Protein AF-A0A832G0X6-F1 (afdb_monomer)

Secondary structure (DSSP, 8-state):
--S-EEEE--GGGGGS--SS--SS-THHHHHHHHHHHTTBTTB-TTTEEEEPPPP--GGGGGGTS-HHHHHHHHHHHHTT--EESSSS-EE-TTHHHHHHHHHHHHHHHHHHHTTT-EEEE--SS--TT-BTTBS-TT-SS-TT-SS-HHHHHHHHHTTTS-EEEEE-SSS--HHHHHHTTT-TTEEEEEEEE-TTTSTT----TT----GGGTT-EEEEEE-TT--HHHHHHHHHHHHHHHHHH--SEEEEEE--TTBTTSSSSS---B-HHHHHHHHHHHH-STT-EEEEEE----SHIIIIIHHHHHHHHTT-SS--PPPPP---HHHHHHHHHHHHHHHHHHHHH-SPPPPHHHHHHHHHHHHHHHHHHHHHHHHHHTT--

pLDDT: mean 92.63, std 12.62, range [35.56, 98.88]

Nearest PDB structures (foldseek):
  4qa3-assembly3_B  TM=8.219E-01  e=1.308E-20  Homo sapiens
  4qa3-assembly3_A  TM=8.240E-01  e=2.243E-19  Homo sapiens
  5fcw-assembly2_B  TM=7.926E-01  e=5.576E-20  Homo sapiens
  4qa0-assembly1_B  TM=8.173E-01  e=5.353E-19  Homo sapiens
  1vkg-assembly1_B  TM=8.013E-01  e=3.628E-18  Homo sapiens

Radius of gyration: 21.09 Å; Cα contacts (8 Å, |Δi|>4): 886; chains: 1; bounding box: 60×63×53 Å

Solvent-accessible surface area (backbone atoms only — not comparable to full-atom val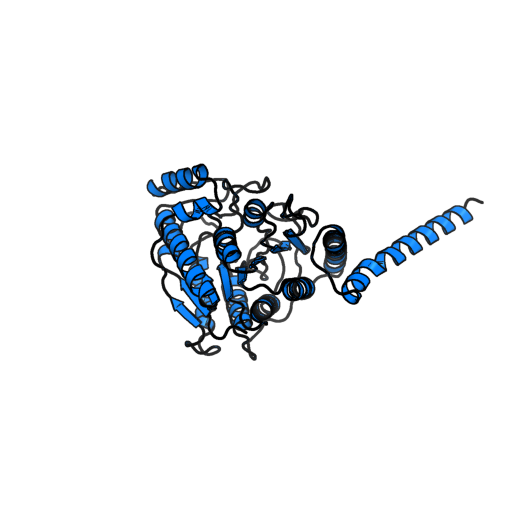ues): 18958 Å² total; per-residue (Å²): 73,41,79,42,38,36,40,33,40,62,76,47,34,46,38,41,44,70,95,63,94,54,83,87,40,38,66,42,57,53,36,37,52,48,13,54,56,64,38,58,91,79,45,62,68,87,32,52,38,80,44,72,51,53,77,28,62,64,72,66,51,44,79,53,28,39,61,66,44,51,52,50,52,52,53,53,35,71,67,38,49,71,47,66,82,46,93,67,19,69,45,13,54,29,29,47,55,8,47,18,34,45,37,14,34,52,54,49,44,49,59,36,34,80,71,56,36,26,28,34,35,65,52,35,72,28,16,42,30,10,14,38,69,32,56,19,89,84,25,95,39,20,79,46,16,72,55,37,55,63,47,44,50,46,64,55,47,38,79,78,35,47,25,33,37,41,34,50,20,37,44,38,47,42,3,37,47,53,57,40,24,54,36,57,65,42,37,39,39,35,41,15,42,35,34,93,78,42,70,55,57,44,58,53,52,82,64,19,42,40,83,65,3,39,41,27,33,42,35,48,48,35,41,65,46,32,7,22,55,56,53,50,58,50,46,55,55,52,50,50,52,48,67,63,68,58,50,44,32,37,36,31,42,42,21,24,37,26,21,50,77,14,53,95,64,89,42,31,34,23,33,26,50,40,34,20,49,53,21,29,58,76,16,57,58,82,81,45,12,39,41,33,37,39,42,55,36,60,41,53,7,23,47,45,23,48,35,28,19,52,36,13,25,51,57,54,87,86,67,96,62,52,76,78,30,71,47,53,76,66,40,54,54,52,28,52,54,46,49,35,53,29,51,52,45,36,67,76,50,23,92,62,78,75,57,67,72,63,51,45,72,56,52,56,58,58,58,52,56,48,50,51,50,51,53,51,52,55,56,53,58,67,74,74,111

Structure (mmCIF, N/CA/C/O backbone):
data_AF-A0A832G0X6-F1
#
_entry.id   AF-A0A832G0X6-F1
#
loop_
_atom_site.group_PDB
_atom_site.id
_atom_site.type_symbol
_atom_site.label_atom_id
_atom_site.label_alt_id
_atom_site.label_comp_id
_atom_site.label_asym_id
_atom_site.label_entity_id
_atom_site.label_seq_id
_atom_site.pdbx_PDB_ins_code
_atom_site.Cartn_x
_atom_site.Cartn_y
_atom_site.Cartn_z
_atom_site.occupancy
_atom_site.B_iso_or_equiv
_atom_site.auth_seq_id
_atom_site.auth_comp_id
_atom_site.auth_asym_id
_atom_site.auth_atom_id
_atom_site.pdbx_PDB_model_num
ATOM 1 N N . MET A 1 1 ? -13.549 1.970 -16.018 1.00 75.19 1 MET A N 1
ATOM 2 C CA . MET A 1 1 ? -12.786 3.130 -15.491 1.00 75.19 1 MET A CA 1
ATOM 3 C C . MET A 1 1 ? -13.598 3.871 -14.457 1.00 75.19 1 MET A C 1
ATOM 5 O O . MET A 1 1 ? -14.812 4.009 -14.618 1.00 75.19 1 MET A O 1
ATOM 9 N N . VAL A 1 2 ? -12.924 4.355 -13.416 1.00 80.75 2 VAL A N 1
ATOM 10 C CA . VAL A 1 2 ? -13.547 5.086 -12.313 1.00 80.75 2 VAL A CA 1
ATOM 11 C C . VAL A 1 2 ? -14.066 6.430 -12.832 1.00 80.75 2 VAL A C 1
ATOM 13 O O . VAL A 1 2 ? -13.348 7.219 -13.456 1.00 80.75 2 VAL A O 1
ATOM 16 N N . ARG A 1 3 ? -15.356 6.702 -12.613 1.00 86.12 3 ARG A N 1
ATOM 17 C CA . ARG A 1 3 ? -15.978 7.961 -13.060 1.00 86.12 3 ARG A CA 1
ATOM 18 C C . ARG A 1 3 ? -15.547 9.133 -12.182 1.00 86.12 3 ARG A C 1
ATOM 20 O O . ARG A 1 3 ? -15.257 10.213 -12.706 1.00 86.12 3 ARG A O 1
ATOM 27 N N . ARG A 1 4 ? -15.486 8.888 -10.875 1.00 92.44 4 ARG A N 1
ATOM 28 C CA . ARG A 1 4 ? -15.140 9.833 -9.818 1.00 92.44 4 ARG A CA 1
ATOM 29 C C . ARG A 1 4 ? -14.363 9.110 -8.723 1.00 92.44 4 ARG A C 1
ATOM 31 O O . ARG A 1 4 ? -14.689 7.974 -8.408 1.00 92.44 4 ARG A O 1
ATOM 38 N N . ILE A 1 5 ? -13.395 9.796 -8.131 1.00 95.69 5 ILE A N 1
ATOM 39 C CA . ILE A 1 5 ? -12.694 9.364 -6.927 1.00 95.69 5 ILE A CA 1
ATOM 40 C C . ILE A 1 5 ? -12.935 10.359 -5.788 1.00 95.69 5 ILE A C 1
ATOM 42 O O . ILE A 1 5 ? -12.971 11.577 -6.004 1.00 95.69 5 ILE A O 1
ATOM 46 N N . TYR A 1 6 ? -13.116 9.832 -4.581 1.00 97.69 6 TYR A N 1
ATOM 47 C CA . TYR A 1 6 ? -13.170 10.608 -3.347 1.00 97.69 6 TYR A CA 1
ATOM 48 C C . TYR A 1 6 ? -11.796 10.621 -2.679 1.00 97.69 6 TYR A C 1
ATOM 50 O O . TYR A 1 6 ? -11.259 9.564 -2.369 1.00 97.69 6 TYR A O 1
ATOM 58 N N . ILE A 1 7 ? -11.237 11.800 -2.439 1.00 98.31 7 ILE A N 1
ATOM 59 C CA . ILE A 1 7 ? -10.005 11.971 -1.669 1.00 98.31 7 ILE A CA 1
ATOM 60 C C . ILE A 1 7 ? -10.408 12.231 -0.221 1.00 98.31 7 ILE A C 1
ATOM 62 O O . ILE A 1 7 ? -10.999 13.267 0.081 1.00 98.31 7 ILE A O 1
ATOM 66 N N . ILE A 1 8 ? -10.131 11.269 0.652 1.00 98.62 8 ILE A N 1
ATOM 67 C CA . ILE A 1 8 ? -10.391 11.353 2.085 1.00 98.62 8 ILE A CA 1
ATOM 68 C C . ILE A 1 8 ? -9.140 11.932 2.738 1.00 98.62 8 ILE A C 1
ATOM 70 O O . ILE A 1 8 ? -8.094 11.286 2.733 1.00 98.62 8 ILE A O 1
ATOM 74 N N . TYR A 1 9 ? -9.246 13.145 3.268 1.00 97.88 9 TYR A N 1
ATOM 75 C CA . TYR A 1 9 ? -8.131 13.880 3.866 1.00 97.88 9 TYR A CA 1
ATOM 76 C C . TYR A 1 9 ? -8.617 14.646 5.102 1.00 97.88 9 TYR A C 1
ATOM 78 O O . TYR A 1 9 ? -9.811 14.907 5.238 1.00 97.88 9 TYR A O 1
ATOM 86 N N . HIS A 1 10 ? -7.708 14.977 6.014 1.00 98.44 10 HIS A N 1
ATOM 87 C CA . HIS A 1 10 ? -7.999 15.816 7.174 1.00 98.44 10 HIS A CA 1
ATOM 88 C C . HIS A 1 10 ? -6.710 16.439 7.714 1.00 98.44 10 HIS A C 1
ATOM 90 O O . HIS A 1 10 ? -5.651 15.817 7.655 1.00 98.44 10 HIS A O 1
ATOM 96 N N . GLU A 1 11 ? -6.805 17.637 8.286 1.00 98.12 11 GLU A N 1
ATOM 97 C CA . GLU A 1 11 ? -5.652 18.366 8.825 1.00 98.12 11 GLU A CA 1
ATOM 98 C C . GLU A 1 11 ? -4.955 17.620 9.979 1.00 98.12 11 GLU A C 1
ATOM 100 O O . GLU A 1 11 ? -3.728 17.631 10.051 1.00 98.12 11 GLU A O 1
ATOM 105 N N . ASP A 1 12 ? -5.707 16.891 10.816 1.00 98.44 12 ASP A N 1
ATOM 106 C CA . ASP A 1 12 ? -5.161 16.085 11.930 1.00 98.44 12 ASP A CA 1
ATOM 107 C C . ASP A 1 12 ? -4.071 15.087 11.508 1.00 98.44 12 ASP A C 1
ATOM 109 O O . ASP A 1 12 ? -3.238 14.711 12.328 1.00 98.44 12 ASP A O 1
ATOM 113 N N . PHE A 1 13 ? -4.023 14.664 10.241 1.00 98.31 13 PHE A N 1
ATOM 114 C CA . PHE A 1 13 ? -2.943 13.803 9.753 1.00 98.31 13 PHE A CA 1
ATOM 115 C C . PHE A 1 13 ? -1.558 14.468 9.855 1.00 98.31 13 PHE A C 1
ATOM 117 O O . PHE A 1 13 ? -0.546 13.770 9.953 1.00 98.31 13 PHE A O 1
ATOM 124 N N . ARG A 1 14 ? -1.482 15.805 9.910 1.00 97.75 14 ARG A N 1
ATOM 125 C CA . ARG A 1 14 ? -0.232 16.536 10.179 1.00 97.75 14 ARG A CA 1
ATOM 126 C C . ARG A 1 14 ? 0.218 16.451 11.635 1.00 97.75 14 ARG A C 1
ATOM 128 O O . ARG A 1 14 ? 1.393 16.663 11.908 1.00 97.75 14 ARG A O 1
ATOM 135 N N . LEU A 1 15 ? -0.681 16.116 12.562 1.00 97.69 15 LEU A N 1
ATOM 136 C CA . LEU A 1 15 ? -0.399 16.127 13.999 1.00 97.69 15 LEU A CA 1
ATOM 137 C C . LEU A 1 15 ? 0.456 14.933 14.457 1.00 97.69 15 LEU A C 1
ATOM 139 O O . LEU A 1 15 ? 1.058 14.982 15.529 1.00 97.69 15 LEU A O 1
ATOM 143 N N . HIS A 1 16 ? 0.564 13.867 13.655 1.00 97.81 16 HIS A N 1
ATOM 144 C CA . HIS A 1 16 ? 1.545 12.802 13.883 1.00 97.81 16 HIS A CA 1
ATOM 145 C C . HIS A 1 16 ? 2.957 13.290 13.510 1.00 97.81 16 HIS A C 1
ATOM 147 O O . HIS A 1 16 ? 3.491 12.951 12.466 1.00 97.81 16 HIS A O 1
ATOM 153 N N . SER A 1 17 ? 3.554 14.168 14.304 1.00 96.62 17 SER A N 1
ATOM 154 C CA . SER A 1 17 ? 4.858 14.766 13.992 1.00 96.62 17 SER A CA 1
ATOM 155 C C . SER A 1 17 ? 5.870 14.530 15.101 1.00 96.62 17 SER A C 1
ATOM 157 O O . SER A 1 17 ? 5.500 14.477 16.273 1.00 96.62 17 SER A O 1
ATOM 159 N N . ILE A 1 18 ? 7.145 14.459 14.739 1.00 94.81 18 ILE A N 1
ATOM 160 C CA . ILE A 1 18 ? 8.275 14.481 15.667 1.00 94.81 18 ILE A CA 1
ATOM 161 C C . ILE A 1 18 ? 9.201 15.641 15.289 1.00 94.81 18 ILE A C 1
ATOM 163 O O . ILE A 1 18 ? 9.254 16.031 14.127 1.00 94.81 18 ILE A O 1
ATOM 167 N N . GLU A 1 19 ? 9.890 16.227 16.269 1.00 89.81 19 GLU A N 1
ATOM 168 C CA . GLU A 1 19 ? 10.828 17.340 16.033 1.00 89.81 19 GLU A CA 1
ATOM 169 C C . GLU A 1 19 ? 12.103 16.892 15.304 1.00 89.81 19 GLU A C 1
ATOM 171 O O . GLU A 1 19 ? 12.765 17.687 14.641 1.00 89.81 19 GLU A O 1
ATOM 176 N N . LEU A 1 20 ? 12.450 15.610 15.425 1.00 88.62 20 LEU A N 1
ATOM 177 C CA . LEU A 1 20 ? 13.592 15.006 14.750 1.00 88.62 20 LEU A CA 1
ATOM 178 C C . LEU A 1 20 ? 13.320 14.847 13.251 1.00 88.62 20 LEU A C 1
ATOM 180 O O . LEU A 1 20 ? 12.196 14.572 12.833 1.00 88.62 20 LEU A O 1
ATOM 184 N N . ALA A 1 21 ? 14.373 14.951 12.440 1.00 90.81 21 ALA A N 1
ATOM 185 C CA . ALA A 1 21 ? 14.282 14.626 11.024 1.00 90.81 21 ALA A CA 1
ATOM 186 C C . ALA A 1 21 ? 13.912 13.144 10.859 1.00 90.81 21 ALA A C 1
ATOM 188 O O . ALA A 1 21 ? 14.633 12.259 11.319 1.00 90.81 21 ALA A O 1
ATOM 189 N N . HIS A 1 22 ? 12.782 12.887 10.206 1.00 95.19 22 HIS A N 1
ATOM 190 C CA . HIS A 1 22 ? 12.269 11.546 9.967 1.00 95.19 22 HIS A CA 1
ATOM 191 C C . HIS A 1 22 ? 11.681 11.460 8.549 1.00 95.19 22 HIS A C 1
ATOM 193 O O . HIS A 1 22 ? 10.971 12.390 8.149 1.00 95.19 22 HIS A O 1
ATOM 199 N N . PRO A 1 23 ? 11.933 10.384 7.773 1.00 94.38 23 PRO A N 1
ATOM 200 C CA . PRO A 1 23 ? 11.364 10.246 6.431 1.00 94.38 23 PRO A CA 1
ATOM 201 C C . PRO A 1 23 ? 9.836 10.326 6.452 1.00 94.38 23 PRO A C 1
ATOM 203 O O . PRO A 1 23 ? 9.239 11.101 5.712 1.00 94.38 23 PRO A O 1
ATOM 206 N N . GLU A 1 24 ? 9.195 9.604 7.372 1.00 96.06 24 GLU A N 1
ATOM 207 C CA . GLU A 1 24 ? 7.756 9.697 7.625 1.00 96.06 24 GLU A CA 1
ATOM 208 C C . GLU A 1 24 ? 7.435 10.952 8.461 1.00 96.06 24 GLU A C 1
ATOM 210 O O . GLU A 1 24 ? 7.565 10.949 9.688 1.00 96.06 24 GLU A O 1
ATOM 215 N N . ASN A 1 25 ? 7.060 12.041 7.787 1.00 95.56 25 ASN A N 1
ATOM 216 C CA . ASN A 1 25 ? 6.785 13.340 8.404 1.00 95.56 25 ASN A CA 1
ATOM 217 C C . ASN A 1 25 ? 5.573 14.058 7.760 1.00 95.56 25 ASN A C 1
ATOM 219 O O . ASN A 1 25 ? 5.135 13.681 6.667 1.00 95.56 25 ASN A O 1
ATOM 223 N N . PRO A 1 26 ? 5.031 15.117 8.398 1.00 97.00 26 PRO A N 1
ATOM 224 C CA . PRO A 1 26 ? 3.850 15.833 7.909 1.00 97.00 26 PRO A CA 1
ATOM 225 C C . PRO A 1 26 ? 3.983 16.464 6.519 1.00 97.00 26 PRO A C 1
ATOM 227 O O . PRO A 1 26 ? 2.971 16.571 5.829 1.00 97.00 26 PRO A O 1
ATOM 230 N N . VAL A 1 27 ? 5.192 16.832 6.072 1.00 96.19 27 VAL A N 1
ATOM 231 C CA . VAL A 1 27 ? 5.402 17.449 4.748 1.00 96.19 27 VAL A CA 1
ATOM 232 C C . VAL A 1 27 ? 4.920 16.514 3.642 1.00 96.19 27 VAL A C 1
ATOM 234 O O . VAL A 1 27 ? 4.355 16.977 2.658 1.00 96.19 27 VAL A O 1
ATOM 237 N N . ARG A 1 28 ? 5.024 15.191 3.826 1.00 96.88 28 ARG A N 1
ATOM 238 C CA . ARG A 1 28 ? 4.477 14.192 2.892 1.00 96.88 28 ARG A CA 1
ATOM 239 C C . ARG A 1 28 ? 2.991 14.413 2.606 1.00 96.88 28 ARG A C 1
ATOM 241 O O . ARG A 1 28 ? 2.556 14.328 1.460 1.00 96.88 28 ARG A O 1
ATOM 248 N N . PHE A 1 29 ? 2.208 14.736 3.635 1.00 96.94 29 PHE A N 1
ATOM 249 C CA . PHE A 1 29 ? 0.788 15.034 3.464 1.00 96.94 29 PHE A CA 1
ATOM 250 C C . PHE A 1 29 ? 0.587 16.267 2.572 1.00 96.94 29 PHE A C 1
ATOM 252 O O . PHE A 1 29 ? -0.252 16.247 1.669 1.00 96.94 29 PHE A O 1
ATOM 259 N N . ASP A 1 30 ? 1.395 17.311 2.777 1.00 96.81 30 ASP A N 1
ATOM 260 C CA . ASP A 1 30 ? 1.369 18.523 1.956 1.00 96.81 30 ASP A CA 1
ATOM 261 C C . ASP A 1 30 ? 1.775 18.244 0.506 1.00 96.81 30 ASP A C 1
ATOM 263 O O . ASP A 1 30 ? 1.086 18.696 -0.408 1.00 96.81 30 ASP A O 1
ATOM 267 N N . LEU A 1 31 ? 2.820 17.437 0.284 1.00 97.38 31 LEU A N 1
ATOM 268 C CA . LEU A 1 31 ? 3.256 17.016 -1.052 1.00 97.38 31 LEU A CA 1
ATOM 269 C C . LEU A 1 31 ? 2.162 16.245 -1.794 1.00 97.38 31 LEU A C 1
ATOM 271 O O . LEU A 1 31 ? 1.898 16.507 -2.969 1.00 97.38 31 LEU A O 1
ATOM 275 N N . GLY A 1 32 ? 1.501 15.310 -1.108 1.00 97.31 32 GLY A N 1
ATOM 276 C CA . GLY A 1 32 ? 0.398 14.553 -1.690 1.00 97.31 32 GLY A CA 1
ATOM 277 C C . GLY A 1 32 ? -0.791 15.452 -2.035 1.00 97.31 32 GLY A C 1
ATOM 278 O O . GLY A 1 32 ? -1.367 15.342 -3.120 1.00 97.31 32 GLY A O 1
ATOM 279 N N . LEU A 1 33 ? -1.132 16.395 -1.152 1.00 96.50 33 LEU A N 1
ATOM 280 C CA . LEU A 1 33 ? -2.202 17.359 -1.395 1.00 96.50 33 LEU A CA 1
ATOM 281 C C . LEU A 1 33 ? -1.860 18.325 -2.541 1.00 96.50 33 LEU A C 1
ATOM 283 O O . LEU A 1 33 ? -2.736 18.642 -3.348 1.00 96.50 33 LEU A O 1
ATOM 287 N N . GLU A 1 34 ? -0.603 18.762 -2.644 1.00 96.19 34 GLU A N 1
ATOM 288 C CA . GLU A 1 34 ? -0.073 19.552 -3.760 1.00 96.19 34 GLU A CA 1
ATOM 289 C C . GLU A 1 34 ? -0.210 18.787 -5.082 1.00 96.19 34 GLU A C 1
ATOM 291 O O . GLU A 1 34 ? -0.812 19.308 -6.023 1.00 96.19 34 GLU A O 1
ATOM 296 N N . GLY A 1 35 ? 0.242 17.528 -5.134 1.00 95.69 35 GLY A N 1
ATOM 297 C CA . GLY A 1 35 ? 0.108 16.668 -6.312 1.00 95.69 35 GLY A CA 1
ATOM 298 C C . GLY A 1 35 ? -1.351 16.506 -6.750 1.00 95.69 35 GLY A C 1
ATOM 299 O O . GLY A 1 35 ? -1.684 16.700 -7.920 1.00 95.69 35 GLY A O 1
ATOM 300 N N . ILE A 1 36 ? -2.259 16.243 -5.803 1.00 95.69 36 ILE A N 1
ATOM 301 C CA . ILE A 1 36 ? -3.702 16.135 -6.075 1.00 95.69 36 ILE A CA 1
ATOM 302 C C . ILE A 1 36 ? -4.275 17.457 -6.597 1.00 95.69 36 ILE A C 1
ATOM 304 O O . ILE A 1 36 ? -5.044 17.452 -7.561 1.00 95.69 36 ILE A O 1
ATOM 308 N N . ARG A 1 37 ? -3.910 18.593 -5.993 1.00 93.94 37 ARG A N 1
ATOM 309 C CA . ARG A 1 37 ? -4.335 19.924 -6.460 1.00 93.94 37 ARG A CA 1
ATOM 310 C C . ARG A 1 37 ? -3.786 20.238 -7.852 1.00 93.94 37 ARG A C 1
ATOM 312 O O . ARG A 1 37 ? -4.495 20.866 -8.632 1.00 93.94 37 ARG A O 1
ATOM 319 N N . GLY A 1 38 ? -2.605 19.728 -8.199 1.00 91.88 38 GLY A N 1
ATOM 320 C CA . GLY A 1 38 ? -2.014 19.816 -9.537 1.00 91.88 38 GLY A CA 1
ATOM 321 C C . GLY A 1 38 ? -2.838 19.145 -10.644 1.00 91.88 38 GLY A C 1
ATOM 322 O O . GLY A 1 38 ? -2.638 19.435 -11.820 1.00 91.88 38 GLY A O 1
ATOM 323 N N . LEU A 1 39 ? -3.819 18.300 -10.299 1.00 91.94 39 LEU A N 1
ATOM 324 C CA . LEU A 1 39 ? -4.785 17.765 -11.267 1.00 91.94 39 LEU A CA 1
ATOM 325 C C . LEU A 1 39 ? -5.840 18.791 -11.703 1.00 91.94 39 LEU A C 1
ATOM 327 O O . LEU A 1 39 ? -6.568 18.539 -12.673 1.00 91.94 39 LEU A O 1
ATOM 331 N N . ALA A 1 40 ? -5.951 19.928 -11.009 1.00 84.00 40 ALA A N 1
ATOM 332 C CA . ALA A 1 40 ? -6.827 21.017 -11.415 1.00 84.00 40 ALA A CA 1
ATOM 333 C C . ALA A 1 40 ? -6.464 21.490 -12.834 1.00 84.00 40 ALA A C 1
ATOM 335 O O . ALA A 1 40 ? -5.300 21.653 -13.181 1.00 84.00 40 ALA A O 1
ATOM 336 N N . GLY A 1 41 ? -7.471 21.658 -13.693 1.00 81.75 41 GLY A N 1
ATOM 337 C CA . GLY A 1 41 ? -7.280 22.011 -15.108 1.00 81.75 41 GLY A CA 1
ATOM 338 C C . GLY A 1 41 ? -7.023 20.821 -16.044 1.00 81.75 41 GLY A C 1
ATOM 339 O O . GLY A 1 41 ? -7.356 20.907 -17.222 1.00 81.75 41 GLY A O 1
ATOM 340 N N . ILE A 1 42 ? -6.540 19.682 -15.533 1.00 84.50 42 ILE A N 1
ATOM 341 C CA . ILE A 1 42 ? -6.421 18.420 -16.295 1.00 84.50 42 ILE A CA 1
ATOM 342 C C . ILE A 1 42 ? -7.687 17.574 -16.121 1.00 84.50 42 ILE A C 1
ATOM 344 O O . ILE A 1 42 ? -8.199 16.956 -17.059 1.00 84.50 42 ILE A O 1
ATOM 348 N N . VAL A 1 43 ? -8.207 17.550 -14.896 1.00 84.88 43 VAL A N 1
ATOM 349 C CA . VAL A 1 43 ? -9.381 16.779 -14.508 1.00 84.88 43 VAL A CA 1
ATOM 350 C C . VAL A 1 43 ? -10.443 17.729 -13.972 1.00 84.88 43 VAL A C 1
ATOM 352 O O . VAL A 1 43 ? -10.175 18.591 -13.141 1.00 84.88 43 VAL A O 1
ATOM 355 N N . SER A 1 44 ? -11.689 17.559 -14.421 1.00 80.81 44 SER A N 1
ATOM 356 C CA . SER A 1 44 ? -12.815 18.303 -13.849 1.00 80.81 44 SER A CA 1
ATOM 357 C C . SER A 1 44 ? -12.938 18.021 -12.349 1.00 80.81 44 SER A C 1
ATOM 359 O O . SER A 1 44 ? -13.005 16.858 -11.946 1.00 80.81 44 SER A O 1
ATOM 361 N N . GLY A 1 45 ? -13.099 19.069 -11.534 1.00 75.19 45 GLY A N 1
ATOM 362 C CA . GLY A 1 45 ? -13.315 18.951 -10.083 1.00 75.19 45 GLY A CA 1
ATOM 363 C C . GLY A 1 45 ? -14.539 18.110 -9.684 1.00 75.19 45 GLY A C 1
ATOM 364 O O . GLY A 1 45 ? -14.648 17.651 -8.556 1.00 75.19 45 GLY A O 1
ATOM 365 N N . ARG A 1 46 ? -15.456 17.802 -10.614 1.00 81.19 46 ARG A N 1
ATOM 366 C CA . ARG A 1 46 ? -16.557 16.848 -10.366 1.00 81.19 46 ARG A CA 1
ATOM 367 C C . ARG A 1 46 ? -16.097 15.384 -10.290 1.00 81.19 46 ARG A C 1
ATOM 369 O O . ARG A 1 46 ? -16.860 14.538 -9.811 1.00 81.19 46 ARG A O 1
ATOM 376 N N . ARG A 1 47 ? -14.896 15.078 -10.793 1.00 92.69 47 ARG A N 1
ATOM 377 C CA . ARG A 1 47 ? -14.305 13.731 -10.832 1.00 92.69 47 ARG A CA 1
ATOM 378 C C . ARG A 1 47 ? -13.317 13.470 -9.693 1.00 92.69 47 ARG A C 1
ATOM 380 O O . ARG A 1 47 ? -13.099 12.307 -9.388 1.00 92.69 47 ARG A O 1
ATOM 387 N N . VAL A 1 48 ? -12.774 14.506 -9.055 1.00 95.00 48 VAL A N 1
ATOM 388 C CA . VAL A 1 48 ? -11.926 14.398 -7.855 1.00 95.00 48 VAL A CA 1
ATOM 389 C C . VAL A 1 48 ? -12.599 15.192 -6.744 1.00 95.00 48 VAL A C 1
ATOM 391 O O . VAL A 1 48 ? -12.642 16.417 -6.805 1.00 95.00 48 VAL A O 1
ATOM 394 N N . ARG A 1 49 ? -13.178 14.504 -5.755 1.00 95.25 49 ARG A N 1
ATOM 395 C CA . ARG A 1 49 ? -13.906 15.151 -4.654 1.00 95.25 49 ARG A CA 1
ATOM 396 C C . ARG A 1 49 ? -13.164 14.986 -3.343 1.00 95.25 49 ARG A C 1
ATOM 398 O O . ARG A 1 49 ? -13.050 13.871 -2.852 1.00 95.25 49 ARG A O 1
ATOM 405 N N . LEU A 1 50 ? -12.731 16.095 -2.767 1.00 96.12 50 LEU A N 1
ATOM 406 C CA . LEU A 1 50 ? -12.153 16.128 -1.432 1.00 96.12 50 LEU A CA 1
ATOM 407 C C . LEU A 1 50 ? -13.275 16.008 -0.390 1.00 96.12 50 LEU A C 1
ATOM 409 O O . LEU A 1 50 ? -14.307 16.672 -0.518 1.00 96.12 50 LEU A O 1
ATOM 413 N N . ILE A 1 51 ? -13.098 15.128 0.594 1.00 97.75 51 ILE A N 1
ATOM 414 C CA . ILE A 1 51 ? -14.017 14.935 1.718 1.00 97.75 51 ILE A CA 1
ATOM 415 C C . ILE A 1 51 ? -13.241 14.708 3.014 1.00 97.75 51 ILE A C 1
ATOM 417 O O . ILE A 1 51 ? -12.177 14.091 3.009 1.00 97.75 51 ILE A O 1
ATOM 421 N N . GLU A 1 52 ? -13.827 15.140 4.123 1.00 98.25 52 GLU A N 1
ATOM 422 C CA . GLU A 1 52 ? -13.282 14.899 5.455 1.00 98.25 52 GLU A CA 1
ATOM 423 C C . GLU A 1 52 ? -13.933 13.664 6.098 1.00 98.25 52 GLU A C 1
ATOM 425 O O . GLU A 1 52 ? -15.156 13.486 6.011 1.00 98.25 52 GLU A O 1
ATOM 430 N N . PRO A 1 53 ? -13.144 12.777 6.728 1.00 97.62 53 PRO A N 1
ATOM 431 C CA . PRO A 1 53 ? -13.667 11.679 7.519 1.00 97.62 53 PRO A CA 1
ATOM 432 C C . PRO A 1 53 ? -14.064 12.147 8.929 1.00 97.62 53 PRO A C 1
ATOM 434 O O . PRO A 1 53 ? -13.449 13.071 9.470 1.00 97.62 53 PRO A O 1
ATOM 437 N N . PRO A 1 54 ? -15.033 11.481 9.584 1.00 96.56 54 PRO A N 1
ATOM 438 C CA . PRO A 1 54 ? -15.244 11.666 11.018 1.00 96.56 54 PRO A CA 1
ATOM 439 C C . PRO A 1 54 ? -14.029 11.157 11.816 1.00 96.56 54 PRO A C 1
ATOM 441 O O . PRO A 1 54 ? -13.139 10.503 11.270 1.00 96.56 54 PRO A O 1
ATOM 444 N N . THR A 1 55 ? -13.998 11.412 13.122 1.00 98.12 55 THR A N 1
ATOM 445 C CA . THR A 1 55 ? -13.143 10.633 14.027 1.00 98.12 55 THR A CA 1
ATOM 446 C C . THR A 1 55 ? -13.742 9.238 14.224 1.00 98.12 55 THR A C 1
ATOM 448 O O . THR A 1 55 ? -14.961 9.059 14.237 1.00 98.12 55 THR A O 1
ATOM 451 N N . GLY A 1 56 ? -12.884 8.228 14.345 1.00 97.88 56 GLY A N 1
ATOM 452 C CA . GLY A 1 56 ? -13.264 6.838 14.569 1.00 97.88 56 GLY A CA 1
ATOM 453 C C . GLY A 1 56 ? -12.563 6.250 15.789 1.00 97.88 56 GLY A C 1
ATOM 454 O O . GLY A 1 56 ? -11.500 6.708 16.202 1.00 97.88 56 GLY A O 1
ATOM 455 N N . SER A 1 57 ? -13.158 5.207 16.365 1.00 98.12 57 SER A N 1
ATOM 456 C CA . SER A 1 57 ? -12.537 4.465 17.464 1.00 98.12 57 SER A CA 1
ATOM 457 C C . SER A 1 57 ? -11.395 3.591 16.951 1.00 98.12 57 SER A C 1
ATOM 459 O O . SER A 1 57 ? -11.603 2.770 16.054 1.00 98.12 57 SER A O 1
ATOM 461 N N . LEU A 1 58 ? -10.226 3.685 17.593 1.00 98.50 58 LEU A N 1
ATOM 462 C CA . LEU A 1 58 ? -9.079 2.803 17.332 1.00 98.50 58 LEU A CA 1
ATOM 463 C C . LEU A 1 58 ? -9.415 1.319 17.553 1.00 98.50 58 LEU A C 1
ATOM 465 O O . LEU A 1 58 ? -8.791 0.443 16.960 1.00 98.50 58 LEU A O 1
ATOM 469 N N . GLY A 1 59 ? -10.460 1.018 18.335 1.00 98.50 59 GLY A N 1
ATOM 470 C CA . GLY A 1 59 ? -10.938 -0.347 18.551 1.00 98.50 59 GLY A CA 1
ATOM 471 C C . GLY A 1 59 ? -11.341 -1.083 17.267 1.00 98.50 59 GLY A C 1
ATOM 472 O O . GLY A 1 59 ? -11.359 -2.312 17.266 1.00 98.50 59 GLY A O 1
ATOM 473 N N . ILE A 1 60 ? -11.607 -0.377 16.157 1.00 98.56 60 ILE A N 1
ATOM 474 C CA . ILE A 1 60 ? -11.876 -1.016 14.859 1.00 98.56 60 ILE A CA 1
ATOM 475 C C . ILE A 1 60 ? -10.701 -1.882 14.377 1.00 98.56 60 ILE A C 1
ATOM 477 O O . ILE A 1 60 ? -10.925 -2.915 13.742 1.00 98.56 60 ILE A O 1
ATOM 481 N N . PHE A 1 61 ? -9.466 -1.511 14.727 1.00 98.75 61 PHE A N 1
ATOM 482 C CA . PHE A 1 61 ? -8.262 -2.228 14.315 1.00 98.75 61 PHE A CA 1
ATOM 483 C C . PHE A 1 61 ? -8.114 -3.595 14.994 1.00 98.75 61 PHE A C 1
ATOM 485 O O . PHE A 1 61 ? -7.449 -4.462 14.434 1.00 98.75 61 PHE A O 1
ATOM 492 N N . LYS A 1 62 ? -8.837 -3.871 16.094 1.00 98.75 62 LYS A N 1
ATOM 493 C CA . LYS A 1 62 ? -8.890 -5.208 16.733 1.00 98.75 62 LYS A CA 1
ATOM 494 C C . LYS A 1 62 ? -9.453 -6.309 15.826 1.00 98.75 62 LYS A C 1
ATOM 496 O O . LYS A 1 62 ? -9.423 -7.482 16.172 1.00 98.75 62 LYS A O 1
ATOM 501 N N . ARG A 1 63 ? -10.018 -5.944 14.671 1.00 98.38 63 ARG A N 1
ATOM 502 C CA . ARG A 1 63 ? -10.468 -6.904 13.653 1.00 98.38 63 ARG A CA 1
ATOM 503 C C . ARG A 1 63 ? -9.315 -7.562 12.896 1.00 98.38 63 ARG A C 1
ATOM 505 O O . ARG A 1 63 ? -9.543 -8.605 12.295 1.00 98.38 63 ARG A O 1
ATOM 512 N N . VAL A 1 64 ? -8.141 -6.933 12.881 1.00 98.56 64 VAL A N 1
ATOM 513 C CA . VAL A 1 64 ? -6.958 -7.398 12.139 1.00 98.56 64 VAL A CA 1
ATOM 514 C C . VAL A 1 64 ? -5.673 -7.380 12.966 1.00 98.56 64 VAL A C 1
ATOM 516 O O . VAL A 1 64 ? -4.698 -8.002 12.574 1.00 98.56 64 VAL A O 1
ATOM 519 N N . HIS A 1 65 ? -5.690 -6.718 14.121 1.00 98.81 65 HIS A N 1
ATOM 520 C CA . HIS A 1 65 ? -4.640 -6.732 15.136 1.00 98.81 65 HIS A CA 1
ATOM 521 C C . HIS A 1 65 ? -5.110 -7.482 16.375 1.00 98.81 65 HIS A C 1
ATOM 523 O O . HIS A 1 65 ? -6.314 -7.554 16.641 1.00 98.81 65 HIS A O 1
ATOM 529 N N . SER A 1 66 ? -4.175 -7.967 17.187 1.00 98.75 66 SER A N 1
ATOM 530 C CA . SER A 1 66 ? -4.516 -8.504 18.500 1.00 98.75 66 SER A CA 1
ATOM 531 C C . SER A 1 66 ? -5.123 -7.419 19.392 1.00 98.75 66 SER A C 1
ATOM 533 O O . SER A 1 66 ? -4.723 -6.250 19.368 1.00 98.75 66 SER A O 1
ATOM 535 N N . SER A 1 67 ? -6.087 -7.808 20.229 1.00 98.56 67 SER A N 1
ATOM 536 C CA . SER A 1 67 ? -6.686 -6.887 21.201 1.00 98.56 67 SER A CA 1
ATOM 537 C C . SER A 1 67 ? -5.631 -6.260 22.110 1.00 98.56 67 SER A C 1
ATOM 539 O O . SER A 1 67 ? -5.684 -5.057 22.347 1.00 98.56 67 SER A O 1
ATOM 541 N N . SER A 1 68 ? -4.647 -7.052 22.552 1.00 98.62 68 SER A N 1
ATOM 542 C CA . SER A 1 68 ? -3.548 -6.593 23.403 1.00 98.62 68 SER A CA 1
ATOM 543 C C . SER A 1 68 ? -2.682 -5.536 22.727 1.00 98.62 68 SER A C 1
ATOM 545 O O . SER A 1 68 ? -2.339 -4.550 23.373 1.00 98.62 68 SER A O 1
ATOM 547 N N . TYR A 1 69 ? -2.366 -5.695 21.437 1.00 98.62 69 TYR A N 1
ATOM 548 C CA . TYR A 1 69 ? -1.594 -4.701 20.693 1.00 98.62 69 TYR A CA 1
ATOM 549 C C . TYR A 1 69 ? -2.360 -3.381 20.574 1.00 98.62 69 TYR A C 1
ATOM 551 O O . TYR A 1 69 ? -1.840 -2.323 20.929 1.00 98.62 69 TYR A O 1
ATOM 559 N N . VAL A 1 70 ? -3.635 -3.437 20.170 1.00 98.81 70 VAL A N 1
ATOM 560 C CA . VAL A 1 70 ? -4.466 -2.229 20.035 1.00 98.81 70 VAL A CA 1
ATOM 561 C C . VAL A 1 70 ? -4.649 -1.523 21.377 1.00 98.81 70 VAL A C 1
ATOM 563 O O . VAL A 1 70 ? -4.589 -0.293 21.433 1.00 98.81 70 VAL A O 1
ATOM 566 N N . ASP A 1 71 ? -4.855 -2.272 22.462 1.00 98.56 71 ASP A N 1
ATOM 567 C CA . ASP A 1 71 ? -5.024 -1.702 23.802 1.00 98.56 71 ASP A CA 1
ATOM 568 C C . ASP A 1 71 ? -3.725 -1.082 24.331 1.00 98.56 71 ASP A C 1
ATOM 570 O O . ASP A 1 71 ? -3.762 0.007 24.915 1.00 98.56 71 ASP A O 1
ATOM 574 N N . TRP A 1 72 ? -2.582 -1.721 24.067 1.00 98.12 72 TRP A N 1
ATOM 575 C CA . TRP A 1 72 ? -1.255 -1.201 24.394 1.00 98.12 72 TRP A CA 1
ATOM 576 C C . TRP A 1 72 ? -0.966 0.113 23.660 1.00 98.12 72 TRP A C 1
ATOM 578 O O . TRP A 1 72 ? -0.728 1.131 24.315 1.00 98.12 72 TRP A O 1
ATOM 588 N N . ILE A 1 73 ? -1.098 0.133 22.329 1.00 98.38 73 ILE A N 1
ATOM 589 C CA . ILE A 1 73 ? -0.930 1.348 21.519 1.00 98.38 73 ILE A CA 1
ATOM 590 C C . ILE A 1 73 ? -1.899 2.441 21.974 1.00 98.38 73 ILE A C 1
ATOM 592 O O . ILE A 1 73 ? -1.491 3.578 22.202 1.00 98.38 73 ILE A O 1
ATOM 596 N N . SER A 1 74 ? -3.174 2.109 22.196 1.00 98.19 74 SER A N 1
ATOM 597 C CA . SER A 1 74 ? -4.166 3.082 22.674 1.00 98.19 74 SER A CA 1
ATOM 598 C C . SER A 1 74 ? -3.783 3.681 24.032 1.00 98.19 74 SER A C 1
ATOM 600 O O . SER A 1 74 ? -4.040 4.858 24.278 1.00 98.19 74 SER A O 1
ATOM 602 N N . SER A 1 75 ? -3.164 2.897 24.919 1.00 97.38 75 SER A N 1
ATOM 603 C CA . SER A 1 75 ? -2.656 3.378 26.208 1.00 97.38 75 SER A CA 1
ATOM 604 C C . SER A 1 75 ? -1.501 4.362 26.044 1.00 97.38 75 SER A C 1
ATOM 606 O O . SER A 1 75 ? -1.523 5.439 26.641 1.00 97.38 75 SER A O 1
ATOM 608 N N . ILE A 1 76 ? -0.544 4.035 25.173 1.00 97.00 76 ILE A N 1
ATOM 609 C CA . ILE A 1 76 ? 0.577 4.916 24.835 1.00 97.00 76 ILE A CA 1
ATOM 610 C C . ILE A 1 76 ? 0.056 6.239 24.259 1.00 97.00 76 ILE A C 1
ATOM 612 O O . ILE A 1 76 ? 0.420 7.311 24.743 1.00 97.00 76 ILE A O 1
ATOM 616 N N . LEU A 1 77 ? -0.852 6.174 23.285 1.00 97.94 77 LEU A N 1
ATOM 617 C CA . LEU A 1 77 ? -1.415 7.345 22.610 1.00 97.94 77 LEU A CA 1
ATOM 618 C C . LEU A 1 77 ? -2.172 8.281 23.566 1.00 97.94 77 LEU A C 1
ATOM 620 O O . LEU A 1 77 ? -2.078 9.501 23.434 1.00 97.94 77 LEU A O 1
ATOM 624 N N . ARG A 1 78 ? -2.871 7.735 24.573 1.00 97.19 78 ARG A N 1
ATOM 625 C CA . ARG A 1 78 ? -3.554 8.537 25.608 1.00 97.19 78 ARG A CA 1
ATOM 626 C C . ARG A 1 78 ? -2.597 9.376 26.450 1.00 97.19 78 ARG A C 1
ATOM 628 O O . ARG A 1 78 ? -3.013 10.410 26.963 1.00 97.19 78 ARG A O 1
ATOM 635 N N . SER A 1 79 ? -1.332 8.970 26.575 1.00 95.31 79 SER A N 1
ATOM 636 C CA . SER A 1 79 ? -0.331 9.765 27.294 1.00 95.31 79 SER A CA 1
ATOM 637 C C . SER A 1 79 ? 0.041 11.063 26.568 1.00 95.31 79 SER A C 1
ATOM 639 O O . SER A 1 79 ? 0.604 11.955 27.200 1.00 95.31 79 SER A O 1
ATOM 641 N N . ARG A 1 80 ? -0.249 11.164 25.256 1.00 96.56 80 ARG A N 1
ATOM 642 C CA . ARG A 1 80 ? 0.160 12.267 24.367 1.00 96.56 80 ARG A CA 1
ATOM 643 C C . ARG A 1 80 ? 1.661 12.593 24.445 1.00 96.56 80 ARG A C 1
ATOM 645 O O . ARG A 1 80 ? 2.069 13.722 24.182 1.00 96.56 80 ARG A O 1
ATOM 652 N N . LYS A 1 81 ? 2.490 11.608 24.798 1.00 95.44 81 LYS A N 1
ATOM 653 C CA . LYS A 1 81 ? 3.951 11.730 24.807 1.00 95.44 81 LYS A CA 1
ATOM 654 C C . LYS A 1 81 ? 4.535 11.276 23.478 1.00 95.44 81 LYS A C 1
ATOM 656 O O . LYS A 1 81 ? 3.984 10.398 22.817 1.00 95.44 81 LYS A O 1
ATOM 661 N N . THR A 1 82 ? 5.685 11.843 23.137 1.00 95.81 82 THR A N 1
ATOM 662 C CA . THR A 1 82 ? 6.513 11.341 22.044 1.00 95.81 82 THR A CA 1
ATOM 663 C C . THR A 1 82 ? 7.325 10.150 22.526 1.00 95.81 82 THR A C 1
ATOM 665 O O . THR A 1 82 ? 8.052 10.260 23.513 1.00 95.81 82 THR A O 1
ATOM 668 N N . LEU A 1 83 ? 7.163 9.007 21.864 1.00 96.25 83 LEU A N 1
ATOM 669 C CA . LEU A 1 83 ? 7.783 7.736 22.231 1.00 96.25 83 LEU A CA 1
ATOM 670 C C . LEU A 1 83 ? 8.130 6.948 20.970 1.00 96.25 83 LEU A C 1
ATOM 672 O O . LEU A 1 83 ? 7.436 7.043 19.963 1.00 96.25 83 LEU A O 1
ATOM 676 N N . TRP A 1 84 ? 9.174 6.137 21.053 1.00 97.12 84 TRP A N 1
ATOM 677 C CA . TRP A 1 84 ? 9.547 5.189 20.010 1.00 97.12 84 TRP A CA 1
ATOM 678 C C . TRP A 1 84 ? 8.967 3.817 20.360 1.00 97.12 84 TRP A C 1
ATOM 680 O O . TRP A 1 84 ? 9.226 3.293 21.443 1.00 97.12 84 TRP A O 1
ATOM 690 N N . LEU A 1 85 ? 8.138 3.265 19.473 1.00 97.00 85 LEU A N 1
ATOM 691 C CA . LEU A 1 85 ? 7.601 1.905 19.593 1.00 97.00 85 LEU A CA 1
ATOM 692 C C . LEU A 1 85 ? 8.672 0.866 19.237 1.00 97.00 85 LEU A C 1
ATOM 694 O O . LEU A 1 85 ? 8.694 -0.230 19.794 1.00 97.00 85 LEU A O 1
ATOM 698 N N . ASP A 1 86 ? 9.573 1.230 18.327 1.00 96.69 86 ASP A N 1
ATOM 699 C CA . ASP A 1 86 ? 10.783 0.504 17.961 1.00 96.69 86 ASP A CA 1
ATOM 700 C C . ASP A 1 86 ? 11.830 1.469 17.370 1.00 96.69 86 ASP A C 1
ATOM 702 O O . ASP A 1 86 ? 11.763 2.670 17.608 1.00 96.69 86 ASP A O 1
ATOM 706 N N . SER A 1 87 ? 12.833 0.958 16.651 1.00 95.75 87 SER A N 1
ATOM 707 C CA . SER A 1 87 ? 13.951 1.752 16.134 1.00 95.75 87 SER A CA 1
ATOM 708 C C . SER A 1 87 ? 13.571 2.792 15.080 1.00 95.75 87 SER A C 1
ATOM 710 O O . SER A 1 87 ? 14.376 3.686 14.837 1.00 95.75 87 SER A O 1
ATOM 712 N N . ASP A 1 88 ? 12.408 2.668 14.436 1.00 96.38 88 ASP A N 1
ATOM 713 C CA . ASP A 1 88 ? 11.996 3.581 13.364 1.00 96.38 88 ASP A CA 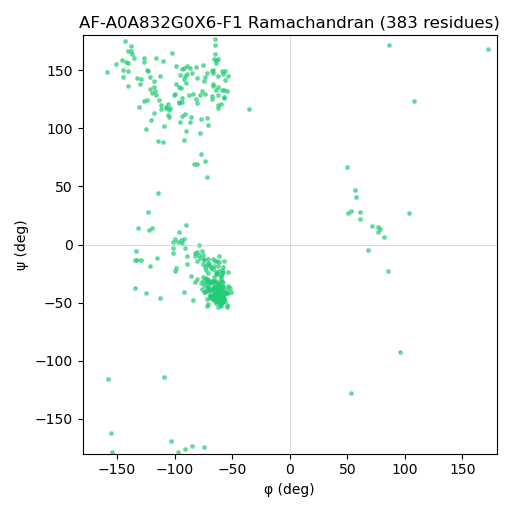1
ATOM 714 C C . ASP A 1 88 ? 10.548 4.071 13.478 1.00 96.38 88 ASP A C 1
ATOM 716 O O . ASP A 1 88 ? 10.170 5.052 12.848 1.00 96.38 88 ASP A O 1
ATOM 720 N N . THR A 1 89 ? 9.734 3.448 14.323 1.00 98.06 89 THR A N 1
ATOM 721 C CA . THR A 1 89 ? 8.317 3.772 14.423 1.00 98.06 89 THR A CA 1
ATOM 722 C C . THR A 1 89 ? 8.053 4.560 15.694 1.00 98.06 89 THR A C 1
ATOM 724 O O . THR A 1 89 ? 8.156 4.038 16.806 1.00 98.06 89 THR A O 1
ATOM 727 N N . TYR A 1 90 ? 7.703 5.834 15.537 1.00 97.81 90 TYR A N 1
ATOM 728 C CA . TYR A 1 90 ? 7.393 6.726 16.650 1.00 97.81 90 TYR A CA 1
ATOM 729 C C . TYR A 1 90 ? 5.886 6.928 16.824 1.00 97.81 90 TYR A C 1
ATOM 731 O O . TYR A 1 90 ? 5.073 6.669 15.944 1.00 97.81 90 TYR A O 1
ATOM 739 N N . VAL A 1 91 ? 5.520 7.449 17.986 1.00 97.94 91 VAL A N 1
ATOM 740 C CA . VAL A 1 91 ? 4.267 8.151 18.253 1.00 97.94 91 VAL A CA 1
ATOM 741 C C . VAL A 1 91 ? 4.601 9.501 18.866 1.00 97.94 91 VAL A C 1
ATOM 743 O O . VAL A 1 91 ? 5.687 9.713 19.396 1.00 97.94 91 VAL A O 1
ATOM 746 N N . SER A 1 92 ? 3.655 10.419 18.798 1.00 97.38 92 SER A N 1
ATOM 747 C CA . SER A 1 92 ? 3.750 11.795 19.270 1.00 97.38 92 SER A CA 1
ATOM 748 C C . SER A 1 92 ? 2.431 12.266 19.871 1.00 97.38 92 SER A C 1
ATOM 750 O O . SER A 1 92 ? 1.413 11.569 19.803 1.00 97.38 92 SER A O 1
ATOM 752 N N . SER A 1 93 ? 2.430 13.474 20.432 1.00 96.94 93 SER A N 1
ATOM 753 C CA . SER A 1 93 ? 1.267 14.067 21.099 1.00 96.94 93 SER A CA 1
ATOM 754 C C . SER A 1 93 ? -0.001 14.099 20.243 1.00 96.94 93 SER A C 1
ATOM 756 O O . SER A 1 93 ? -1.091 13.866 20.766 1.00 96.94 93 SER A O 1
ATOM 758 N N . GLY A 1 94 ? 0.137 14.323 18.935 1.00 97.56 94 GLY A N 1
ATOM 759 C CA . GLY A 1 94 ? -0.970 14.371 17.982 1.00 97.56 94 GLY A CA 1
ATOM 760 C C . GLY A 1 94 ? -1.280 13.052 17.271 1.00 97.56 94 GLY A C 1
ATOM 761 O O . GLY A 1 94 ? -2.189 12.984 16.444 1.00 97.56 94 GLY A O 1
ATOM 762 N N . SER A 1 95 ? -0.559 11.974 17.591 1.00 98.50 95 SER A N 1
ATOM 763 C CA . SER A 1 95 ? -0.748 10.677 16.924 1.00 98.50 95 SER A CA 1
ATOM 764 C C . SER A 1 95 ? -2.114 10.060 17.206 1.00 98.50 95 SER A C 1
ATOM 766 O O . SER A 1 95 ? -2.672 9.388 16.343 1.00 98.50 95 SER A O 1
ATOM 768 N N . ILE A 1 96 ? -2.685 10.311 18.391 1.00 98.50 96 ILE A N 1
ATOM 769 C CA . ILE A 1 96 ? -4.030 9.830 18.726 1.00 98.50 96 ILE A CA 1
ATOM 770 C C . ILE A 1 96 ? -5.089 10.454 17.816 1.00 98.50 96 ILE A C 1
ATOM 772 O O . ILE A 1 96 ? -6.007 9.758 17.382 1.00 98.50 96 ILE A O 1
ATOM 776 N N . ASP A 1 97 ? -4.937 11.737 17.491 1.00 98.62 97 ASP A N 1
ATOM 777 C CA . ASP A 1 97 ? -5.869 12.484 16.653 1.00 98.62 97 ASP A CA 1
ATOM 778 C C . ASP A 1 97 ? -5.745 12.015 15.190 1.00 98.62 97 ASP A C 1
ATOM 780 O O . ASP A 1 97 ? -6.744 11.633 14.573 1.00 98.62 97 ASP A O 1
ATOM 784 N N . ALA A 1 98 ? -4.511 11.891 14.679 1.00 98.62 98 ALA A N 1
ATOM 785 C CA . ALA A 1 98 ? -4.227 11.358 13.343 1.00 98.62 98 ALA A CA 1
ATOM 786 C C . ALA A 1 98 ? -4.769 9.927 13.143 1.00 98.62 98 ALA A C 1
ATOM 788 O O . ALA A 1 98 ? -5.474 9.652 12.170 1.00 98.62 98 ALA A O 1
ATOM 789 N N . LEU A 1 99 ? -4.508 9.015 14.086 1.00 98.69 99 LEU A N 1
ATOM 790 C CA . LEU A 1 99 ? -4.969 7.623 14.001 1.00 98.69 99 LEU A CA 1
ATOM 791 C C . LEU A 1 99 ? -6.485 7.494 14.199 1.00 98.69 99 LEU A C 1
ATOM 793 O O . LEU A 1 99 ? -7.118 6.641 13.573 1.00 98.69 99 LEU A O 1
ATOM 797 N N . SER A 1 100 ? -7.096 8.358 15.016 1.00 98.75 100 SER A N 1
ATOM 798 C CA . SER A 1 100 ? -8.559 8.409 15.143 1.00 98.75 100 SER A CA 1
ATOM 799 C C . SER A 1 100 ? -9.204 8.886 13.840 1.00 98.75 100 SER A C 1
ATOM 801 O O . SER A 1 100 ? -10.234 8.344 13.431 1.00 98.75 100 SER A O 1
ATOM 803 N N . ARG A 1 101 ? -8.592 9.843 13.126 1.00 98.69 101 ARG A N 1
ATOM 804 C CA . ARG A 1 101 ? -9.026 10.198 11.764 1.00 98.69 101 ARG A CA 1
ATOM 805 C C . ARG A 1 101 ? -8.795 9.079 10.768 1.00 98.69 101 ARG A C 1
ATOM 807 O O . ARG A 1 101 ? -9.677 8.846 9.947 1.00 98.69 101 ARG A O 1
ATOM 814 N N . LEU A 1 102 ? -7.683 8.349 10.857 1.00 98.75 102 LEU A N 1
ATOM 815 C CA . LEU A 1 102 ? -7.440 7.184 10.004 1.00 98.75 102 LEU A CA 1
ATOM 816 C C . LEU A 1 102 ? -8.535 6.124 10.196 1.00 98.75 102 LEU A C 1
ATOM 818 O O . LEU A 1 102 ? -9.081 5.623 9.215 1.00 98.75 102 LEU A O 1
ATOM 822 N N . ALA A 1 103 ? -8.932 5.844 11.442 1.00 98.75 103 ALA A N 1
ATOM 823 C CA . ALA A 1 103 ? -10.029 4.923 11.742 1.00 98.75 103 ALA A CA 1
ATOM 824 C C . ALA A 1 103 ? -11.356 5.364 11.093 1.00 98.75 103 ALA A C 1
ATOM 826 O O . ALA A 1 103 ? -12.050 4.552 10.474 1.00 98.75 103 ALA A O 1
ATOM 827 N N . GLY A 1 104 ? -11.700 6.653 11.177 1.00 98.81 104 GLY A N 1
ATOM 828 C CA . GLY A 1 104 ? -12.886 7.196 10.509 1.00 98.81 104 GLY A CA 1
ATOM 829 C C . GLY A 1 104 ? -12.765 7.230 8.979 1.00 98.81 104 GLY A C 1
ATOM 830 O O . GLY A 1 104 ? -13.748 6.991 8.273 1.00 98.81 104 GLY A O 1
ATOM 831 N N . ALA A 1 105 ? -11.561 7.452 8.444 1.00 98.88 105 ALA A N 1
ATOM 832 C CA . ALA A 1 105 ? -11.277 7.411 7.012 1.00 98.88 105 ALA A CA 1
ATOM 833 C C . ALA A 1 105 ? -11.465 6.007 6.437 1.00 98.88 105 ALA A C 1
ATOM 835 O O . ALA A 1 105 ? -12.125 5.858 5.409 1.00 98.88 105 ALA A O 1
ATOM 836 N N . VAL A 1 106 ? -10.979 4.980 7.141 1.00 98.75 106 VAL A N 1
ATOM 837 C CA . VAL A 1 106 ? -11.201 3.569 6.800 1.00 98.75 106 VAL A CA 1
ATOM 838 C C . VAL A 1 106 ? -12.696 3.251 6.761 1.00 98.75 106 VAL A C 1
ATOM 840 O O . VAL A 1 106 ? -13.187 2.715 5.766 1.00 98.75 106 VAL A O 1
ATOM 843 N N . GLN A 1 107 ? -13.449 3.640 7.795 1.00 98.69 107 GLN A N 1
ATOM 844 C CA . GLN A 1 107 ? -14.904 3.451 7.817 1.00 98.69 107 GLN A CA 1
ATOM 845 C C . GLN A 1 107 ? -15.584 4.142 6.629 1.00 98.69 107 GLN A C 1
ATOM 847 O O . GLN A 1 107 ? -16.441 3.554 5.964 1.00 98.69 107 GLN A O 1
ATOM 852 N N . ARG A 1 108 ? -15.186 5.383 6.327 1.00 98.69 108 ARG A N 1
ATOM 853 C CA . ARG A 1 108 ? -15.747 6.149 5.212 1.00 98.69 108 ARG A CA 1
ATOM 854 C C . ARG A 1 108 ? -15.430 5.512 3.859 1.00 98.69 108 ARG A C 1
ATOM 856 O O . ARG A 1 108 ? -16.328 5.437 3.020 1.00 98.69 108 ARG A O 1
ATOM 863 N N . ALA A 1 109 ? -14.201 5.045 3.664 1.00 98.69 109 ALA A N 1
ATOM 864 C CA . ALA A 1 109 ? -13.764 4.367 2.450 1.00 98.69 109 ALA A CA 1
ATOM 865 C C . ALA A 1 109 ? -14.547 3.069 2.209 1.00 98.69 109 ALA A C 1
ATOM 867 O O . ALA A 1 109 ? -15.044 2.852 1.108 1.00 98.69 109 ALA A O 1
ATOM 868 N N . ILE A 1 110 ? -14.757 2.260 3.254 1.00 98.62 110 ILE A N 1
ATOM 869 C CA . ILE A 1 110 ? -15.574 1.039 3.179 1.00 98.62 110 ILE A CA 1
ATOM 870 C C . ILE A 1 110 ? -17.010 1.371 2.752 1.00 98.62 110 ILE A C 1
ATOM 872 O O . ILE A 1 110 ? -17.545 0.742 1.842 1.00 98.62 110 ILE A O 1
ATOM 876 N N . VAL A 1 111 ? -17.634 2.391 3.355 1.00 98.38 111 VAL A N 1
ATOM 877 C CA . VAL A 1 111 ? -19.002 2.809 2.991 1.00 98.38 111 VAL A CA 1
ATOM 878 C C . VAL A 1 111 ? -19.094 3.263 1.532 1.00 98.38 111 VAL A C 1
ATOM 880 O O . VAL A 1 111 ? -20.098 2.992 0.872 1.00 98.38 111 VAL A O 1
ATOM 883 N N . LEU A 1 112 ? -18.079 3.963 1.021 1.00 97.88 112 LEU A N 1
ATOM 884 C CA . LEU A 1 112 ? -18.022 4.360 -0.388 1.00 97.88 112 LEU A CA 1
ATOM 885 C C . LEU A 1 112 ? -17.859 3.141 -1.302 1.00 97.88 112 LEU A C 1
ATOM 887 O O . LEU A 1 112 ? -18.620 3.001 -2.259 1.00 97.88 112 LEU A O 1
ATOM 891 N N . ALA A 1 113 ? -16.957 2.222 -0.956 1.00 97.56 113 ALA A N 1
ATOM 892 C CA . ALA A 1 113 ? -16.711 1.015 -1.734 1.00 97.56 113 ALA A CA 1
ATOM 893 C C . ALA A 1 113 ? -17.961 0.138 -1.859 1.00 97.56 113 ALA A C 1
ATOM 895 O O . ALA A 1 113 ? -18.315 -0.270 -2.961 1.00 97.56 113 ALA A O 1
ATOM 896 N N . LEU A 1 114 ? -18.701 -0.058 -0.762 1.00 96.88 114 LEU A N 1
ATOM 897 C CA . LEU A 1 114 ? -19.970 -0.800 -0.763 1.00 96.88 114 LEU A CA 1
ATOM 898 C C . LEU A 1 114 ? -21.062 -0.146 -1.629 1.00 96.88 114 LEU A C 1
ATOM 900 O O . LEU A 1 114 ? -22.027 -0.803 -2.007 1.00 96.88 114 LEU A O 1
ATOM 904 N N . ARG A 1 115 ? -20.916 1.141 -1.968 1.00 95.62 115 ARG A N 1
ATOM 905 C CA . ARG A 1 115 ? -21.787 1.868 -2.908 1.00 95.62 115 ARG A CA 1
ATOM 906 C C . ARG A 1 115 ? -21.247 1.872 -4.343 1.00 95.62 115 ARG A C 1
ATOM 908 O O . ARG A 1 115 ? -21.833 2.522 -5.204 1.00 95.62 115 ARG A O 1
ATOM 915 N N . GLY A 1 116 ? -20.143 1.173 -4.603 1.00 94.25 116 GLY A N 1
ATOM 916 C CA . GLY A 1 116 ? -19.471 1.147 -5.901 1.00 94.25 116 GLY A CA 1
ATOM 917 C C . GLY A 1 116 ? -18.636 2.398 -6.199 1.00 94.25 116 GLY A C 1
ATOM 918 O O . GLY A 1 116 ? -18.296 2.633 -7.358 1.00 94.25 116 GLY A O 1
ATOM 919 N N . GLU A 1 117 ? -18.332 3.218 -5.190 1.00 95.38 117 GLU A N 1
ATOM 920 C CA . GLU A 1 117 ? -17.537 4.441 -5.335 1.00 95.38 117 GLU A CA 1
ATOM 921 C C . GLU A 1 117 ? -16.083 4.191 -4.919 1.00 95.38 117 GLU A C 1
ATOM 923 O O . GLU A 1 117 ? -15.812 3.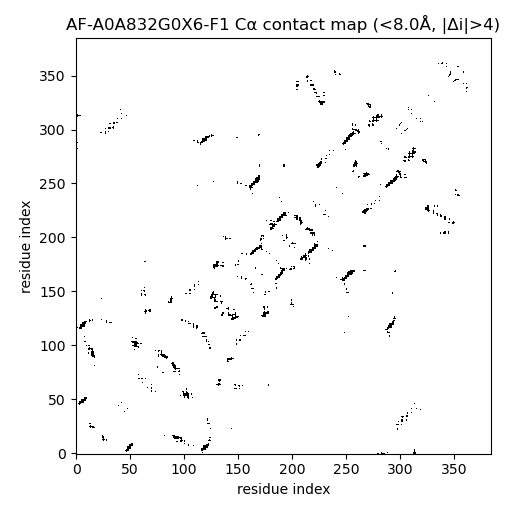556 -3.900 1.00 95.38 117 GLU A O 1
ATOM 928 N N . SER A 1 118 ? -15.139 4.730 -5.691 1.00 97.06 118 SER A N 1
ATOM 929 C CA . SER A 1 118 ? -13.709 4.614 -5.394 1.00 97.06 118 SER A CA 1
ATOM 930 C C . SER A 1 118 ? -13.224 5.760 -4.513 1.00 97.06 118 SER A C 1
ATOM 932 O O . SER A 1 118 ? -13.665 6.908 -4.650 1.00 97.06 118 SER A O 1
ATOM 934 N N . SER A 1 119 ? -12.258 5.475 -3.648 1.00 98.50 119 SER A N 1
ATOM 935 C CA . SER A 1 119 ? -11.683 6.460 -2.734 1.00 98.50 119 SER A CA 1
ATOM 936 C C . SER A 1 119 ? -10.176 6.308 -2.596 1.00 98.50 119 SER A C 1
ATOM 938 O O . SER A 1 119 ? -9.649 5.217 -2.773 1.00 98.50 119 SER A O 1
ATOM 940 N N . LEU A 1 120 ? -9.503 7.389 -2.223 1.00 98.75 120 LEU A N 1
ATOM 941 C CA . LEU A 1 120 ? -8.114 7.403 -1.785 1.00 98.75 120 LEU A CA 1
ATOM 942 C C . LEU A 1 120 ? -8.052 8.030 -0.395 1.00 98.75 120 LEU A C 1
ATOM 944 O O . LEU A 1 120 ? -8.534 9.146 -0.210 1.00 98.75 120 LEU A O 1
ATOM 948 N N . ILE A 1 121 ? -7.477 7.319 0.568 1.00 98.81 121 ILE A N 1
ATOM 949 C CA . ILE A 1 121 ? -7.166 7.846 1.894 1.00 98.81 121 ILE A CA 1
ATOM 950 C C . ILE A 1 121 ? -5.791 8.503 1.806 1.00 98.81 121 ILE A C 1
ATOM 952 O O . ILE A 1 121 ? -4.777 7.812 1.743 1.00 98.81 121 ILE A O 1
ATOM 956 N N . LEU A 1 122 ? -5.766 9.837 1.792 1.00 98.50 122 LEU A N 1
ATOM 957 C CA . LEU A 1 122 ? -4.542 10.621 1.934 1.00 98.50 122 LEU A CA 1
ATOM 958 C C . LEU A 1 122 ? -4.265 10.738 3.436 1.00 98.50 122 LEU A C 1
ATOM 960 O O . LEU A 1 122 ? -4.508 11.778 4.037 1.00 98.50 122 LEU A O 1
ATOM 964 N N . GLY A 1 123 ? -3.902 9.623 4.063 1.00 96.25 123 GLY A N 1
ATOM 965 C CA . GLY A 1 123 ? -3.730 9.512 5.509 1.00 96.25 123 GLY A CA 1
ATOM 966 C C . GLY A 1 123 ? -2.290 9.200 5.885 1.00 96.25 123 GLY A C 1
ATOM 967 O O . GLY A 1 123 ? -1.516 8.729 5.059 1.00 96.25 123 GLY A O 1
ATOM 968 N N . ARG A 1 124 ? -1.949 9.474 7.145 1.00 96.38 124 ARG A N 1
ATOM 969 C CA . ARG A 1 124 ? -0.698 9.041 7.777 1.00 96.38 124 ARG A CA 1
ATOM 970 C C . ARG A 1 124 ? -0.890 8.860 9.290 1.00 96.38 124 ARG A C 1
ATOM 972 O O . ARG A 1 124 ? -1.789 9.512 9.839 1.00 96.38 124 ARG A O 1
ATOM 979 N N . PRO A 1 125 ? -0.082 8.031 9.978 1.00 97.69 125 PRO A N 1
ATOM 980 C CA . PRO A 1 125 ? 1.050 7.222 9.473 1.00 97.69 125 PRO A CA 1
ATOM 981 C C . PRO A 1 125 ? 0.647 6.115 8.474 1.00 97.69 125 PRO A C 1
ATOM 983 O O . PRO A 1 125 ? -0.550 5.821 8.377 1.00 97.69 125 PRO A O 1
ATOM 986 N N . PRO A 1 126 ? 1.609 5.538 7.715 1.00 98.19 126 PRO A N 1
ATOM 987 C CA . PRO A 1 126 ? 1.368 4.413 6.805 1.00 98.19 126 PRO A CA 1
ATOM 988 C C . PRO A 1 126 ? 0.954 3.142 7.568 1.00 98.19 126 PRO A C 1
ATOM 990 O O . PRO A 1 126 ? 0.852 3.132 8.802 1.00 98.19 126 PRO A O 1
ATOM 993 N N . SER A 1 127 ? 0.639 2.078 6.833 1.00 97.62 127 SER A N 1
ATOM 994 C CA . SER A 1 127 ? -0.182 0.979 7.335 1.00 97.62 127 SER A CA 1
ATOM 995 C C . SER A 1 127 ? 0.342 -0.430 7.027 1.00 97.62 127 SER A C 1
ATOM 997 O O . SER A 1 127 ? 0.223 -1.311 7.886 1.00 97.62 127 SER A O 1
ATOM 999 N N . HIS A 1 128 ? 0.929 -0.668 5.851 1.00 98.69 128 HIS A N 1
ATOM 1000 C CA . HIS A 1 128 ? 1.121 -2.026 5.319 1.00 98.69 128 HIS A CA 1
ATOM 1001 C C . HIS A 1 128 ? 2.185 -2.890 6.032 1.00 98.69 128 HIS A C 1
ATOM 1003 O O . HIS A 1 128 ? 2.149 -4.118 5.908 1.00 98.69 128 HIS A O 1
ATOM 1009 N N . HIS A 1 129 ? 3.070 -2.298 6.841 1.00 98.81 129 HIS A N 1
ATOM 1010 C CA . HIS A 1 129 ? 4.077 -3.029 7.624 1.00 98.81 129 HIS A CA 1
ATOM 1011 C C . HIS A 1 129 ? 3.592 -3.465 9.015 1.00 98.81 129 HIS A C 1
ATOM 1013 O O . HIS A 1 129 ? 4.180 -4.369 9.612 1.00 98.81 129 HIS A O 1
ATOM 1019 N N . ALA A 1 130 ? 2.503 -2.880 9.530 1.00 98.75 130 ALA A N 1
ATOM 1020 C CA . ALA A 1 130 ? 1.957 -3.259 10.832 1.00 98.75 130 ALA A CA 1
ATOM 1021 C C . ALA A 1 130 ? 1.290 -4.644 10.738 1.00 98.75 130 ALA A C 1
ATOM 1023 O O . ALA A 1 130 ? 0.243 -4.803 10.104 1.00 98.75 130 ALA A O 1
ATOM 1024 N N . GLY A 1 131 ? 1.914 -5.650 11.344 1.00 98.69 131 GLY A N 1
ATOM 1025 C CA . GLY A 1 131 ? 1.412 -7.014 11.500 1.00 98.69 131 GLY A CA 1
ATOM 1026 C C . GLY A 1 131 ? 0.500 -7.179 12.708 1.00 98.69 131 GLY A C 1
ATOM 1027 O O . GLY A 1 131 ? 0.177 -6.215 13.396 1.00 98.69 131 GLY A O 1
ATOM 1028 N N . PHE A 1 132 ? 0.107 -8.418 13.005 1.00 98.56 132 PHE A N 1
ATOM 1029 C CA . PHE A 1 132 ? -0.937 -8.728 13.991 1.00 98.56 132 PHE A CA 1
ATOM 1030 C C . PHE A 1 132 ? -0.618 -8.223 15.412 1.00 98.56 132 PHE A C 1
ATOM 1032 O O . PHE A 1 132 ? -1.527 -7.900 16.179 1.00 98.56 132 PHE A O 1
ATOM 1039 N N . ASN A 1 133 ? 0.668 -8.152 15.764 1.00 98.25 133 ASN A N 1
ATOM 1040 C CA . ASN A 1 133 ? 1.170 -7.629 17.040 1.00 98.25 133 ASN A CA 1
ATOM 1041 C C . ASN A 1 133 ? 2.164 -6.469 16.844 1.00 98.25 133 ASN A C 1
ATOM 1043 O O . ASN A 1 133 ? 3.062 -6.279 17.665 1.00 98.25 133 ASN A O 1
ATOM 1047 N N . GLY A 1 134 ? 2.041 -5.719 15.748 1.00 97.44 134 GLY A N 1
ATOM 1048 C CA . GLY A 1 134 ? 2.988 -4.671 15.387 1.00 97.44 134 GLY A CA 1
ATOM 1049 C C . GLY A 1 134 ? 4.051 -5.161 14.413 1.00 97.44 134 GLY A C 1
ATOM 1050 O O . GLY A 1 134 ? 3.836 -5.097 13.209 1.00 97.44 134 GLY A O 1
ATOM 1051 N N . ARG A 1 135 ? 5.214 -5.629 14.886 1.00 97.88 135 ARG A N 1
ATOM 1052 C CA . ARG A 1 135 ? 6.262 -6.143 13.977 1.00 97.88 135 ARG A CA 1
ATOM 1053 C C . ARG A 1 135 ? 5.792 -7.424 13.294 1.00 97.88 135 ARG A C 1
ATOM 1055 O O . ARG A 1 135 ? 5.242 -8.293 13.966 1.00 97.88 135 ARG A O 1
ATOM 1062 N N . ALA A 1 136 ? 6.065 -7.550 11.997 1.00 98.19 136 ALA A N 1
ATOM 1063 C CA . ALA A 1 136 ? 5.559 -8.650 11.184 1.00 98.19 136 ALA A CA 1
ATOM 1064 C C . ALA A 1 136 ? 6.675 -9.475 10.538 1.00 98.19 136 ALA A C 1
ATOM 1066 O O . ALA A 1 136 ? 7.689 -8.929 10.098 1.00 98.19 136 ALA A O 1
ATOM 1067 N N . MET A 1 137 ? 6.463 -10.788 10.424 1.00 97.31 137 MET A N 1
ATOM 1068 C CA . MET A 1 137 ? 7.328 -11.716 9.672 1.00 97.31 137 MET A CA 1
ATOM 1069 C C . MET A 1 137 ? 8.826 -11.670 10.051 1.00 97.31 137 MET A C 1
ATOM 1071 O O . MET A 1 137 ? 9.689 -11.948 9.223 1.00 97.31 137 MET A O 1
ATOM 1075 N N . GLY A 1 138 ? 9.149 -11.318 11.300 1.00 96.38 138 GLY A N 1
ATOM 1076 C CA . GLY A 1 138 ? 10.535 -11.218 11.777 1.00 96.38 138 GLY A CA 1
ATOM 1077 C C . GLY A 1 138 ? 11.289 -9.961 11.327 1.00 96.38 138 GLY A C 1
ATOM 1078 O O . GLY A 1 138 ? 12.501 -9.888 11.526 1.00 96.38 138 GLY A O 1
ATOM 1079 N N . ALA A 1 139 ? 10.597 -8.973 10.750 1.00 97.56 139 ALA A N 1
ATOM 1080 C CA . ALA A 1 139 ? 11.185 -7.685 10.393 1.00 97.56 139 ALA A CA 1
ATOM 1081 C C . ALA A 1 139 ? 11.775 -6.963 11.628 1.00 97.56 139 ALA A C 1
ATOM 1083 O O . ALA A 1 139 ? 11.263 -7.115 12.746 1.00 97.56 139 ALA A O 1
ATOM 1084 N N . PRO A 1 140 ? 12.838 -6.151 11.452 1.00 97.00 140 PRO A N 1
ATOM 1085 C CA . PRO A 1 140 ? 13.521 -5.497 12.571 1.00 97.00 140 PRO A CA 1
ATOM 1086 C C . PRO A 1 140 ? 12.674 -4.417 13.270 1.00 97.00 140 PRO A C 1
ATOM 1088 O O . PRO A 1 140 ? 12.930 -4.096 14.432 1.00 97.00 140 PRO A O 1
ATOM 1091 N N . SER A 1 141 ? 11.654 -3.892 12.595 1.00 97.88 141 SER A N 1
ATOM 1092 C CA . SER A 1 141 ? 10.791 -2.791 13.035 1.00 97.88 141 SER A CA 1
ATOM 1093 C C . SER A 1 141 ? 9.411 -2.869 12.366 1.00 97.88 141 SER A C 1
ATOM 1095 O O . SER A 1 141 ? 9.127 -3.812 11.620 1.00 97.88 141 SER A O 1
ATOM 1097 N N . GLN A 1 142 ? 8.540 -1.902 12.665 1.00 97.06 142 GLN A N 1
ATOM 1098 C CA . GLN A 1 142 ? 7.217 -1.760 12.053 1.00 97.06 142 GLN A CA 1
ATOM 1099 C C . GLN A 1 142 ? 7.204 -0.850 10.818 1.00 97.06 142 GLN A C 1
ATOM 1101 O O . GLN A 1 142 ? 6.125 -0.596 10.289 1.00 97.06 142 GLN A O 1
ATOM 1106 N N . GLY A 1 143 ? 8.355 -0.353 10.346 1.00 97.31 143 GLY A N 1
ATOM 1107 C CA . GLY A 1 143 ? 8.436 0.428 9.107 1.00 97.31 143 GLY A CA 1
ATOM 1108 C C . GLY A 1 143 ? 7.532 1.659 9.136 1.00 97.31 143 GLY A C 1
ATOM 1109 O O . GLY A 1 143 ? 6.735 1.883 8.227 1.00 97.31 143 GLY A O 1
ATOM 1110 N N . PHE A 1 144 ? 7.578 2.411 10.235 1.00 98.06 144 PHE A N 1
ATOM 1111 C CA . PHE A 1 144 ? 6.745 3.592 10.503 1.00 98.06 144 PHE A CA 1
ATOM 1112 C C . PHE A 1 144 ? 5.243 3.312 10.714 1.00 98.06 144 PHE A C 1
ATOM 1114 O O . PHE A 1 144 ? 4.484 4.234 11.023 1.00 98.06 144 PHE A O 1
ATOM 1121 N N . CYS A 1 145 ? 4.784 2.070 10.546 1.00 98.69 145 CYS A N 1
ATOM 1122 C CA . CYS A 1 145 ? 3.366 1.727 10.553 1.00 98.69 145 CYS A CA 1
ATOM 1123 C C . CYS A 1 145 ? 2.872 1.382 11.963 1.00 98.69 145 CYS A C 1
ATOM 1125 O O . CYS A 1 145 ? 3.519 0.651 12.705 1.00 98.69 145 CYS A O 1
ATOM 1127 N N . ILE A 1 146 ? 1.674 1.854 12.321 1.00 98.75 146 ILE A N 1
ATOM 1128 C CA . ILE A 1 146 ? 1.071 1.584 13.644 1.00 98.75 146 ILE A CA 1
ATOM 1129 C C . ILE A 1 146 ? -0.165 0.695 13.523 1.00 98.75 146 ILE A C 1
ATOM 1131 O O . ILE A 1 146 ? -0.340 -0.259 14.267 1.00 98.75 146 ILE A O 1
ATOM 1135 N N . PHE A 1 147 ? -1.060 0.988 12.585 1.00 98.88 147 PHE A N 1
ATOM 1136 C CA . PHE A 1 147 ? -2.225 0.147 12.339 1.00 98.88 147 PHE A CA 1
ATOM 1137 C C . PHE A 1 147 ? -2.367 -0.115 10.851 1.00 98.88 147 PHE A C 1
ATOM 1139 O O . PHE A 1 147 ? -2.157 0.770 10.033 1.00 98.88 147 PHE A O 1
ATOM 1146 N N . ASN A 1 148 ? -2.794 -1.326 10.519 1.00 98.88 148 ASN A N 1
ATOM 1147 C CA . ASN A 1 148 ? -2.929 -1.783 9.142 1.00 98.88 148 ASN A CA 1
ATOM 1148 C C . ASN A 1 148 ? -4.330 -1.487 8.590 1.00 98.88 148 ASN A C 1
ATOM 1150 O O . ASN A 1 148 ? -5.297 -2.214 8.849 1.00 98.88 148 ASN A O 1
ATOM 1154 N N . ALA A 1 149 ? -4.445 -0.381 7.858 1.00 98.88 149 ALA A N 1
ATOM 1155 C CA . ALA A 1 149 ? -5.687 0.072 7.249 1.00 98.88 149 ALA A CA 1
ATOM 1156 C C . ALA A 1 149 ? -6.059 -0.793 6.037 1.00 98.88 149 ALA A C 1
ATOM 1158 O O . ALA A 1 149 ? -7.226 -1.171 5.902 1.00 98.88 149 ALA A O 1
ATOM 1159 N N . THR A 1 150 ? -5.082 -1.161 5.205 1.00 98.69 150 THR A N 1
ATOM 1160 C CA . THR A 1 150 ? -5.289 -1.995 4.011 1.00 98.69 150 THR A CA 1
ATOM 1161 C C . THR A 1 150 ? -5.877 -3.359 4.373 1.00 98.69 150 THR A C 1
ATOM 1163 O O . THR A 1 150 ? -6.933 -3.738 3.852 1.00 98.69 150 THR A O 1
ATOM 1166 N N . ALA A 1 151 ? -5.270 -4.072 5.327 1.00 98.81 151 ALA A N 1
ATOM 1167 C CA . ALA A 1 151 ? -5.762 -5.369 5.781 1.00 98.81 151 ALA A CA 1
ATOM 1168 C C . ALA A 1 151 ? -7.152 -5.265 6.426 1.00 98.81 151 ALA A C 1
ATOM 1170 O O . ALA A 1 151 ? -7.997 -6.142 6.215 1.00 98.81 151 ALA A O 1
ATOM 1171 N N . LEU A 1 152 ? -7.428 -4.186 7.173 1.00 98.88 152 LEU A N 1
ATOM 1172 C CA . LEU A 1 152 ? -8.744 -3.932 7.768 1.00 98.88 152 LEU A CA 1
ATOM 1173 C C . LEU A 1 152 ? -9.827 -3.738 6.699 1.00 98.88 152 LEU A C 1
ATOM 1175 O O . LEU A 1 152 ? -10.885 -4.370 6.777 1.00 98.88 152 LEU A O 1
ATOM 1179 N N . ILE A 1 153 ? -9.564 -2.898 5.696 1.00 98.88 153 ILE A N 1
ATOM 1180 C CA . ILE A 1 153 ? -10.493 -2.648 4.587 1.00 98.88 153 ILE A CA 1
ATOM 1181 C C . ILE A 1 153 ? -10.743 -3.951 3.822 1.00 98.88 153 ILE A C 1
ATOM 1183 O O . ILE A 1 153 ? -11.901 -4.333 3.642 1.00 98.88 153 ILE A O 1
ATOM 1187 N N . GLY A 1 154 ? -9.683 -4.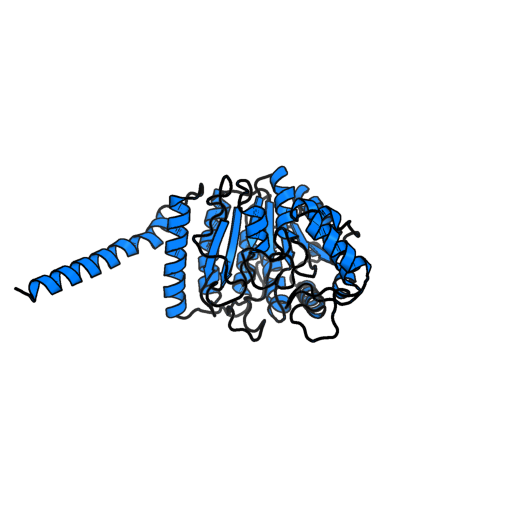675 3.442 1.00 98.69 154 GLY A N 1
ATOM 1188 C CA . GLY A 1 154 ? -9.802 -5.945 2.721 1.00 98.69 154 GLY A CA 1
ATOM 1189 C C . GLY A 1 154 ? -10.579 -7.011 3.504 1.00 98.69 154 GLY A C 1
ATOM 1190 O O . GLY A 1 154 ? -11.461 -7.682 2.961 1.00 98.69 154 GLY A O 1
ATOM 1191 N N . SER A 1 155 ? -10.335 -7.116 4.813 1.00 98.75 155 SER A N 1
ATOM 1192 C CA . SER A 1 155 ? -11.036 -8.056 5.704 1.00 98.75 155 SER A CA 1
ATOM 1193 C C . SER A 1 155 ? -12.523 -7.748 5.876 1.00 98.75 155 SER A C 1
ATOM 1195 O O . SER A 1 155 ? -13.314 -8.650 6.152 1.00 98.75 155 SER A O 1
ATOM 1197 N N . ILE A 1 156 ? -12.930 -6.485 5.738 1.00 98.69 156 ILE A N 1
ATOM 1198 C CA . ILE A 1 156 ? -14.345 -6.107 5.791 1.00 98.69 156 ILE A CA 1
ATOM 1199 C C . ILE A 1 156 ? -15.001 -6.308 4.422 1.00 98.69 156 ILE A C 1
ATOM 1201 O O . ILE A 1 156 ? -16.056 -6.933 4.354 1.00 98.69 156 ILE A O 1
ATOM 1205 N N . LEU A 1 157 ? -14.376 -5.841 3.336 1.00 98.56 157 LEU A N 1
ATOM 1206 C CA . LEU A 1 157 ? -14.937 -5.940 1.983 1.00 98.56 157 LEU A CA 1
ATOM 1207 C C . LEU A 1 157 ? -15.044 -7.384 1.474 1.00 98.56 157 LEU A C 1
ATOM 1209 O O . LEU A 1 157 ? -16.015 -7.703 0.792 1.00 98.56 157 LEU A O 1
ATOM 1213 N N . SER A 1 158 ? -14.139 -8.279 1.884 1.00 98.06 158 SER A N 1
ATOM 1214 C CA . SER A 1 158 ? -14.206 -9.716 1.548 1.00 98.06 158 SER A CA 1
ATOM 1215 C C . SER A 1 158 ? -15.497 -10.400 2.001 1.00 98.06 158 SER A C 1
ATOM 1217 O O . SER A 1 158 ? -15.931 -11.368 1.384 1.00 98.06 158 SER A O 1
ATOM 1219 N N . LYS A 1 159 ? -16.178 -9.860 3.019 1.00 98.00 159 LYS A N 1
ATOM 1220 C CA . LYS A 1 159 ? -17.494 -10.349 3.468 1.00 98.00 159 LYS A CA 1
ATOM 1221 C C . LYS A 1 159 ? -18.636 -9.972 2.523 1.00 98.00 159 LYS A C 1
ATOM 1223 O O . LYS A 1 159 ? -19.738 -10.491 2.667 1.00 98.00 159 LYS A O 1
ATOM 1228 N N . HIS A 1 160 ? -18.388 -9.050 1.596 1.00 97.31 160 HIS A N 1
ATOM 1229 C CA . HIS A 1 160 ? -19.377 -8.500 0.673 1.00 97.31 160 HIS A CA 1
ATOM 1230 C C . HIS A 1 160 ? -19.083 -8.832 -0.795 1.00 97.31 160 HIS A C 1
ATOM 1232 O O . HIS A 1 160 ? -19.940 -8.600 -1.643 1.00 97.31 160 HIS A O 1
ATOM 1238 N N . GLY A 1 161 ? -17.896 -9.355 -1.108 1.00 95.62 161 GLY A N 1
ATOM 1239 C CA . GLY A 1 161 ? -17.503 -9.695 -2.472 1.00 95.62 161 GLY A CA 1
ATOM 1240 C C . GLY A 1 161 ? -16.037 -10.098 -2.574 1.00 95.62 161 GLY A C 1
ATOM 1241 O O . GLY A 1 161 ? -15.244 -9.894 -1.650 1.00 95.62 161 GLY A O 1
ATOM 1242 N N . LYS A 1 162 ? -15.661 -10.661 -3.724 1.00 95.56 162 LYS A N 1
ATOM 1243 C CA . LYS A 1 162 ? -14.282 -11.073 -4.002 1.00 95.56 162 LYS A CA 1
ATOM 1244 C C . LYS A 1 162 ? -13.368 -9.860 -3.911 1.00 95.56 162 LYS A C 1
ATOM 1246 O O . LYS A 1 162 ? -13.550 -8.884 -4.638 1.00 95.56 162 LYS A O 1
ATOM 1251 N N . THR A 1 163 ? -12.389 -9.931 -3.018 1.00 97.50 163 THR A N 1
ATOM 1252 C CA . THR A 1 163 ? -11.519 -8.800 -2.698 1.00 97.50 163 THR A CA 1
ATOM 1253 C C . THR A 1 163 ? -10.073 -9.152 -3.006 1.00 97.50 163 THR A C 1
ATOM 1255 O O . THR A 1 163 ? -9.575 -10.198 -2.587 1.00 97.50 163 THR A O 1
ATOM 1258 N N . VAL A 1 164 ? -9.398 -8.271 -3.740 1.00 98.38 164 VAL A N 1
ATOM 1259 C CA . VAL A 1 164 ? -7.962 -8.370 -4.020 1.00 98.38 164 VAL A CA 1
ATOM 1260 C C . VAL A 1 164 ? -7.270 -7.156 -3.425 1.00 98.38 164 VAL A C 1
ATOM 1262 O O . VAL A 1 164 ? -7.750 -6.031 -3.563 1.00 98.38 164 VAL A O 1
ATOM 1265 N N . ILE A 1 165 ? -6.141 -7.389 -2.770 1.00 98.81 165 ILE A N 1
ATOM 1266 C CA . ILE A 1 165 ? -5.229 -6.338 -2.344 1.00 98.81 165 ILE A CA 1
ATOM 1267 C C . ILE A 1 165 ? -4.084 -6.283 -3.351 1.00 98.81 165 ILE A C 1
ATOM 1269 O O . ILE A 1 165 ? -3.509 -7.323 -3.673 1.00 98.81 165 ILE A O 1
ATOM 1273 N N . VAL A 1 166 ? -3.789 -5.089 -3.859 1.00 98.88 166 VAL A N 1
ATOM 1274 C CA . VAL A 1 166 ? -2.629 -4.828 -4.718 1.00 98.88 166 VAL A CA 1
ATOM 1275 C C . VAL A 1 166 ? -1.728 -3.828 -4.007 1.00 98.88 166 VAL A C 1
ATOM 1277 O O . VAL A 1 166 ? -2.123 -2.678 -3.827 1.00 98.88 166 VAL A O 1
ATOM 1280 N N . ASP A 1 167 ? -0.546 -4.270 -3.605 1.00 98.88 167 ASP A N 1
ATOM 1281 C CA . ASP A 1 167 ? 0.500 -3.435 -3.026 1.00 98.88 167 ASP A CA 1
ATOM 1282 C C . ASP A 1 167 ? 1.550 -3.111 -4.091 1.00 98.88 167 ASP A C 1
ATOM 1284 O O . ASP A 1 167 ? 2.002 -3.989 -4.834 1.00 98.88 167 ASP A O 1
ATOM 1288 N N . PHE A 1 168 ? 1.856 -1.825 -4.229 1.00 98.75 168 PHE A N 1
ATOM 1289 C CA . PHE A 1 168 ? 2.878 -1.323 -5.145 1.00 98.75 168 PHE A CA 1
ATOM 1290 C C . PHE A 1 168 ? 3.839 -0.333 -4.483 1.00 98.75 168 PHE A C 1
ATOM 1292 O O . PHE A 1 168 ? 4.564 0.374 -5.191 1.00 98.75 168 PHE A O 1
ATOM 1299 N N . ASP A 1 169 ? 3.832 -0.273 -3.151 1.00 98.69 169 ASP A N 1
ATOM 1300 C CA . ASP A 1 169 ? 4.945 0.295 -2.402 1.00 98.69 169 ASP A CA 1
ATOM 1301 C C . ASP A 1 169 ? 6.241 -0.460 -2.737 1.00 98.69 169 ASP A C 1
ATOM 1303 O O . ASP A 1 169 ? 6.225 -1.651 -3.054 1.00 98.69 169 ASP A O 1
ATOM 1307 N N . VAL A 1 170 ? 7.380 0.235 -2.743 1.00 97.94 170 VAL A N 1
ATOM 1308 C CA . VAL A 1 170 ? 8.652 -0.410 -3.097 1.00 97.94 170 VAL A CA 1
ATOM 1309 C C . VAL A 1 170 ? 9.079 -1.453 -2.062 1.00 97.94 170 VAL A C 1
ATOM 1311 O O . VAL A 1 170 ? 9.867 -2.343 -2.395 1.00 97.94 170 VAL A O 1
ATOM 1314 N N . HIS A 1 171 ? 8.567 -1.363 -0.835 1.00 98.56 171 HIS A N 1
ATOM 1315 C CA . HIS A 1 171 ? 8.802 -2.318 0.236 1.00 98.56 171 HIS A CA 1
ATOM 1316 C C . HIS A 1 171 ? 7.673 -3.348 0.295 1.00 98.56 171 HIS A C 1
ATOM 1318 O O . HIS A 1 171 ? 6.504 -3.043 0.085 1.00 98.56 171 HIS A O 1
ATOM 1324 N N . HIS A 1 172 ? 8.019 -4.585 0.649 1.00 98.75 172 HIS A N 1
ATOM 1325 C CA . HIS A 1 172 ? 7.020 -5.632 0.848 1.00 98.75 172 HIS A CA 1
ATOM 1326 C C . HIS A 1 172 ? 6.060 -5.261 1.991 1.00 98.75 172 HIS A C 1
ATOM 1328 O O . HIS A 1 172 ? 6.506 -5.001 3.115 1.00 98.75 172 HIS A O 1
ATOM 1334 N N . GLY A 1 173 ? 4.752 -5.337 1.737 1.00 98.75 173 GLY A N 1
ATOM 1335 C CA . GLY A 1 173 ? 3.670 -5.160 2.708 1.00 98.75 173 GLY A CA 1
ATOM 1336 C C . GLY A 1 173 ? 3.556 -6.333 3.690 1.00 98.75 173 GLY A C 1
ATOM 1337 O O . GLY A 1 173 ? 2.515 -6.989 3.799 1.00 98.75 173 GLY A O 1
ATOM 1338 N N . ASN A 1 174 ? 4.638 -6.618 4.420 1.00 98.88 174 ASN A N 1
ATOM 1339 C CA . ASN A 1 174 ? 4.792 -7.768 5.316 1.00 98.88 174 ASN A CA 1
ATOM 1340 C C . ASN A 1 174 ? 3.731 -7.843 6.420 1.00 98.88 174 ASN A C 1
ATOM 1342 O O . ASN A 1 174 ? 3.298 -8.941 6.765 1.00 98.88 174 ASN A O 1
ATOM 1346 N N . GLY A 1 175 ? 3.283 -6.705 6.953 1.00 98.88 175 GLY A N 1
ATOM 1347 C CA . GLY A 1 175 ? 2.201 -6.662 7.936 1.00 98.88 175 GLY A CA 1
ATOM 1348 C C . GLY A 1 175 ? 0.868 -7.099 7.339 1.00 98.88 175 GLY A C 1
ATOM 1349 O O . GLY A 1 175 ? 0.171 -7.946 7.903 1.00 98.88 175 GLY A O 1
ATOM 1350 N N . THR A 1 176 ? 0.543 -6.582 6.152 1.00 98.88 176 THR A N 1
ATOM 1351 C CA . THR A 1 176 ? -0.661 -6.967 5.404 1.00 98.88 176 THR A CA 1
ATOM 1352 C C . THR A 1 176 ? -0.632 -8.454 5.065 1.00 98.88 176 THR A C 1
ATOM 1354 O O . THR A 1 176 ? -1.624 -9.159 5.275 1.00 98.88 176 THR A O 1
ATOM 1357 N N . GLN A 1 177 ? 0.516 -8.952 4.598 1.00 98.81 177 GLN A N 1
ATOM 1358 C CA . GLN A 1 177 ? 0.701 -10.362 4.284 1.00 98.81 177 GLN A CA 1
ATOM 1359 C C . GLN A 1 177 ? 0.568 -11.261 5.517 1.00 98.81 177 GLN A C 1
ATOM 1361 O O . GLN A 1 177 ? -0.129 -12.270 5.430 1.00 98.81 177 GLN A O 1
ATOM 1366 N N . GLU A 1 178 ? 1.184 -10.909 6.650 1.00 98.81 178 GLU A N 1
ATOM 1367 C CA . GLU A 1 178 ? 1.103 -11.680 7.898 1.00 98.81 178 GLU A CA 1
ATOM 1368 C C . GLU A 1 178 ? -0.338 -11.790 8.406 1.00 98.81 178 GLU A C 1
ATOM 1370 O O . GLU A 1 178 ? -0.833 -12.891 8.649 1.00 98.81 178 GLU A O 1
ATOM 1375 N N . ILE A 1 179 ? -1.039 -10.657 8.511 1.00 98.88 179 ILE A N 1
ATOM 1376 C CA . ILE A 1 179 ? -2.427 -10.607 8.995 1.00 98.88 179 ILE A CA 1
ATOM 1377 C C . ILE A 1 179 ? -3.338 -11.493 8.138 1.00 98.88 179 ILE A C 1
ATOM 1379 O O . ILE A 1 179 ? -4.270 -12.127 8.638 1.00 98.88 179 ILE A O 1
ATOM 1383 N N . LEU A 1 180 ? -3.081 -11.535 6.831 1.00 98.69 180 LEU A N 1
ATOM 1384 C CA . LEU A 1 180 ? -3.917 -12.240 5.867 1.00 98.69 180 LEU A CA 1
ATOM 1385 C C . LEU A 1 180 ? -3.359 -13.608 5.473 1.00 98.69 180 LEU A C 1
ATOM 1387 O O . LEU A 1 180 ? -3.946 -14.249 4.601 1.00 98.69 180 LEU A O 1
ATOM 1391 N N . TYR A 1 181 ? -2.261 -14.072 6.078 1.00 98.56 181 TYR A N 1
ATOM 1392 C CA . TYR A 1 181 ? -1.449 -15.183 5.565 1.00 98.56 181 TYR A CA 1
ATOM 1393 C C . TYR A 1 181 ? -2.262 -16.460 5.314 1.00 98.56 181 TYR A C 1
ATOM 1395 O O . TYR A 1 181 ? -2.105 -17.111 4.282 1.00 98.56 181 TYR A O 1
ATOM 1403 N N . ASN A 1 182 ? -3.217 -16.734 6.208 1.00 98.31 182 ASN A N 1
ATOM 1404 C CA . ASN A 1 182 ? -4.087 -17.911 6.165 1.00 98.31 182 ASN A CA 1
ATOM 1405 C C . ASN A 1 182 ? -5.460 -17.656 5.517 1.00 98.31 182 ASN A C 1
ATOM 1407 O O . ASN A 1 182 ? -6.302 -18.548 5.482 1.00 98.31 182 ASN A O 1
ATOM 1411 N N . ARG A 1 183 ? -5.726 -16.439 5.027 1.00 97.81 183 ARG A N 1
ATOM 1412 C CA . ARG A 1 183 ? -7.024 -16.041 4.458 1.00 97.81 183 ARG A CA 1
ATOM 1413 C C . ARG A 1 183 ? -7.095 -16.427 2.982 1.00 97.81 183 ARG A C 1
ATOM 1415 O O . ARG A 1 183 ? -6.415 -15.818 2.158 1.00 97.81 183 ARG A O 1
ATOM 1422 N N . GLY A 1 184 ? -7.928 -17.421 2.663 1.00 96.69 184 GLY A N 1
ATOM 1423 C CA . GLY A 1 184 ? -8.164 -17.903 1.294 1.00 96.69 184 GLY A CA 1
ATOM 1424 C C . GLY A 1 184 ? -9.138 -17.065 0.460 1.00 96.69 184 GLY A C 1
ATOM 1425 O O . GLY A 1 184 ? -9.202 -17.210 -0.758 1.00 96.69 184 GLY A O 1
ATOM 1426 N N . ASP A 1 185 ? -9.898 -16.183 1.103 1.00 96.88 185 ASP A N 1
ATOM 1427 C CA . ASP A 1 185 ? -10.900 -15.305 0.488 1.00 96.88 185 ASP A CA 1
ATOM 1428 C C . ASP A 1 185 ? -10.342 -13.937 0.059 1.00 96.88 185 ASP A C 1
ATOM 1430 O O . ASP A 1 185 ? -11.065 -13.135 -0.537 1.00 96.88 185 ASP A O 1
ATOM 1434 N N . ILE A 1 186 ? -9.057 -13.672 0.329 1.00 98.00 186 ILE A N 1
ATOM 1435 C CA . ILE A 1 186 ? -8.359 -12.443 -0.060 1.00 98.00 186 ILE A CA 1
ATOM 1436 C C . ILE A 1 186 ? -7.032 -12.800 -0.729 1.00 98.00 186 ILE A C 1
ATOM 1438 O O . ILE A 1 186 ? -6.133 -13.368 -0.104 1.00 98.00 186 ILE A O 1
ATOM 1442 N N . THR A 1 187 ? -6.886 -12.406 -1.994 1.00 98.31 187 THR A N 1
ATOM 1443 C CA . THR A 1 187 ? -5.594 -12.471 -2.693 1.00 98.31 187 THR A CA 1
ATOM 1444 C C . THR A 1 187 ? -4.807 -11.191 -2.436 1.00 98.31 187 THR A C 1
ATOM 1446 O O . THR A 1 187 ? -5.344 -10.102 -2.625 1.00 98.31 187 THR A O 1
ATOM 1449 N N . HIS A 1 188 ? -3.552 -11.328 -2.013 1.00 98.69 188 HIS A N 1
ATOM 1450 C CA . HIS A 1 188 ? -2.589 -10.241 -1.845 1.00 98.69 188 HIS A CA 1
ATOM 1451 C C . HIS A 1 188 ? -1.553 -10.339 -2.963 1.00 98.69 188 HIS A C 1
ATOM 1453 O O . HIS A 1 188 ? -0.866 -11.356 -3.070 1.00 98.69 188 HIS A O 1
ATOM 1459 N N . ILE A 1 189 ? -1.487 -9.320 -3.811 1.00 98.81 189 ILE A N 1
ATOM 1460 C CA . ILE A 1 189 ? -0.498 -9.192 -4.880 1.00 98.81 189 ILE A CA 1
ATOM 1461 C C . ILE A 1 189 ? 0.407 -8.033 -4.500 1.00 98.81 189 ILE A C 1
ATOM 1463 O O . ILE A 1 189 ? -0.084 -6.920 -4.366 1.00 98.81 189 ILE A O 1
ATOM 1467 N N . ASP A 1 190 ? 1.696 -8.288 -4.354 1.00 98.81 190 ASP A N 1
ATOM 1468 C CA . ASP A 1 190 ? 2.651 -7.312 -3.838 1.00 98.81 190 ASP A CA 1
ATOM 1469 C C . ASP A 1 190 ? 3.822 -7.177 -4.821 1.00 98.81 190 ASP A C 1
ATOM 1471 O O . ASP A 1 190 ? 4.428 -8.185 -5.197 1.00 98.81 190 ASP A O 1
ATOM 1475 N N . ILE A 1 191 ? 4.092 -5.961 -5.305 1.00 98.81 191 ILE A N 1
ATOM 1476 C CA . ILE A 1 191 ? 5.214 -5.655 -6.201 1.00 98.81 191 ILE A CA 1
ATOM 1477 C C . ILE A 1 191 ? 6.251 -4.838 -5.433 1.00 98.81 191 ILE A C 1
ATOM 1479 O O . ILE A 1 191 ? 6.118 -3.624 -5.338 1.00 98.81 191 ILE A O 1
ATOM 1483 N N . HIS A 1 192 ? 7.332 -5.479 -5.001 1.00 98.62 192 HIS A N 1
ATOM 1484 C CA . HIS A 1 192 ? 8.356 -4.843 -4.171 1.00 98.62 192 HIS A CA 1
ATOM 1485 C C . HIS A 1 192 ? 9.775 -5.177 -4.628 1.00 98.62 192 HIS A C 1
ATOM 1487 O O . HIS A 1 192 ? 10.028 -6.154 -5.347 1.00 98.62 192 HIS A O 1
ATOM 1493 N N . GLN A 1 193 ? 10.721 -4.347 -4.197 1.00 98.19 193 GLN A N 1
ATOM 1494 C CA . GLN A 1 193 ? 12.139 -4.568 -4.421 1.00 98.19 193 GLN A CA 1
ATOM 1495 C C . GLN A 1 193 ? 12.637 -5.802 -3.659 1.00 98.19 193 GLN A C 1
ATOM 1497 O O . GLN A 1 193 ? 12.186 -6.117 -2.564 1.00 98.19 193 GLN A O 1
ATOM 1502 N N . ASP A 1 194 ? 13.612 -6.475 -4.261 1.00 97.62 194 ASP A N 1
ATOM 1503 C CA . ASP A 1 194 ? 14.315 -7.642 -3.747 1.00 97.62 194 ASP A CA 1
ATOM 1504 C C . ASP A 1 194 ? 14.539 -7.621 -2.220 1.00 97.62 194 ASP A C 1
ATOM 1506 O O . ASP A 1 194 ? 15.302 -6.775 -1.727 1.00 97.62 194 ASP A O 1
ATOM 1510 N N . PRO A 1 195 ? 13.948 -8.580 -1.476 1.00 96.44 195 PRO A N 1
ATOM 1511 C CA . PRO A 1 195 ? 14.046 -8.640 -0.020 1.00 96.44 195 PRO A CA 1
ATOM 1512 C C . PRO A 1 195 ? 15.466 -8.888 0.493 1.00 96.44 195 PRO A C 1
ATOM 1514 O O . PRO A 1 195 ? 15.738 -8.671 1.666 1.00 96.44 195 PRO A O 1
ATOM 1517 N N . SER A 1 196 ? 16.415 -9.306 -0.345 1.00 95.81 196 SER A N 1
ATOM 1518 C CA . SER A 1 196 ? 17.824 -9.378 0.066 1.00 95.81 196 SER A CA 1
ATOM 1519 C C . SER A 1 196 ? 18.511 -8.006 0.130 1.00 95.81 196 SER A C 1
ATOM 1521 O O . SER A 1 196 ? 19.634 -7.905 0.622 1.00 95.81 196 SER A O 1
ATOM 1523 N N . THR A 1 197 ? 17.856 -6.949 -0.362 1.00 95.81 197 THR A N 1
ATOM 1524 C CA . THR A 1 197 ? 18.477 -5.632 -0.585 1.00 95.81 197 THR A CA 1
ATOM 1525 C C . THR A 1 197 ? 17.819 -4.489 0.173 1.00 95.81 197 THR A C 1
ATOM 1527 O O . THR A 1 197 ? 18.443 -3.442 0.327 1.00 95.81 197 THR A O 1
ATOM 1530 N N . THR A 1 198 ? 16.584 -4.663 0.649 1.00 95.44 198 THR A N 1
ATOM 1531 C CA . THR A 1 198 ? 15.849 -3.605 1.345 1.00 95.44 198 THR A CA 1
ATOM 1532 C C . THR A 1 198 ? 14.956 -4.152 2.457 1.00 95.44 198 THR A C 1
ATOM 1534 O O . THR A 1 198 ? 14.588 -5.331 2.475 1.00 95.44 198 THR A O 1
ATOM 1537 N N . PHE A 1 199 ? 14.619 -3.273 3.401 1.00 95.94 199 PHE A N 1
ATOM 1538 C CA . PHE A 1 199 ? 13.593 -3.517 4.410 1.00 95.94 199 PHE A CA 1
ATOM 1539 C C . PHE A 1 199 ? 12.269 -3.927 3.726 1.00 95.94 199 PHE A C 1
ATOM 1541 O O . PHE A 1 199 ? 11.975 -3.425 2.645 1.00 95.94 199 PHE A O 1
ATOM 1548 N N . PRO A 1 200 ? 11.447 -4.826 4.294 1.00 97.81 200 PRO A N 1
ATOM 1549 C CA . PRO A 1 200 ? 11.572 -5.518 5.582 1.00 97.81 200 PRO A CA 1
ATOM 1550 C C . PRO A 1 200 ? 12.320 -6.861 5.529 1.00 97.81 200 PRO A C 1
ATOM 1552 O O . PRO A 1 200 ? 12.186 -7.666 6.449 1.00 97.81 200 PRO A O 1
ATOM 1555 N N . TYR A 1 201 ? 13.078 -7.138 4.465 1.00 97.81 201 TYR A N 1
ATOM 1556 C CA . TYR A 1 201 ? 13.775 -8.414 4.252 1.00 97.81 201 TYR A CA 1
ATOM 1557 C C . TYR A 1 201 ? 12.861 -9.651 4.165 1.00 97.81 201 TYR A C 1
ATOM 1559 O O . TYR A 1 201 ? 13.258 -10.776 4.478 1.00 97.81 201 TYR A O 1
ATOM 1567 N N . THR A 1 202 ? 11.618 -9.445 3.725 1.00 98.12 202 THR A N 1
ATOM 1568 C CA . THR A 1 202 ? 10.588 -10.477 3.523 1.00 98.12 202 THR A CA 1
ATOM 1569 C C . THR A 1 202 ? 9.845 -10.216 2.212 1.00 98.12 202 THR A C 1
ATOM 1571 O O . THR A 1 202 ? 10.031 -9.163 1.616 1.00 98.12 202 THR A O 1
ATOM 1574 N N . GLY A 1 203 ? 9.007 -11.150 1.765 1.00 97.69 203 GLY A N 1
ATOM 1575 C CA . GLY A 1 203 ? 8.319 -11.084 0.470 1.00 97.69 203 GLY A CA 1
ATOM 1576 C C . GLY A 1 203 ? 8.940 -12.003 -0.583 1.00 97.69 203 GLY A C 1
ATOM 1577 O O . GLY A 1 203 ? 8.864 -11.755 -1.779 1.00 97.69 203 GLY A O 1
ATOM 1578 N N . TYR A 1 204 ? 9.584 -13.097 -0.177 1.00 97.00 204 TYR A N 1
ATOM 1579 C CA . TYR A 1 204 ? 10.144 -14.032 -1.153 1.00 97.00 204 TYR A CA 1
ATOM 1580 C C . TYR A 1 204 ? 9.023 -14.733 -1.953 1.00 97.00 204 TYR A C 1
ATOM 1582 O O . TYR A 1 204 ? 7.921 -14.937 -1.428 1.00 97.00 204 TYR A O 1
ATOM 1590 N N . PRO A 1 205 ? 9.257 -15.135 -3.221 1.00 94.44 205 PRO A N 1
ATOM 1591 C CA . PRO A 1 205 ? 8.205 -15.725 -4.058 1.00 94.44 205 PRO A CA 1
ATOM 1592 C C . PRO A 1 205 ? 7.623 -17.052 -3.541 1.00 94.44 205 PRO A C 1
ATOM 1594 O O . PRO A 1 205 ? 6.599 -17.503 -4.052 1.00 94.44 205 PRO A O 1
ATOM 1597 N N . ASP A 1 206 ? 8.280 -17.706 -2.582 1.00 93.25 206 ASP A N 1
ATOM 1598 C CA . ASP A 1 206 ? 7.851 -18.937 -1.910 1.00 93.25 206 ASP A CA 1
ATOM 1599 C C . ASP A 1 206 ? 6.993 -18.688 -0.651 1.00 93.25 206 ASP A C 1
ATOM 1601 O O . ASP A 1 206 ? 6.345 -19.612 -0.152 1.00 93.25 206 ASP A O 1
ATOM 1605 N N . GLN A 1 207 ? 6.899 -17.441 -0.178 1.00 96.38 207 GLN A N 1
ATOM 1606 C CA . GLN A 1 207 ? 6.029 -17.026 0.929 1.00 96.38 207 GLN A CA 1
ATOM 1607 C C . GLN A 1 207 ? 4.582 -16.826 0.448 1.00 96.38 207 GLN A C 1
ATOM 1609 O O . GLN A 1 207 ? 4.071 -15.712 0.360 1.00 96.38 207 GLN A O 1
ATOM 1614 N N . ILE A 1 208 ? 3.924 -17.933 0.102 1.00 96.88 208 ILE A N 1
ATOM 1615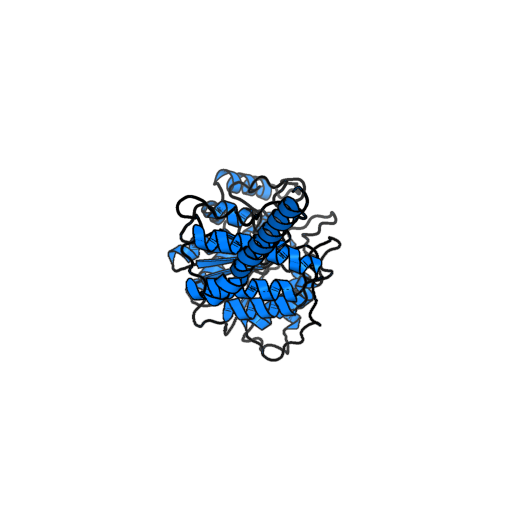 C CA . ILE A 1 208 ? 2.660 -17.951 -0.658 1.00 96.88 208 ILE A CA 1
ATOM 1616 C C . ILE A 1 208 ? 1.380 -18.046 0.193 1.00 96.88 208 ILE A C 1
ATOM 1618 O O . ILE A 1 208 ? 0.297 -18.287 -0.349 1.00 96.88 208 ILE A O 1
ATOM 1622 N N . GLY A 1 209 ? 1.480 -17.876 1.512 1.00 97.31 209 GLY A N 1
ATOM 1623 C CA . GLY A 1 209 ? 0.394 -18.152 2.458 1.00 97.31 209 GLY A CA 1
ATOM 1624 C C . GLY A 1 209 ? 0.357 -19.613 2.916 1.00 97.31 209 GLY A C 1
ATOM 1625 O O . GLY A 1 209 ? 1.072 -20.467 2.384 1.00 97.31 209 GLY A O 1
ATOM 1626 N N . ASP A 1 210 ? -0.494 -19.904 3.897 1.00 96.88 210 ASP A N 1
ATOM 1627 C CA . ASP A 1 210 ? -0.664 -21.244 4.474 1.00 96.88 210 ASP A CA 1
ATOM 1628 C C . ASP A 1 210 ? -2.150 -21.579 4.704 1.00 96.88 210 ASP A C 1
ATOM 1630 O O . ASP A 1 210 ? -3.024 -20.717 4.578 1.00 96.88 210 ASP A O 1
ATOM 1634 N N . GLY A 1 211 ? -2.461 -22.850 4.963 1.00 96.69 211 GLY A N 1
ATOM 1635 C CA . GLY A 1 211 ? -3.828 -23.337 5.142 1.00 96.69 211 GLY A CA 1
ATOM 1636 C C . GLY A 1 211 ? -4.737 -22.951 3.972 1.00 96.69 211 GLY A C 1
ATOM 1637 O O . GLY A 1 211 ? -4.406 -23.173 2.806 1.00 96.69 211 GLY A O 1
ATOM 1638 N N . GLU A 1 212 ? -5.879 -22.330 4.275 1.00 96.81 212 GLU A N 1
ATOM 1639 C CA . GLU A 1 212 ? -6.814 -21.835 3.253 1.00 96.81 212 GLU A CA 1
ATOM 1640 C C . GLU A 1 212 ? -6.218 -20.717 2.383 1.00 96.81 212 GLU A C 1
ATOM 1642 O O . GLU A 1 212 ? -6.639 -20.536 1.240 1.00 96.81 212 GLU A O 1
ATOM 1647 N N . GLY A 1 213 ? -5.235 -19.982 2.908 1.00 97.00 213 GLY A N 1
ATOM 1648 C CA . GLY A 1 213 ? -4.539 -18.891 2.232 1.00 97.00 213 GLY A CA 1
ATOM 1649 C C . GLY A 1 213 ? -3.420 -19.336 1.293 1.00 97.00 213 GLY A C 1
ATOM 1650 O O . GLY A 1 213 ? -2.887 -18.494 0.566 1.00 97.00 213 GLY A O 1
ATOM 1651 N N . ARG A 1 214 ? -3.056 -20.624 1.253 1.00 97.12 214 ARG A N 1
ATOM 1652 C CA . ARG A 1 214 ? -1.983 -21.101 0.369 1.00 97.12 214 ARG A CA 1
ATOM 1653 C C . ARG A 1 214 ? -2.277 -20.761 -1.099 1.00 97.12 214 ARG A C 1
ATOM 1655 O O . ARG A 1 214 ? -3.339 -21.078 -1.629 1.00 97.12 214 ARG A O 1
ATOM 1662 N N . GLY A 1 215 ? -1.316 -20.109 -1.754 1.00 96.31 215 GLY A N 1
ATOM 1663 C CA . GLY A 1 215 ? -1.406 -19.683 -3.153 1.00 96.31 215 GLY A CA 1
ATOM 1664 C C . GLY A 1 215 ? -2.164 -18.369 -3.378 1.00 96.31 215 GLY A C 1
ATOM 1665 O O . GLY A 1 215 ? -2.386 -17.999 -4.533 1.00 96.31 215 GLY A O 1
ATOM 1666 N N . THR A 1 216 ? -2.561 -17.671 -2.307 1.00 97.62 216 THR A N 1
ATOM 1667 C CA . THR A 1 216 ? -3.231 -16.356 -2.376 1.00 97.62 216 THR A CA 1
ATOM 1668 C C . THR A 1 216 ? -2.297 -15.183 -2.081 1.00 97.62 216 THR A C 1
ATOM 1670 O O . THR A 1 216 ? -2.710 -14.036 -2.231 1.00 97.62 216 THR A O 1
ATOM 1673 N N . LYS A 1 217 ? -1.057 -15.445 -1.653 1.00 98.31 217 LYS A N 1
ATOM 1674 C CA . LYS A 1 217 ? -0.022 -14.425 -1.451 1.00 98.31 217 LYS A CA 1
ATOM 1675 C C . LYS A 1 217 ? 0.963 -14.494 -2.611 1.00 98.31 217 LYS A C 1
ATOM 1677 O O . LYS A 1 217 ? 1.542 -15.548 -2.872 1.00 98.31 217 LYS A O 1
ATOM 1682 N N . ILE A 1 218 ? 1.050 -13.412 -3.375 1.00 98.62 218 ILE A N 1
ATOM 1683 C CA . ILE A 1 218 ? 1.738 -13.357 -4.665 1.00 98.62 218 ILE A CA 1
ATOM 1684 C C . ILE A 1 218 ? 2.763 -12.233 -4.598 1.00 98.62 218 ILE A C 1
ATOM 1686 O O . ILE A 1 218 ? 2.425 -11.069 -4.793 1.00 98.62 218 ILE A O 1
ATOM 1690 N N . ASN A 1 219 ? 4.017 -12.611 -4.362 1.00 98.69 219 ASN A N 1
ATOM 1691 C CA . ASN A 1 219 ? 5.133 -11.679 -4.244 1.00 98.69 219 ASN A CA 1
ATOM 1692 C C . ASN A 1 219 ? 5.861 -11.535 -5.588 1.00 98.69 219 ASN A C 1
ATOM 1694 O O . ASN A 1 219 ? 6.577 -12.441 -6.029 1.00 98.69 219 ASN A O 1
ATOM 1698 N N . ILE A 1 220 ? 5.656 -10.403 -6.260 1.00 98.69 220 ILE A N 1
ATOM 1699 C CA . ILE A 1 220 ? 6.305 -10.034 -7.519 1.00 98.69 220 ILE A CA 1
ATOM 1700 C C . ILE A 1 220 ? 7.569 -9.234 -7.203 1.00 98.69 220 ILE A C 1
ATOM 1702 O O . ILE A 1 220 ? 7.561 -8.010 -7.136 1.00 98.69 220 ILE A O 1
ATOM 1706 N N . VAL A 1 221 ? 8.676 -9.954 -7.053 1.00 98.50 221 VAL A N 1
ATOM 1707 C CA . VAL A 1 221 ? 9.964 -9.359 -6.691 1.00 98.50 221 VAL A CA 1
ATOM 1708 C C . VAL A 1 221 ? 10.630 -8.688 -7.893 1.00 98.50 221 VAL A C 1
ATOM 1710 O O . VAL A 1 221 ? 10.828 -9.323 -8.938 1.00 98.50 221 VAL A O 1
ATOM 1713 N N . VAL A 1 222 ? 11.041 -7.427 -7.732 1.00 98.44 222 VAL A N 1
ATOM 1714 C CA . VAL A 1 222 ? 11.826 -6.675 -8.723 1.00 98.44 222 VAL A CA 1
ATOM 1715 C C . VAL A 1 222 ? 13.248 -6.378 -8.220 1.00 98.44 222 VAL A C 1
ATOM 1717 O O . VAL A 1 222 ? 13.453 -6.143 -7.034 1.00 98.44 222 VAL A O 1
ATOM 1720 N N . PRO A 1 223 ? 14.273 -6.378 -9.087 1.00 97.69 223 PRO A N 1
ATOM 1721 C CA . PRO A 1 223 ? 15.626 -5.973 -8.703 1.00 97.69 223 PRO A CA 1
ATOM 1722 C C . PRO A 1 223 ? 15.723 -4.498 -8.282 1.00 97.69 223 PRO A C 1
ATOM 1724 O O . PRO A 1 223 ? 14.928 -3.683 -8.759 1.00 97.69 223 PRO A O 1
ATOM 1727 N N . PRO A 1 224 ? 16.755 -4.112 -7.512 1.00 96.12 224 PRO A N 1
ATOM 1728 C CA . PRO A 1 224 ? 17.052 -2.705 -7.252 1.00 96.12 224 PRO A CA 1
ATOM 1729 C C . PRO A 1 224 ? 17.250 -1.894 -8.534 1.00 96.12 224 PRO A C 1
ATOM 1731 O O . PRO A 1 224 ? 17.762 -2.411 -9.535 1.00 96.12 224 PRO A O 1
ATOM 1734 N N . ILE A 1 225 ? 16.894 -0.605 -8.490 1.00 94.88 225 ILE A N 1
ATOM 1735 C CA . ILE A 1 225 ? 17.046 0.341 -9.613 1.00 94.88 225 ILE A CA 1
ATOM 1736 C C . ILE A 1 225 ? 16.229 -0.098 -10.852 1.00 94.88 225 ILE A C 1
ATOM 1738 O O . ILE A 1 225 ? 16.505 0.302 -11.986 1.00 94.88 225 ILE A O 1
ATOM 1742 N N . SER A 1 226 ? 15.199 -0.931 -10.664 1.00 97.88 226 SER A N 1
ATOM 1743 C CA . SER A 1 226 ? 14.269 -1.283 -11.741 1.00 97.88 226 SER A CA 1
ATOM 1744 C C . SER A 1 226 ? 13.501 -0.045 -12.208 1.00 97.88 226 SER A C 1
ATOM 1746 O O . SER A 1 226 ? 13.006 0.737 -11.398 1.00 97.88 226 SER A O 1
ATOM 1748 N N . GLY A 1 227 ? 13.433 0.150 -13.522 1.00 97.81 227 GLY A N 1
ATOM 1749 C CA . GLY A 1 227 ? 12.695 1.231 -14.168 1.00 97.81 227 GLY A CA 1
ATOM 1750 C C . GLY A 1 227 ? 11.255 0.853 -14.513 1.00 97.81 227 GLY A C 1
ATOM 1751 O O . GLY A 1 227 ? 10.790 -0.253 -14.226 1.00 97.81 227 GLY A O 1
ATOM 1752 N N . ASP A 1 228 ? 10.559 1.773 -15.185 1.00 98.44 228 ASP A N 1
ATOM 1753 C CA . ASP A 1 228 ? 9.186 1.571 -15.658 1.00 98.44 228 ASP A CA 1
ATOM 1754 C C . ASP A 1 228 ? 9.047 0.276 -16.471 1.00 98.44 228 ASP A C 1
ATOM 1756 O O . ASP A 1 228 ? 8.047 -0.416 -16.360 1.00 98.44 228 ASP A O 1
ATOM 1760 N N . ASP A 1 229 ? 10.039 -0.079 -17.284 1.00 98.31 229 ASP A N 1
ATOM 1761 C CA . ASP A 1 229 ? 10.000 -1.248 -18.165 1.00 98.31 229 ASP A CA 1
ATOM 1762 C C . ASP A 1 229 ? 9.781 -2.591 -17.430 1.00 98.31 229 ASP A C 1
ATOM 1764 O O . ASP A 1 229 ? 8.917 -3.370 -17.842 1.00 98.31 229 ASP A O 1
ATOM 1768 N N . ILE A 1 230 ? 10.493 -2.848 -16.326 1.00 98.56 230 ILE A N 1
ATOM 1769 C CA . ILE A 1 230 ? 10.292 -4.049 -15.491 1.00 98.56 230 ILE A CA 1
ATOM 1770 C C . ILE A 1 230 ? 8.954 -3.979 -14.753 1.00 98.56 230 ILE A C 1
ATOM 1772 O O . ILE A 1 230 ? 8.207 -4.959 -14.736 1.00 98.56 230 ILE A O 1
ATOM 1776 N N . TYR A 1 231 ? 8.614 -2.822 -14.183 1.00 98.56 231 TYR A N 1
ATOM 1777 C CA . TYR A 1 231 ? 7.352 -2.645 -13.465 1.00 98.56 231 TYR A CA 1
ATOM 1778 C C . TYR A 1 231 ? 6.133 -2.816 -14.387 1.00 98.56 231 TYR A C 1
ATOM 1780 O O . TYR A 1 231 ? 5.141 -3.432 -14.005 1.00 98.56 231 TYR A O 1
ATOM 1788 N N . LEU A 1 232 ? 6.202 -2.348 -15.634 1.00 98.38 232 LEU A N 1
ATOM 1789 C CA . LEU A 1 232 ? 5.156 -2.563 -16.635 1.00 98.38 232 LEU A CA 1
ATOM 1790 C C . LEU A 1 232 ? 5.041 -4.043 -17.040 1.00 98.38 232 LEU A C 1
ATOM 1792 O O . LEU A 1 232 ? 3.930 -4.517 -17.278 1.00 98.38 232 LEU A O 1
ATOM 1796 N N . ASP A 1 233 ? 6.145 -4.796 -17.075 1.00 98.00 233 ASP A N 1
ATOM 1797 C CA . ASP A 1 233 ? 6.093 -6.251 -17.276 1.00 98.00 233 ASP A CA 1
ATOM 1798 C C . ASP A 1 233 ? 5.526 -6.991 -16.049 1.00 98.00 233 ASP A C 1
ATOM 1800 O O . ASP A 1 233 ? 4.836 -8.003 -16.208 1.00 98.00 233 ASP A O 1
ATOM 1804 N N . ALA A 1 234 ? 5.734 -6.471 -14.834 1.00 98.25 234 ALA A N 1
ATOM 1805 C CA . ALA A 1 234 ? 5.073 -6.959 -13.622 1.00 98.25 234 ALA A CA 1
ATOM 1806 C C . ALA A 1 234 ? 3.552 -6.756 -13.692 1.00 98.25 234 ALA A C 1
ATOM 1808 O O . ALA A 1 234 ? 2.798 -7.686 -13.396 1.00 98.25 234 ALA A O 1
ATOM 1809 N N . LEU A 1 235 ? 3.092 -5.600 -14.190 1.00 98.25 235 LEU A N 1
ATOM 1810 C CA . LEU A 1 235 ? 1.663 -5.321 -14.367 1.00 98.25 235 LEU A CA 1
ATOM 1811 C C . LEU A 1 235 ? 0.956 -6.304 -15.310 1.00 98.25 235 LEU A C 1
ATOM 1813 O O . LEU A 1 235 ? -0.230 -6.553 -15.110 1.00 98.25 235 LEU A O 1
ATOM 1817 N N . ARG A 1 236 ? 1.657 -6.919 -16.276 1.00 96.62 236 ARG A N 1
ATOM 1818 C CA . ARG A 1 236 ? 1.074 -7.984 -17.121 1.00 96.62 236 ARG A CA 1
ATOM 1819 C C . ARG A 1 236 ? 0.597 -9.171 -16.280 1.00 96.62 236 ARG A C 1
ATOM 1821 O O . ARG A 1 236 ? -0.467 -9.720 -16.546 1.00 96.62 236 ARG A O 1
ATOM 1828 N N . LEU A 1 237 ? 1.365 -9.562 -15.257 1.00 96.44 237 LEU A N 1
ATOM 1829 C CA . LEU A 1 237 ? 0.968 -10.645 -14.352 1.00 96.44 237 LEU A CA 1
ATOM 1830 C C . LEU A 1 237 ? -0.220 -10.225 -13.486 1.00 96.44 237 LEU A C 1
ATOM 1832 O O . LEU A 1 237 ? -1.169 -10.992 -13.342 1.00 96.44 237 LEU A O 1
ATOM 1836 N N . VAL A 1 238 ? -0.180 -9.005 -12.945 1.00 97.81 238 VAL A N 1
ATOM 1837 C CA . VAL A 1 238 ? -1.284 -8.455 -12.147 1.00 97.81 238 VAL A CA 1
ATOM 1838 C C . VAL A 1 238 ? -2.575 -8.434 -12.963 1.00 97.81 238 VAL A C 1
ATOM 1840 O O . VAL A 1 238 ? -3.604 -8.887 -12.476 1.00 97.81 238 VAL A O 1
ATOM 1843 N N . GLU A 1 239 ? -2.524 -7.986 -14.219 1.00 96.94 239 GLU A N 1
ATOM 1844 C CA . GLU A 1 239 ? -3.676 -7.978 -15.125 1.00 96.94 239 GLU A CA 1
ATOM 1845 C C . GLU A 1 239 ? -4.257 -9.376 -15.333 1.00 96.94 239 GLU A C 1
ATOM 1847 O O . GLU A 1 239 ? -5.459 -9.564 -15.158 1.00 96.94 239 GLU A O 1
ATOM 1852 N N . ILE A 1 240 ? -3.410 -10.368 -15.620 1.00 95.88 240 ILE A N 1
ATOM 1853 C CA . ILE A 1 240 ? -3.837 -11.764 -15.779 1.00 95.88 240 ILE A CA 1
ATOM 1854 C C . ILE A 1 240 ? -4.535 -12.276 -14.511 1.00 95.88 240 ILE A C 1
ATOM 1856 O O . ILE A 1 240 ? -5.595 -12.899 -14.594 1.00 95.88 240 ILE A O 1
ATOM 1860 N N . ILE A 1 241 ? -3.962 -12.005 -13.335 1.00 95.81 241 ILE A N 1
ATOM 1861 C CA . ILE A 1 241 ? -4.529 -12.447 -12.057 1.00 95.81 241 ILE A CA 1
ATOM 1862 C C . ILE A 1 241 ? -5.878 -11.764 -11.796 1.00 95.81 241 ILE A C 1
ATOM 1864 O O . ILE A 1 241 ? -6.850 -12.433 -11.439 1.00 95.81 241 ILE A O 1
ATOM 1868 N N . LEU A 1 242 ? -5.966 -10.447 -11.997 1.00 95.75 242 LEU A N 1
ATOM 1869 C CA . LEU A 1 242 ? -7.210 -9.696 -11.818 1.00 95.75 242 LEU A CA 1
ATOM 1870 C C . LEU A 1 242 ? -8.300 -10.161 -12.798 1.00 95.75 242 LEU A C 1
ATOM 1872 O O . LEU A 1 242 ? -9.463 -10.273 -12.402 1.00 95.75 242 LEU A O 1
ATOM 1876 N N . ASP A 1 243 ? -7.937 -10.492 -14.039 1.00 94.19 243 ASP A N 1
ATOM 1877 C CA . ASP A 1 243 ? -8.858 -11.007 -15.059 1.00 94.19 243 ASP A CA 1
ATOM 1878 C C . ASP A 1 243 ? -9.371 -12.414 -14.746 1.00 94.19 243 ASP A C 1
ATOM 1880 O O . ASP A 1 243 ? -10.523 -12.737 -15.062 1.00 94.19 243 ASP A O 1
ATOM 1884 N N . TYR A 1 244 ? -8.548 -13.226 -14.082 1.00 94.62 244 TYR A N 1
ATOM 1885 C CA . TYR A 1 244 ? -8.954 -14.529 -13.574 1.00 94.62 244 TYR A CA 1
ATOM 1886 C C . TYR A 1 244 ? -9.903 -14.400 -12.373 1.00 94.62 244 TYR A C 1
ATOM 1888 O O . TYR A 1 244 ? -11.007 -14.949 -12.388 1.00 94.62 244 TYR A O 1
ATOM 1896 N N . ILE A 1 245 ? -9.506 -13.638 -11.345 1.00 94.38 245 ILE A N 1
ATOM 1897 C CA . ILE A 1 245 ? -10.266 -13.511 -10.089 1.00 94.38 245 ILE A CA 1
ATOM 1898 C C . ILE A 1 245 ? -11.590 -12.768 -10.311 1.00 94.38 245 ILE A C 1
ATOM 1900 O O . ILE A 1 245 ? -12.619 -13.126 -9.719 1.00 94.38 245 ILE A O 1
ATOM 1904 N N . LYS A 1 246 ? -11.574 -11.739 -11.169 1.00 94.31 246 LYS A N 1
ATOM 1905 C CA . LYS A 1 246 ? -12.683 -10.797 -11.385 1.00 94.31 246 LYS A CA 1
ATOM 1906 C C . LYS A 1 246 ? -13.191 -10.262 -10.039 1.00 94.31 246 LYS A C 1
ATOM 1908 O O . LYS A 1 246 ? -14.289 -10.654 -9.625 1.00 94.31 246 LYS A O 1
ATOM 1913 N N . PRO A 1 247 ? -12.367 -9.483 -9.311 1.00 95.31 247 PRO A N 1
ATOM 1914 C CA . PRO A 1 247 ? -12.739 -8.995 -7.993 1.00 95.31 247 PRO A CA 1
ATOM 1915 C C . PRO A 1 247 ? -13.889 -7.993 -8.070 1.00 95.31 247 PRO A C 1
ATOM 1917 O O . PRO A 1 247 ? -14.006 -7.238 -9.034 1.00 95.31 247 PRO A O 1
ATOM 1920 N N . ASP A 1 248 ? -14.702 -7.973 -7.021 1.00 94.75 248 ASP A N 1
ATOM 1921 C CA . ASP A 1 248 ? -15.725 -6.955 -6.782 1.00 94.75 248 ASP A CA 1
ATOM 1922 C C . ASP A 1 248 ? -15.095 -5.701 -6.144 1.00 94.75 248 ASP A C 1
ATOM 1924 O O . ASP A 1 248 ? -15.500 -4.569 -6.425 1.00 94.75 248 ASP A O 1
ATOM 1928 N N . PHE A 1 249 ? -14.045 -5.905 -5.338 1.00 97.50 249 PHE A N 1
ATOM 1929 C CA . PHE A 1 249 ? -13.306 -4.852 -4.645 1.00 97.50 249 PHE A CA 1
ATOM 1930 C C . PHE A 1 249 ? -11.798 -4.989 -4.850 1.00 97.50 249 PHE A C 1
ATOM 1932 O O . PHE A 1 249 ? -11.236 -6.081 -4.736 1.00 97.50 249 PHE A O 1
ATOM 1939 N N . ILE A 1 250 ? -11.135 -3.857 -5.081 1.00 98.50 250 ILE A N 1
ATOM 1940 C CA . ILE A 1 250 ? -9.676 -3.758 -5.031 1.00 98.50 250 ILE A CA 1
ATOM 1941 C C . ILE A 1 250 ? -9.299 -2.803 -3.905 1.00 98.50 250 ILE A C 1
ATOM 1943 O O . ILE A 1 250 ? -9.787 -1.671 -3.861 1.00 98.50 250 ILE A O 1
ATOM 1947 N N . VAL A 1 251 ? -8.411 -3.243 -3.018 1.00 98.81 251 VAL A N 1
ATOM 1948 C CA . VAL A 1 251 ? -7.745 -2.368 -2.049 1.00 98.81 251 VAL A CA 1
ATOM 1949 C C . VAL A 1 251 ? -6.307 -2.179 -2.513 1.00 98.81 251 VAL A C 1
ATOM 1951 O O . VAL A 1 251 ? -5.593 -3.154 -2.706 1.00 98.81 251 VAL A O 1
ATOM 1954 N N . ALA A 1 252 ? -5.899 -0.941 -2.751 1.00 98.81 252 ALA A N 1
ATOM 1955 C CA . ALA A 1 252 ? -4.558 -0.618 -3.205 1.00 98.81 252 ALA A CA 1
ATOM 1956 C C . ALA A 1 252 ? -3.743 -0.035 -2.048 1.00 98.81 252 ALA A C 1
ATOM 1958 O O . ALA A 1 252 ? -4.084 1.051 -1.572 1.00 98.81 252 ALA A O 1
ATOM 1959 N N . SER A 1 253 ? -2.689 -0.733 -1.628 1.00 98.75 253 SER A N 1
ATOM 1960 C CA . SER A 1 253 ? -1.608 -0.142 -0.832 1.00 98.75 253 SER A CA 1
ATOM 1961 C C . SER A 1 253 ? -0.733 0.656 -1.793 1.00 98.75 253 SER A C 1
ATOM 1963 O O . SER A 1 253 ? -0.096 0.091 -2.681 1.00 98.75 253 SER A O 1
ATOM 1965 N N . ALA A 1 254 ? -0.805 1.980 -1.701 1.00 98.69 254 ALA A N 1
ATOM 1966 C CA . ALA A 1 254 ? -0.204 2.880 -2.672 1.00 98.69 254 ALA A CA 1
ATOM 1967 C C . ALA A 1 254 ? 0.989 3.617 -2.077 1.00 98.69 254 ALA A C 1
ATOM 1969 O O . ALA A 1 254 ? 0.839 4.732 -1.566 1.00 98.69 254 ALA A O 1
ATOM 1970 N N . GLY A 1 255 ? 2.162 2.998 -2.184 1.00 98.31 255 GLY A N 1
ATOM 1971 C CA . GLY A 1 255 ? 3.440 3.668 -1.991 1.00 98.31 255 GLY A CA 1
ATOM 1972 C C . GLY A 1 255 ? 3.921 4.345 -3.269 1.00 98.31 255 GLY A C 1
ATOM 1973 O O . GLY A 1 255 ? 3.646 3.894 -4.383 1.00 98.31 255 GLY A O 1
ATOM 1974 N N . PHE A 1 256 ? 4.620 5.467 -3.113 1.00 98.19 256 PHE A N 1
ATOM 1975 C CA . PHE A 1 256 ? 5.204 6.220 -4.230 1.00 98.19 256 PHE A CA 1
ATOM 1976 C C . PHE A 1 256 ? 6.732 6.343 -4.140 1.00 98.19 256 PHE A C 1
ATOM 1978 O O . PHE A 1 256 ? 7.339 7.127 -4.864 1.00 98.19 256 PHE A O 1
ATOM 1985 N N . ASP A 1 257 ? 7.350 5.545 -3.279 1.00 97.06 257 ASP A N 1
ATOM 1986 C CA . ASP A 1 257 ? 8.782 5.514 -2.967 1.00 97.06 257 ASP A CA 1
ATOM 1987 C C . ASP A 1 257 ? 9.641 4.717 -3.955 1.00 97.06 257 ASP A C 1
ATOM 1989 O O . ASP A 1 257 ? 10.861 4.865 -3.973 1.00 97.06 257 ASP A O 1
ATOM 1993 N N . ALA A 1 258 ? 9.021 3.964 -4.868 1.00 96.94 258 ALA A N 1
ATOM 1994 C CA . ALA A 1 258 ? 9.708 3.440 -6.050 1.00 96.94 258 ALA A CA 1
ATOM 1995 C C . ALA A 1 258 ? 10.036 4.540 -7.081 1.00 96.94 258 ALA A C 1
ATOM 1997 O O . ALA A 1 258 ? 10.743 4.279 -8.061 1.00 96.94 258 ALA A O 1
ATOM 1998 N N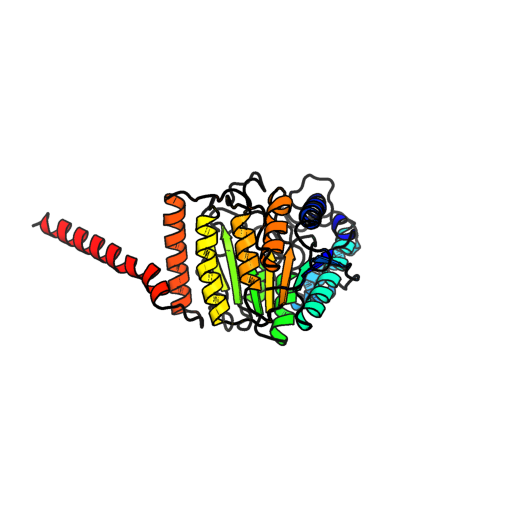 . PHE A 1 259 ? 9.464 5.747 -6.930 1.00 97.12 259 PHE A N 1
ATOM 1999 C CA . PHE A 1 259 ? 9.684 6.849 -7.864 1.00 97.12 259 PHE A CA 1
ATOM 2000 C C . PHE A 1 259 ? 11.145 7.310 -7.801 1.00 97.12 259 PHE A C 1
ATOM 2002 O O . PHE A 1 259 ? 11.734 7.463 -6.734 1.00 97.12 259 PHE A O 1
ATOM 2009 N N . ARG A 1 260 ? 11.745 7.555 -8.965 1.00 94.44 260 ARG A N 1
ATOM 2010 C CA . ARG A 1 260 ? 13.149 7.966 -9.062 1.00 94.44 260 ARG A CA 1
ATOM 2011 C C . ARG A 1 260 ? 13.435 9.238 -8.255 1.00 94.44 260 ARG A C 1
ATOM 2013 O O . ARG A 1 260 ? 12.795 10.265 -8.467 1.00 94.44 260 ARG A O 1
ATOM 2020 N N . GLY A 1 261 ? 14.432 9.174 -7.377 1.00 86.44 261 GLY A N 1
ATOM 2021 C CA . GLY A 1 261 ? 14.825 10.306 -6.534 1.00 86.44 261 GLY A CA 1
ATOM 2022 C C . GLY A 1 261 ? 13.829 10.644 -5.420 1.00 86.44 261 GLY A C 1
ATOM 2023 O O . GLY A 1 261 ? 13.894 11.742 -4.880 1.00 86.44 261 GLY A O 1
ATOM 2024 N N . ASP A 1 262 ? 12.901 9.741 -5.086 1.00 89.12 262 ASP A N 1
ATOM 2025 C CA . ASP A 1 262 ? 11.975 9.944 -3.966 1.00 89.12 262 ASP A CA 1
ATOM 2026 C C . ASP A 1 262 ? 12.662 9.803 -2.596 1.00 89.12 262 ASP A C 1
ATOM 2028 O O . ASP A 1 262 ? 12.275 10.468 -1.637 1.00 89.12 262 ASP A O 1
ATOM 2032 N N . THR A 1 263 ? 13.725 8.995 -2.525 1.00 83.31 263 THR A N 1
ATOM 2033 C CA . THR A 1 263 ? 14.615 8.878 -1.362 1.00 83.31 263 THR A CA 1
ATOM 2034 C C . THR A 1 263 ? 16.078 8.823 -1.808 1.00 83.31 263 THR A C 1
ATOM 2036 O O . THR A 1 263 ? 16.370 8.534 -2.970 1.00 83.31 263 THR A O 1
ATOM 2039 N N . ASP A 1 264 ? 17.002 9.043 -0.869 1.00 73.25 264 ASP A N 1
ATOM 2040 C CA . ASP A 1 264 ? 18.446 8.865 -1.092 1.00 73.25 264 ASP A CA 1
ATOM 2041 C C . ASP A 1 264 ? 18.881 7.383 -1.093 1.00 73.25 264 ASP A C 1
ATOM 2043 O O . ASP A 1 264 ? 20.045 7.066 -1.350 1.00 73.25 264 ASP A O 1
ATOM 2047 N N . ALA A 1 265 ? 17.968 6.456 -0.783 1.00 76.56 265 ALA A N 1
ATOM 2048 C CA . ALA A 1 265 ? 18.257 5.031 -0.777 1.00 76.56 265 ALA A CA 1
ATOM 2049 C C . ALA A 1 265 ? 18.330 4.468 -2.206 1.00 76.56 265 ALA A C 1
ATOM 2051 O O . ALA A 1 265 ? 17.710 4.968 -3.146 1.00 76.56 265 ALA A O 1
ATOM 2052 N N . VAL A 1 266 ? 19.080 3.374 -2.373 1.00 78.56 266 VAL A N 1
ATOM 2053 C CA . VAL A 1 266 ? 19.171 2.651 -3.651 1.00 78.56 266 VAL A CA 1
ATOM 2054 C C . VAL A 1 266 ? 17.911 1.805 -3.841 1.00 78.56 266 VAL A C 1
ATOM 2056 O O . VAL A 1 266 ? 17.900 0.593 -3.610 1.00 78.56 266 VAL A O 1
ATOM 2059 N N . LEU A 1 267 ? 16.837 2.485 -4.229 1.00 89.00 267 LEU A N 1
ATOM 2060 C CA . LEU A 1 267 ? 15.535 1.900 -4.523 1.00 89.00 267 LEU A CA 1
ATOM 2061 C C . LEU A 1 267 ? 15.314 1.812 -6.040 1.00 89.00 267 LEU A C 1
ATOM 2063 O O . LEU A 1 267 ? 16.236 1.975 -6.849 1.00 89.00 267 LEU A O 1
ATOM 2067 N N . SER A 1 268 ? 14.086 1.513 -6.446 1.00 91.81 268 SER A N 1
ATOM 2068 C CA . SER A 1 268 ? 13.681 1.525 -7.847 1.00 91.81 268 SER A CA 1
ATOM 2069 C C . SER A 1 268 ? 13.802 2.913 -8.495 1.00 91.81 268 SER A C 1
ATOM 2071 O O . SER A 1 268 ? 13.865 3.951 -7.843 1.00 91.81 268 SER A O 1
ATOM 2073 N N . ASN A 1 269 ? 13.857 2.930 -9.825 1.00 94.19 269 ASN A N 1
ATOM 2074 C CA . ASN A 1 269 ? 14.051 4.126 -10.645 1.00 94.19 269 ASN A CA 1
ATOM 2075 C C . ASN A 1 269 ? 12.795 4.412 -11.483 1.00 94.19 269 ASN A C 1
ATOM 2077 O O . ASN A 1 269 ? 12.876 4.637 -12.692 1.00 94.19 269 ASN A O 1
ATOM 2081 N N . VAL A 1 270 ? 11.609 4.323 -10.885 1.00 95.62 270 VAL A N 1
ATOM 2082 C CA . VAL A 1 270 ? 10.335 4.347 -11.618 1.00 95.62 270 VAL A CA 1
ATOM 2083 C C . VAL A 1 270 ? 9.926 5.777 -11.983 1.00 95.62 270 VAL A C 1
ATOM 2085 O O . VAL A 1 270 ? 10.157 6.720 -11.226 1.00 95.62 270 VAL A O 1
ATOM 2088 N N . GLY A 1 271 ? 9.332 5.960 -13.164 1.00 96.44 271 GLY A N 1
ATOM 2089 C CA . GLY A 1 271 ? 8.759 7.231 -13.602 1.00 96.44 271 GLY A CA 1
ATOM 2090 C C . GLY A 1 271 ? 7.248 7.304 -13.363 1.00 96.44 271 GLY A C 1
ATOM 2091 O O . GLY A 1 271 ? 6.601 6.371 -12.894 1.00 96.44 271 GLY A O 1
ATOM 2092 N N . SER A 1 272 ? 6.615 8.416 -13.750 1.00 97.19 272 SER A N 1
ATOM 2093 C CA . SER A 1 272 ? 5.151 8.556 -13.629 1.00 97.19 272 SER A CA 1
ATOM 2094 C C . SER A 1 272 ? 4.359 7.607 -14.547 1.00 97.19 272 SER A C 1
ATOM 2096 O O . SER A 1 272 ? 3.151 7.427 -14.361 1.00 97.19 272 SER A O 1
ATOM 2098 N N . LYS A 1 273 ? 5.022 6.958 -15.519 1.00 97.81 273 LYS A N 1
ATOM 2099 C CA . LYS A 1 273 ? 4.395 6.023 -16.460 1.00 97.81 273 LYS A CA 1
ATOM 2100 C C . LYS A 1 273 ? 3.843 4.788 -15.755 1.00 97.81 273 LYS A C 1
ATOM 2102 O O . LYS A 1 273 ? 2.684 4.454 -16.008 1.00 97.81 273 LYS A O 1
ATOM 2107 N N . PHE A 1 274 ? 4.623 4.137 -14.893 1.00 98.19 274 PHE A N 1
ATOM 2108 C CA . PHE A 1 274 ? 4.149 3.002 -14.099 1.00 98.19 274 PHE A CA 1
ATOM 2109 C C . PHE A 1 274 ? 2.895 3.355 -13.297 1.00 98.19 274 PHE A C 1
ATOM 2111 O O . PHE A 1 274 ? 1.864 2.708 -13.473 1.00 98.19 274 PHE A O 1
ATOM 2118 N N . TYR A 1 275 ? 2.953 4.426 -12.498 1.00 98.56 275 TYR A N 1
ATOM 2119 C CA . TYR A 1 275 ? 1.854 4.849 -11.627 1.00 98.56 275 TYR A CA 1
ATOM 2120 C C . TYR A 1 275 ? 0.561 5.114 -12.411 1.00 98.56 275 TYR A C 1
ATOM 2122 O O . TYR A 1 275 ? -0.518 4.655 -12.032 1.00 98.56 275 TYR A O 1
ATOM 2130 N N . TYR A 1 276 ? 0.658 5.769 -13.570 1.00 98.38 276 TYR A N 1
ATOM 2131 C CA . TYR A 1 276 ? -0.487 5.934 -14.468 1.00 98.38 276 TYR A CA 1
ATOM 2132 C C . TYR A 1 276 ? -1.039 4.600 -14.988 1.00 98.38 276 TYR A C 1
ATOM 2134 O O . TYR A 1 276 ? -2.257 4.412 -15.064 1.00 98.38 276 TYR A O 1
ATOM 2142 N N . MET A 1 277 ? -0.162 3.668 -15.364 1.00 98.19 277 MET A N 1
ATOM 2143 C CA . MET A 1 277 ? -0.568 2.378 -15.918 1.00 98.19 277 MET A CA 1
ATOM 2144 C C . MET A 1 277 ? -1.193 1.461 -14.865 1.00 98.19 277 MET A C 1
ATOM 2146 O O . MET A 1 277 ? -2.222 0.856 -15.166 1.00 98.19 277 MET A O 1
ATOM 2150 N N . ILE A 1 278 ? -0.668 1.413 -13.636 1.00 98.38 278 ILE A N 1
ATOM 2151 C CA . ILE A 1 278 ? -1.302 0.658 -12.547 1.00 98.38 278 ILE A CA 1
ATOM 2152 C C . ILE A 1 278 ? -2.651 1.276 -12.166 1.00 98.38 278 ILE A C 1
ATOM 2154 O O . ILE A 1 278 ? -3.643 0.557 -12.098 1.00 98.38 278 ILE A O 1
ATOM 2158 N N . GLY A 1 279 ? -2.767 2.607 -12.074 1.00 97.69 279 GLY A N 1
ATOM 2159 C CA . GLY A 1 279 ? -4.068 3.257 -11.869 1.00 97.69 279 GLY A CA 1
ATOM 2160 C C . GLY A 1 279 ? -5.080 2.908 -12.972 1.00 97.69 279 GLY A C 1
ATOM 2161 O O . GLY A 1 279 ? -6.243 2.586 -12.707 1.00 97.69 279 GLY A O 1
ATOM 2162 N N . ARG A 1 280 ? -4.648 2.891 -14.239 1.00 96.25 280 ARG A N 1
ATOM 2163 C CA . ARG A 1 280 ? -5.504 2.426 -15.341 1.00 96.25 280 ARG A CA 1
ATOM 2164 C C . ARG A 1 280 ? -5.899 0.965 -15.192 1.00 96.25 280 ARG A C 1
ATOM 2166 O O . ARG A 1 280 ? -7.066 0.658 -15.418 1.00 96.25 280 ARG A O 1
ATOM 2173 N N . LEU A 1 281 ? -4.959 0.096 -14.832 1.00 96.56 281 LEU A N 1
ATOM 2174 C CA . LEU A 1 281 ? -5.193 -1.333 -14.664 1.00 96.56 281 LEU A CA 1
ATOM 2175 C C . LEU A 1 281 ? -6.258 -1.595 -13.593 1.00 96.56 281 LEU A C 1
ATOM 2177 O O . LEU A 1 281 ? -7.272 -2.230 -13.881 1.00 96.56 281 LEU A O 1
ATOM 2181 N N . LEU A 1 282 ? -6.085 -1.024 -12.396 1.00 96.00 282 LEU A N 1
ATOM 2182 C CA . LEU A 1 282 ? -6.991 -1.248 -11.263 1.00 96.00 282 LEU A CA 1
ATOM 2183 C C . LEU A 1 282 ? -8.412 -0.722 -11.523 1.00 96.00 282 LEU A C 1
ATOM 2185 O O . LEU A 1 282 ? -9.377 -1.202 -10.936 1.00 96.00 282 LEU A O 1
ATOM 2189 N N . SER A 1 283 ? -8.568 0.242 -12.435 1.00 90.00 283 SER A N 1
ATOM 2190 C CA . SER A 1 283 ? -9.870 0.805 -12.815 1.00 90.00 283 SER A CA 1
ATOM 2191 C C . SER A 1 283 ? -10.434 0.271 -14.137 1.00 90.00 283 SER A C 1
ATOM 2193 O O . SER A 1 283 ? -11.529 0.685 -14.544 1.00 90.00 283 SER A O 1
ATOM 2195 N N . ALA A 1 284 ? -9.707 -0.595 -14.853 1.00 78.25 284 ALA A N 1
ATOM 2196 C CA . ALA A 1 284 ? -10.004 -0.936 -16.245 1.00 78.25 284 ALA A CA 1
ATOM 2197 C C . ALA A 1 284 ? -11.378 -1.601 -16.414 1.00 78.25 284 ALA A C 1
ATOM 2199 O O . ALA A 1 284 ? -12.071 -1.348 -17.404 1.00 78.25 284 ALA A O 1
ATOM 2200 N N . LYS A 1 285 ? -11.815 -2.393 -15.431 1.00 71.88 285 LYS A N 1
ATOM 2201 C CA . LYS A 1 285 ? -13.075 -3.140 -15.496 1.00 71.88 285 LYS A CA 1
ATOM 2202 C C . LYS A 1 285 ? -14.239 -2.334 -14.913 1.00 71.88 285 LYS A C 1
ATOM 2204 O O . LYS A 1 285 ? -14.093 -1.529 -13.995 1.00 71.88 285 LYS A O 1
ATOM 2209 N N . ASN A 1 286 ? -15.420 -2.503 -15.502 1.00 58.66 286 ASN A N 1
ATOM 2210 C CA . ASN A 1 286 ? -16.635 -1.840 -15.030 1.00 58.66 286 ASN A CA 1
ATOM 2211 C C . ASN A 1 286 ? -17.127 -2.508 -13.735 1.00 58.66 286 ASN A C 1
ATOM 2213 O O . ASN A 1 286 ? -17.129 -3.730 -13.660 1.00 58.66 286 ASN A O 1
ATOM 2217 N N . LYS A 1 287 ? -17.618 -1.699 -12.782 1.00 65.12 287 LYS A N 1
ATOM 2218 C CA . LYS A 1 287 ? -18.219 -2.101 -11.489 1.00 65.12 287 LYS A CA 1
ATOM 2219 C C . LYS A 1 287 ? -17.262 -2.511 -10.355 1.00 65.12 287 LYS A C 1
ATOM 2221 O O . LYS A 1 287 ? -17.745 -3.016 -9.353 1.00 65.12 287 LYS A O 1
ATOM 2226 N N . ILE A 1 288 ? -15.961 -2.241 -10.465 1.00 83.56 288 ILE A N 1
ATOM 2227 C CA . ILE A 1 288 ? -15.017 -2.446 -9.353 1.00 83.56 288 ILE A CA 1
ATOM 2228 C C . ILE A 1 288 ? -14.856 -1.138 -8.575 1.00 83.56 288 ILE A C 1
ATOM 2230 O O . ILE A 1 288 ? -14.518 -0.108 -9.171 1.00 83.56 288 ILE A O 1
ATOM 2234 N N . ALA A 1 289 ? -15.077 -1.177 -7.260 1.00 93.69 289 ALA A N 1
ATOM 2235 C CA . ALA A 1 289 ? -14.670 -0.089 -6.375 1.00 93.69 289 ALA A CA 1
ATOM 2236 C C . ALA A 1 289 ? -13.201 -0.272 -5.978 1.00 93.69 289 ALA A C 1
ATOM 2238 O O . ALA A 1 289 ? -12.795 -1.348 -5.534 1.00 93.69 289 ALA A O 1
ATOM 2239 N N . VAL A 1 290 ? -12.413 0.791 -6.142 1.00 97.94 290 VAL A N 1
ATOM 2240 C CA . VAL A 1 290 ? -10.993 0.817 -5.774 1.00 97.94 290 VAL A CA 1
ATOM 2241 C C . VAL A 1 290 ? -10.831 1.686 -4.535 1.00 97.94 290 VAL A C 1
ATOM 2243 O O . VAL A 1 290 ? -11.122 2.884 -4.575 1.00 97.94 290 VAL A O 1
ATOM 2246 N N . VAL A 1 291 ? -10.358 1.091 -3.444 1.00 98.62 291 VAL A N 1
ATOM 2247 C CA . VAL A 1 291 ? -10.004 1.801 -2.214 1.00 98.62 291 VAL A CA 1
ATOM 2248 C C . VAL A 1 291 ? -8.493 1.890 -2.129 1.00 98.62 291 VAL A C 1
ATOM 2250 O O . VAL A 1 291 ? -7.825 0.890 -1.928 1.00 98.62 291 VAL A O 1
ATOM 2253 N N . THR A 1 292 ? -7.945 3.084 -2.299 1.00 98.81 292 THR A N 1
ATOM 2254 C CA . THR A 1 292 ? -6.510 3.338 -2.168 1.00 98.81 292 THR A CA 1
ATOM 2255 C C . THR A 1 292 ? -6.184 3.817 -0.757 1.00 98.81 292 THR A C 1
ATOM 2257 O O . THR A 1 292 ? -6.864 4.707 -0.243 1.00 98.81 292 THR A O 1
ATOM 2260 N N . VAL A 1 293 ? -5.138 3.263 -0.158 1.00 98.88 293 VAL A N 1
ATOM 2261 C CA . VAL A 1 293 ? -4.531 3.711 1.098 1.00 98.88 293 VAL A CA 1
ATOM 2262 C C . VAL A 1 293 ? -3.137 4.225 0.759 1.00 98.88 293 VAL A C 1
ATOM 2264 O O . VAL A 1 293 ? -2.377 3.514 0.112 1.00 98.88 293 VAL A O 1
ATOM 2267 N N . LEU A 1 294 ? -2.825 5.473 1.117 1.00 98.81 294 LEU A N 1
ATOM 2268 C CA . LEU A 1 294 ? -1.469 5.995 0.954 1.00 98.81 294 LEU A CA 1
ATOM 2269 C C . LEU A 1 294 ? -0.514 5.268 1.917 1.00 98.81 294 LEU A C 1
ATOM 2271 O O . LEU A 1 294 ? -0.779 5.245 3.118 1.00 98.81 294 LEU A O 1
ATOM 2275 N N . GLU A 1 295 ? 0.584 4.729 1.387 1.00 98.62 295 GLU A N 1
ATOM 2276 C CA . GLU A 1 295 ? 1.651 4.061 2.148 1.00 98.62 295 GLU A CA 1
ATOM 2277 C C . GLU A 1 295 ? 2.925 4.930 2.140 1.00 98.62 295 GLU A C 1
ATOM 2279 O O . GLU A 1 295 ? 2.905 6.034 2.703 1.00 98.62 295 GLU A O 1
ATOM 2284 N N . GLY A 1 296 ? 4.016 4.478 1.512 1.00 96.69 296 GLY A N 1
ATOM 2285 C CA . GLY A 1 296 ? 5.273 5.201 1.328 1.00 96.69 296 GLY A CA 1
ATOM 2286 C C . GLY A 1 296 ? 5.231 6.307 0.266 1.00 96.69 296 GLY A C 1
ATOM 2287 O O . GLY A 1 296 ? 4.191 6.675 -0.288 1.00 96.69 296 GLY A 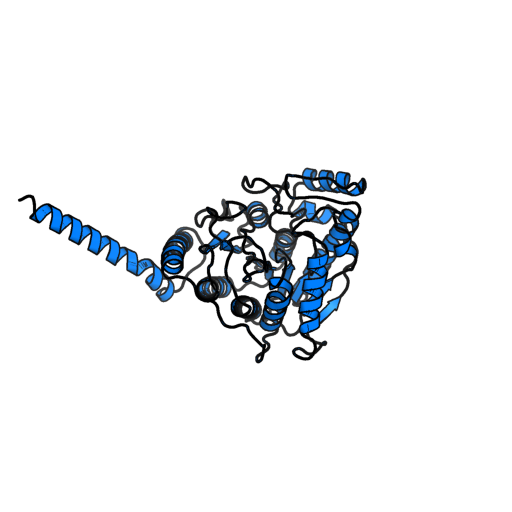O 1
ATOM 2288 N N . GLY A 1 297 ? 6.394 6.893 0.000 1.00 96.25 297 GLY A N 1
ATOM 2289 C CA . GLY A 1 297 ? 6.572 8.081 -0.838 1.00 96.25 297 GLY A CA 1
ATOM 2290 C C . GLY A 1 297 ? 6.916 9.298 0.013 1.00 96.25 297 GLY A C 1
ATOM 2291 O O . GLY A 1 297 ? 6.174 9.645 0.934 1.00 96.25 297 GLY A O 1
ATOM 2292 N N . TYR A 1 298 ? 8.042 9.934 -0.274 1.00 95.19 298 TYR A N 1
ATOM 2293 C CA . TYR A 1 298 ? 8.737 10.862 0.618 1.00 95.19 298 TYR A CA 1
ATOM 2294 C C . TYR A 1 298 ? 9.177 12.155 -0.088 1.00 95.19 298 TYR A C 1
ATOM 2296 O O . TYR A 1 298 ? 9.594 13.100 0.581 1.00 95.19 298 TYR A O 1
ATOM 2304 N N . GLY A 1 299 ? 8.996 12.246 -1.410 1.00 94.19 299 GLY A N 1
ATOM 2305 C CA . GLY A 1 299 ? 9.342 13.414 -2.213 1.00 94.19 299 GLY A CA 1
ATOM 2306 C C . GLY A 1 299 ? 8.563 13.482 -3.530 1.00 94.19 299 GLY A C 1
ATOM 2307 O O . GLY A 1 299 ? 7.337 13.659 -3.557 1.00 94.19 299 GLY A O 1
ATOM 2308 N N . ASP A 1 300 ? 9.287 13.391 -4.646 1.00 93.75 300 ASP A N 1
ATOM 2309 C CA . ASP A 1 300 ? 8.746 13.559 -6.000 1.00 93.75 300 ASP A CA 1
ATOM 2310 C C . ASP A 1 300 ? 7.700 12.505 -6.389 1.00 93.75 300 ASP A C 1
ATOM 2312 O O . ASP A 1 300 ? 6.818 12.789 -7.208 1.00 93.75 300 ASP A O 1
ATOM 2316 N N . GLY A 1 301 ? 7.723 11.324 -5.770 1.00 96.38 301 GLY A N 1
ATOM 2317 C CA . GLY A 1 301 ? 6.702 10.299 -5.951 1.00 96.38 301 GLY A CA 1
ATOM 2318 C C . GLY A 1 301 ? 5.307 10.799 -5.586 1.00 96.38 301 GLY A C 1
ATOM 2319 O O . GLY A 1 301 ? 4.352 10.574 -6.334 1.00 96.38 301 GLY A O 1
ATOM 2320 N N . LEU A 1 302 ? 5.179 11.578 -4.511 1.00 97.56 302 LEU A N 1
ATOM 2321 C CA . LEU A 1 302 ? 3.905 12.191 -4.120 1.00 97.56 302 LEU A CA 1
ATOM 2322 C C . LEU A 1 302 ? 3.522 13.373 -5.020 1.00 97.56 302 LEU A C 1
ATOM 2324 O O . LEU A 1 302 ? 2.345 13.566 -5.327 1.00 97.56 302 LEU A O 1
ATOM 2328 N N . ARG A 1 303 ? 4.506 14.144 -5.499 1.00 95.19 303 ARG A N 1
ATOM 2329 C CA . ARG A 1 303 ? 4.265 15.285 -6.400 1.00 95.19 303 ARG A CA 1
ATOM 2330 C C . ARG A 1 303 ? 3.873 14.848 -7.815 1.00 95.19 303 ARG A C 1
ATOM 2332 O O . ARG A 1 303 ? 3.113 15.549 -8.479 1.00 95.19 303 ARG A O 1
ATOM 2339 N N . ARG A 1 304 ? 4.397 13.716 -8.298 1.00 95.62 304 ARG A N 1
ATOM 2340 C CA . ARG A 1 304 ? 4.315 13.306 -9.716 1.00 95.62 304 ARG A CA 1
ATOM 2341 C C . ARG A 1 304 ? 3.697 11.928 -9.925 1.00 95.62 304 ARG A C 1
ATOM 2343 O O . ARG A 1 304 ? 2.902 11.762 -10.852 1.00 95.62 304 ARG A O 1
ATOM 2350 N N . GLY A 1 305 ? 4.040 10.954 -9.087 1.00 97.62 305 GLY A N 1
ATOM 2351 C CA . GLY A 1 305 ? 3.511 9.587 -9.135 1.00 97.62 305 GLY A CA 1
ATOM 2352 C C . GLY A 1 305 ? 2.050 9.506 -8.690 1.00 97.62 305 GLY A C 1
ATOM 2353 O O . GLY A 1 305 ? 1.210 9.016 -9.445 1.00 97.62 305 GLY A O 1
ATOM 2354 N N . LEU A 1 306 ? 1.715 10.065 -7.524 1.00 98.25 306 LEU A N 1
ATOM 2355 C CA . LEU A 1 306 ? 0.345 10.095 -6.989 1.00 98.25 306 LEU A CA 1
ATOM 2356 C C . LEU A 1 306 ? -0.682 10.712 -7.955 1.00 98.25 306 LEU A C 1
ATOM 2358 O O . LEU A 1 306 ? -1.691 10.056 -8.246 1.00 98.25 306 LEU A O 1
ATOM 2362 N N . PRO A 1 307 ? -0.476 11.919 -8.518 1.00 97.75 307 PRO A N 1
ATOM 2363 C CA . PRO A 1 307 ? -1.427 12.451 -9.489 1.00 97.75 307 PRO A CA 1
ATOM 2364 C C . PRO A 1 307 ? -1.468 11.640 -10.790 1.00 97.75 307 PRO A C 1
ATOM 2366 O O . PRO A 1 307 ? -2.548 11.498 -11.368 1.00 97.75 307 PRO A O 1
ATOM 2369 N N . ALA A 1 308 ? -0.358 11.029 -11.224 1.00 98.12 308 ALA A N 1
ATOM 2370 C CA . ALA A 1 308 ? -0.357 10.138 -12.385 1.00 98.12 308 ALA A CA 1
ATOM 2371 C C . ALA A 1 308 ? -1.206 8.882 -12.137 1.00 98.12 308 ALA A C 1
ATOM 2373 O O . ALA A 1 308 ? -2.007 8.507 -12.996 1.00 98.12 308 ALA A O 1
ATOM 2374 N N . TYR A 1 309 ? -1.105 8.289 -10.945 1.00 98.56 309 TYR A N 1
ATOM 2375 C CA . TYR A 1 309 ? -1.950 7.181 -10.499 1.00 98.56 309 TYR A CA 1
ATOM 2376 C C . TYR A 1 309 ? -3.438 7.544 -10.505 1.00 98.56 309 TYR A C 1
ATOM 2378 O O . TYR A 1 309 ? -4.249 6.841 -11.117 1.00 98.56 309 TYR A O 1
ATOM 2386 N N . ILE A 1 310 ? -3.804 8.687 -9.918 1.00 97.88 310 ILE A N 1
ATOM 2387 C CA . ILE A 1 310 ? -5.193 9.173 -9.914 1.00 97.88 310 ILE A CA 1
ATOM 2388 C C . ILE A 1 310 ? -5.690 9.435 -11.343 1.00 97.88 310 ILE A C 1
ATOM 2390 O O . ILE A 1 310 ? -6.807 9.047 -11.701 1.00 97.88 310 ILE A O 1
ATOM 2394 N N . ALA A 1 311 ? -4.868 10.057 -12.191 1.00 97.12 311 ALA A N 1
ATOM 2395 C CA . ALA A 1 311 ? -5.189 10.272 -13.598 1.00 97.12 311 ALA A CA 1
ATOM 2396 C C . ALA A 1 311 ? -5.390 8.944 -14.346 1.00 97.12 311 ALA A C 1
ATOM 2398 O O . ALA A 1 311 ? -6.276 8.854 -15.202 1.00 97.12 311 ALA A O 1
ATOM 2399 N N . GLY A 1 312 ? -4.622 7.913 -13.989 1.00 96.94 312 GLY A N 1
ATOM 2400 C CA . GLY A 1 312 ? -4.775 6.549 -14.476 1.00 96.94 312 GLY A CA 1
ATOM 2401 C C . GLY A 1 312 ? -6.107 5.921 -14.063 1.00 96.94 312 GLY A C 1
ATOM 2402 O O . GLY A 1 312 ? -6.851 5.464 -14.931 1.00 96.94 312 GLY A O 1
ATOM 2403 N N . LEU A 1 313 ? -6.465 5.981 -12.774 1.00 96.31 313 LEU A N 1
ATOM 2404 C CA . LEU A 1 313 ? -7.759 5.500 -12.255 1.00 96.31 313 LEU A CA 1
ATOM 2405 C C . LEU A 1 313 ? -8.948 6.156 -12.973 1.00 96.31 313 LEU A C 1
ATOM 2407 O O . LEU A 1 313 ? -9.946 5.514 -13.317 1.00 96.31 313 LEU A O 1
ATOM 2411 N N . LEU A 1 314 ? -8.835 7.459 -13.221 1.00 95.06 314 LEU A N 1
ATOM 2412 C CA . LEU A 1 314 ? -9.831 8.244 -13.945 1.00 95.06 314 LEU A CA 1
ATOM 2413 C C . LEU A 1 314 ? -9.725 8.084 -15.469 1.00 95.06 314 LEU A C 1
ATOM 2415 O O . LEU A 1 314 ? -10.570 8.605 -16.205 1.00 95.06 314 LEU A O 1
ATOM 2419 N N . GLY A 1 315 ? -8.704 7.391 -15.966 1.00 93.88 315 GLY A N 1
ATOM 2420 C CA . GLY A 1 315 ? -8.488 7.166 -17.385 1.00 93.88 315 GLY A CA 1
ATOM 2421 C C . GLY A 1 315 ? -8.370 8.434 -18.213 1.00 93.88 315 GLY A C 1
ATOM 2422 O O . GLY A 1 315 ? -8.939 8.541 -19.304 1.00 93.88 315 GLY A O 1
ATOM 2423 N N . VAL A 1 316 ? -7.675 9.426 -17.669 1.00 94.00 316 VAL A N 1
ATOM 2424 C CA . VAL A 1 316 ? -7.355 10.667 -18.369 1.00 94.00 316 VAL A CA 1
ATOM 2425 C C . VAL A 1 316 ? -6.491 10.320 -19.580 1.00 94.00 316 VAL A C 1
ATOM 2427 O O . VAL A 1 316 ? -5.399 9.776 -19.435 1.00 94.00 316 VAL A O 1
ATOM 2430 N N . ARG A 1 317 ? -6.982 10.602 -20.793 1.00 90.31 317 ARG A N 1
ATOM 2431 C CA . ARG A 1 317 ? -6.294 10.217 -22.041 1.00 90.31 317 ARG A CA 1
ATOM 2432 C C . ARG A 1 317 ? -5.020 11.022 -22.302 1.00 90.31 317 ARG A C 1
ATOM 2434 O O . ARG A 1 317 ? -4.065 10.476 -22.837 1.00 90.31 317 ARG A O 1
ATOM 2441 N N . LYS A 1 318 ? -5.027 12.312 -21.959 1.00 90.25 318 LYS A N 1
ATOM 2442 C CA . LYS A 1 318 ? -3.902 13.238 -22.138 1.00 90.25 318 LYS A CA 1
ATOM 2443 C C . LYS A 1 318 ? -3.408 13.673 -20.762 1.00 90.25 318 LYS A C 1
ATOM 2445 O O . LYS A 1 318 ? -3.918 14.641 -20.211 1.00 90.25 318 LYS A O 1
ATOM 2450 N N . TYR A 1 319 ? -2.477 12.914 -20.200 1.00 94.44 319 TYR A N 1
ATOM 2451 C CA . TYR A 1 319 ? -1.795 13.258 -18.956 1.00 94.44 319 TYR A CA 1
ATOM 2452 C C . TYR A 1 319 ? -0.297 13.435 -19.254 1.00 94.44 319 TYR A C 1
ATOM 2454 O O . TYR A 1 319 ? 0.254 12.586 -19.962 1.00 94.44 319 TYR A O 1
ATOM 2462 N N . PRO A 1 320 ? 0.353 14.520 -18.792 1.00 93.69 320 PRO A N 1
ATOM 2463 C CA . PRO A 1 320 ? 1.772 14.749 -19.037 1.00 93.69 320 PRO A CA 1
ATOM 2464 C C . PRO A 1 320 ? 2.602 13.762 -18.211 1.00 93.69 320 PRO A C 1
ATOM 2466 O O . PRO A 1 320 ? 2.738 13.903 -16.999 1.00 93.69 320 PRO A O 1
ATOM 2469 N N . LEU A 1 321 ? 3.114 12.730 -18.878 1.00 95.25 321 LEU A N 1
ATOM 2470 C CA . LEU A 1 321 ? 3.961 11.716 -18.262 1.00 95.25 321 LEU A CA 1
ATOM 2471 C C . LEU A 1 321 ? 5.434 12.067 -18.434 1.00 95.25 321 LEU A C 1
ATOM 2473 O O . LEU A 1 321 ? 5.854 12.674 -19.418 1.00 95.25 321 LEU A O 1
ATOM 2477 N N . ASP A 1 322 ? 6.208 11.609 -17.471 1.00 92.75 322 ASP A N 1
ATOM 2478 C CA . ASP A 1 322 ? 7.653 11.646 -17.473 1.00 92.75 322 ASP A CA 1
ATOM 2479 C C . ASP A 1 322 ? 8.219 10.787 -18.610 1.00 92.75 322 ASP A C 1
ATOM 2481 O O . ASP A 1 322 ? 7.587 9.804 -19.017 1.00 92.75 322 ASP A O 1
ATOM 2485 N N . PRO A 1 323 ? 9.452 11.074 -19.069 1.00 94.19 323 PRO A N 1
ATOM 2486 C CA . PRO A 1 323 ? 10.205 10.114 -19.858 1.00 94.19 323 PRO A CA 1
ATOM 2487 C C . PRO A 1 323 ? 10.322 8.789 -19.107 1.00 94.19 323 PRO A C 1
ATOM 2489 O O . PRO A 1 323 ? 10.672 8.772 -17.919 1.00 94.19 323 PRO A O 1
ATOM 2492 N N . MET A 1 324 ? 10.035 7.705 -19.826 1.00 94.75 324 MET A N 1
ATOM 2493 C CA . MET A 1 324 ? 10.085 6.348 -19.298 1.00 94.75 324 MET A CA 1
ATOM 2494 C C . MET A 1 324 ? 11.510 6.001 -18.864 1.00 94.75 324 MET A C 1
ATOM 2496 O O . MET A 1 324 ? 12.466 6.295 -19.589 1.00 94.75 324 MET A O 1
ATOM 2500 N N . SER A 1 325 ? 11.651 5.380 -17.699 1.00 95.56 325 SER A N 1
ATOM 2501 C CA . SER A 1 325 ? 12.926 4.824 -17.249 1.00 95.56 325 SER A CA 1
ATOM 2502 C C . SER A 1 325 ? 13.101 3.375 -17.708 1.00 95.56 325 SER A C 1
ATOM 2504 O O . SER A 1 325 ? 12.133 2.655 -17.955 1.00 95.56 325 SER A O 1
ATOM 2506 N N . TYR A 1 326 ? 14.359 2.953 -17.840 1.00 97.06 326 TYR A N 1
ATOM 2507 C CA . TYR A 1 326 ? 14.723 1.632 -18.344 1.00 97.06 326 TYR A CA 1
ATOM 2508 C C . TYR A 1 326 ? 15.698 0.939 -17.405 1.00 97.06 326 TYR A C 1
ATOM 2510 O O . TYR A 1 326 ? 16.615 1.562 -16.863 1.00 97.06 326 TYR A O 1
ATOM 2518 N N . SER A 1 327 ? 15.519 -0.367 -17.268 1.00 97.81 327 SER A N 1
ATOM 2519 C CA . SER A 1 327 ? 16.336 -1.223 -16.422 1.00 97.81 327 SER A CA 1
ATOM 2520 C C . SER A 1 327 ? 17.569 -1.724 -17.169 1.00 97.81 327 SER A C 1
ATOM 2522 O O . SER A 1 327 ? 17.573 -1.920 -18.388 1.00 97.81 327 SER A O 1
ATOM 2524 N N . SER A 1 328 ? 18.643 -1.995 -16.428 1.00 97.56 328 SER A N 1
ATOM 2525 C CA . SER A 1 328 ? 19.835 -2.612 -17.010 1.00 97.56 328 SER A CA 1
ATOM 2526 C C . SER A 1 328 ? 19.547 -4.039 -17.501 1.00 97.56 328 SER A C 1
ATOM 2528 O O . SER A 1 328 ? 18.638 -4.724 -17.026 1.00 97.56 328 SER A O 1
ATOM 2530 N N . ARG A 1 329 ? 20.386 -4.558 -18.409 1.00 97.19 329 ARG A N 1
ATOM 2531 C CA . ARG A 1 329 ? 20.313 -5.974 -18.825 1.00 97.19 329 ARG A CA 1
ATOM 2532 C C . ARG A 1 329 ? 20.475 -6.943 -17.647 1.00 97.19 329 ARG A C 1
ATOM 2534 O O . ARG A 1 329 ? 19.908 -8.033 -17.676 1.00 97.19 329 ARG A O 1
ATOM 2541 N N . GLY A 1 330 ? 21.264 -6.562 -16.640 1.00 96.88 330 GLY A N 1
ATOM 2542 C CA . GLY A 1 330 ? 21.467 -7.352 -15.424 1.00 96.88 330 GLY A CA 1
ATOM 2543 C C . GLY A 1 330 ? 20.194 -7.443 -14.587 1.00 96.88 330 GLY A C 1
ATOM 2544 O O . GLY A 1 330 ? 19.793 -8.549 -14.230 1.00 96.88 330 GLY A O 1
ATOM 2545 N N . ALA A 1 331 ? 19.521 -6.308 -14.374 1.00 96.81 331 ALA A N 1
ATOM 2546 C CA . ALA A 1 331 ? 18.230 -6.256 -13.693 1.00 96.81 331 ALA A CA 1
ATOM 2547 C C . ALA A 1 331 ? 17.193 -7.121 -14.425 1.00 96.81 331 ALA A C 1
ATOM 2549 O O . ALA A 1 331 ? 16.610 -8.019 -13.831 1.00 96.81 331 ALA A O 1
ATOM 2550 N N . TRP A 1 332 ? 17.059 -6.979 -15.746 1.00 97.38 332 TRP A N 1
ATOM 2551 C CA . TRP A 1 332 ? 16.150 -7.830 -16.523 1.00 97.38 332 TRP A CA 1
ATOM 2552 C C . TRP A 1 332 ? 16.424 -9.327 -16.361 1.00 97.38 332 TRP A C 1
ATOM 2554 O O . TRP A 1 332 ? 15.489 -10.114 -16.221 1.00 97.38 332 TRP A O 1
ATOM 2564 N N . LYS A 1 333 ? 17.697 -9.737 -16.351 1.00 95.75 333 LYS A N 1
ATOM 2565 C CA . LYS A 1 333 ? 18.056 -11.143 -16.142 1.00 95.75 333 LYS A CA 1
ATOM 2566 C C . LYS A 1 333 ? 17.615 -11.637 -14.760 1.00 95.75 333 LYS A C 1
ATOM 2568 O O . LYS A 1 333 ? 17.045 -12.722 -14.683 1.00 95.75 333 LYS A O 1
ATOM 2573 N N . LEU A 1 334 ? 17.870 -10.856 -13.710 1.00 95.56 334 LEU A N 1
ATOM 2574 C CA . LEU A 1 334 ? 17.509 -11.214 -12.338 1.00 95.56 334 LEU A CA 1
ATOM 2575 C C . LEU A 1 334 ? 15.986 -11.257 -12.150 1.00 95.56 334 LEU A C 1
ATOM 2577 O O . LEU A 1 334 ? 15.446 -12.255 -11.680 1.00 95.56 334 LEU A O 1
ATOM 2581 N N . TYR A 1 335 ? 15.283 -10.234 -12.639 1.00 96.75 335 TYR A N 1
ATOM 2582 C CA . TYR A 1 335 ? 13.823 -10.183 -12.639 1.00 96.75 335 TYR A CA 1
ATOM 2583 C C . TYR A 1 335 ? 13.201 -11.405 -13.325 1.00 96.75 335 TYR A C 1
ATOM 2585 O O . TYR A 1 335 ? 12.255 -12.003 -12.819 1.00 96.75 335 TYR A O 1
ATOM 2593 N N . TRP A 1 336 ? 13.765 -11.840 -14.455 1.00 94.81 336 TRP A N 1
ATOM 2594 C CA . TRP A 1 336 ? 13.305 -13.047 -15.143 1.00 94.81 336 TRP A CA 1
ATOM 2595 C C . TRP A 1 336 ? 13.485 -14.323 -14.317 1.00 94.81 336 TRP A C 1
ATOM 2597 O O . TRP A 1 336 ? 12.683 -15.248 -14.453 1.00 94.81 336 TRP A O 1
ATOM 2607 N N . GLU A 1 337 ? 14.527 -14.416 -13.493 1.00 93.19 337 GLU A N 1
ATOM 2608 C CA . GLU A 1 337 ? 14.723 -15.556 -12.594 1.00 93.19 337 GLU A CA 1
ATOM 2609 C C . GLU A 1 337 ? 13.655 -15.564 -11.489 1.00 93.19 337 GLU A C 1
ATOM 2611 O O . GLU A 1 337 ? 12.990 -16.589 -11.309 1.00 93.19 337 GLU A O 1
ATOM 2616 N N . TYR A 1 338 ? 13.389 -14.413 -10.860 1.00 94.38 338 TYR A N 1
ATOM 2617 C CA . TYR A 1 338 ? 12.321 -14.253 -9.862 1.00 94.38 338 TYR A CA 1
ATOM 2618 C C . TYR A 1 338 ? 10.940 -14.549 -10.438 1.00 94.38 338 TYR A C 1
ATOM 2620 O O . TYR A 1 338 ? 10.198 -15.376 -9.905 1.00 94.38 338 TYR A O 1
ATOM 2628 N N . LYS A 1 339 ? 10.627 -13.963 -11.595 1.00 93.62 339 LYS A N 1
ATOM 2629 C CA . LYS A 1 339 ? 9.346 -14.151 -12.277 1.00 93.62 339 LYS A CA 1
ATOM 2630 C C . LYS A 1 339 ? 9.103 -15.606 -12.674 1.00 93.62 339 LYS A C 1
ATOM 2632 O O . LYS A 1 339 ? 7.986 -16.097 -12.540 1.00 93.62 339 LYS A O 1
ATOM 2637 N N . ARG A 1 340 ? 10.136 -16.336 -13.112 1.00 92.19 340 ARG A N 1
ATOM 2638 C CA . ARG A 1 340 ? 10.018 -17.781 -13.384 1.00 92.19 340 ARG A CA 1
ATOM 2639 C C . ARG A 1 340 ? 9.710 -18.581 -12.128 1.00 92.19 340 ARG A C 1
ATOM 2641 O O . ARG A 1 340 ? 8.896 -19.499 -12.200 1.00 92.19 340 ARG A O 1
ATOM 2648 N N . HIS A 1 341 ? 10.376 -18.277 -11.015 1.00 92.06 341 HIS A N 1
ATOM 2649 C CA . HIS A 1 341 ? 10.110 -18.963 -9.756 1.00 92.06 341 HIS A CA 1
ATOM 2650 C C . HIS A 1 341 ? 8.671 -18.712 -9.296 1.00 92.06 341 HIS A C 1
ATOM 2652 O O . HIS A 1 341 ? 7.941 -19.672 -9.061 1.00 92.06 341 HIS A O 1
ATOM 2658 N N . LEU A 1 342 ? 8.234 -17.450 -9.321 1.00 94.62 342 LEU A N 1
ATOM 2659 C CA . LEU A 1 342 ? 6.863 -17.062 -9.004 1.00 94.62 342 LEU A CA 1
ATOM 2660 C C . LEU A 1 342 ? 5.830 -17.782 -9.883 1.00 94.62 342 LEU A C 1
ATOM 2662 O O . LEU A 1 342 ? 4.869 -18.339 -9.367 1.00 94.62 342 LEU A O 1
ATOM 2666 N N . ILE A 1 343 ? 6.025 -17.806 -11.205 1.00 93.75 343 ILE A N 1
ATOM 2667 C CA . ILE A 1 343 ? 5.086 -18.461 -12.129 1.00 93.75 343 ILE A CA 1
ATOM 2668 C C . ILE A 1 343 ? 4.974 -19.960 -11.838 1.00 93.75 343 ILE A C 1
ATOM 2670 O O . ILE A 1 343 ? 3.865 -20.488 -11.836 1.00 93.75 343 ILE A O 1
ATOM 2674 N N . ASN A 1 344 ? 6.089 -20.645 -11.557 1.00 90.81 344 ASN A N 1
ATOM 2675 C CA . ASN A 1 344 ? 6.032 -22.054 -11.162 1.00 90.81 344 ASN A CA 1
ATOM 2676 C C . ASN A 1 344 ? 5.274 -22.225 -9.837 1.00 90.81 344 ASN A C 1
ATOM 2678 O O . ASN A 1 344 ? 4.410 -23.093 -9.757 1.00 90.81 344 ASN A O 1
ATOM 2682 N N . ASN A 1 345 ? 5.516 -21.356 -8.849 1.00 90.38 345 ASN A N 1
ATOM 2683 C CA . ASN A 1 345 ? 4.801 -21.403 -7.573 1.00 90.38 345 ASN A CA 1
ATOM 2684 C C . ASN A 1 345 ? 3.290 -21.192 -7.758 1.00 90.38 345 ASN A C 1
ATOM 2686 O O . ASN A 1 345 ? 2.511 -21.917 -7.142 1.00 90.38 345 ASN A O 1
ATOM 2690 N N . ILE A 1 346 ? 2.871 -20.263 -8.629 1.00 93.19 346 ILE A N 1
ATOM 2691 C CA . ILE A 1 346 ? 1.454 -20.041 -8.961 1.00 93.19 346 ILE A CA 1
ATOM 2692 C C . ILE A 1 346 ? 0.849 -21.300 -9.589 1.00 93.19 346 ILE A C 1
ATOM 2694 O O . ILE A 1 346 ? -0.202 -21.743 -9.141 1.00 93.19 346 ILE A O 1
ATOM 2698 N N . ILE A 1 347 ? 1.513 -21.902 -10.579 1.00 91.38 347 ILE A N 1
ATOM 2699 C CA . ILE A 1 347 ? 1.008 -23.104 -11.267 1.00 91.38 347 ILE A CA 1
ATOM 2700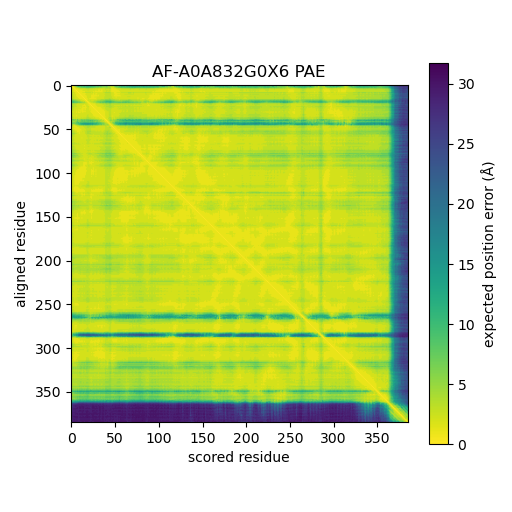 C C . ILE A 1 347 ? 0.875 -24.290 -10.305 1.00 91.38 347 ILE A C 1
ATOM 2702 O O . ILE A 1 347 ? -0.086 -25.049 -10.393 1.00 91.38 347 ILE A O 1
ATOM 2706 N N . GLU A 1 348 ? 1.845 -24.469 -9.410 1.00 89.69 348 GLU A N 1
ATOM 2707 C CA . GLU A 1 348 ? 1.893 -25.621 -8.507 1.00 89.69 348 GLU A CA 1
ATOM 2708 C C . GLU A 1 348 ? 0.975 -25.465 -7.288 1.00 89.69 348 GLU A C 1
ATOM 2710 O O . GLU A 1 348 ? 0.497 -26.466 -6.757 1.00 89.69 348 GLU A O 1
ATOM 2715 N N . ASN A 1 349 ? 0.738 -24.234 -6.821 1.00 89.00 349 ASN A N 1
ATOM 2716 C CA . ASN A 1 349 ? 0.152 -24.002 -5.496 1.00 89.00 349 ASN A CA 1
ATOM 2717 C C . ASN A 1 349 ? -1.050 -23.058 -5.475 1.00 89.00 349 ASN A C 1
ATOM 2719 O O . ASN A 1 349 ? -1.724 -22.980 -4.449 1.00 89.00 349 ASN A O 1
ATOM 2723 N N . SER A 1 350 ? -1.314 -22.315 -6.550 1.00 83.44 350 SER A N 1
ATOM 2724 C CA . SER A 1 350 ? -2.443 -21.391 -6.605 1.00 83.44 350 SER A CA 1
ATOM 2725 C C . SER A 1 350 ? -3.632 -22.002 -7.335 1.00 83.44 350 SER A C 1
ATOM 2727 O O . SER A 1 350 ? -3.500 -22.829 -8.232 1.00 83.44 350 SER A O 1
ATOM 2729 N N . LYS A 1 351 ? -4.828 -21.520 -6.989 1.00 83.44 351 LYS A N 1
ATOM 2730 C CA . LYS A 1 351 ? -6.049 -21.767 -7.768 1.00 83.44 351 LYS A CA 1
ATOM 2731 C C . LYS A 1 351 ? -6.133 -20.870 -9.009 1.00 83.44 351 LYS A C 1
ATOM 2733 O O . LYS A 1 351 ? -7.134 -20.931 -9.717 1.00 83.44 351 LYS A O 1
ATOM 2738 N N . ILE A 1 352 ? -5.144 -20.003 -9.241 1.00 88.50 352 ILE A N 1
ATOM 2739 C CA . ILE A 1 352 ? -5.091 -19.078 -10.375 1.00 88.50 352 ILE A CA 1
ATOM 2740 C C . ILE A 1 352 ? -4.583 -19.797 -11.622 1.00 88.50 352 ILE A C 1
ATOM 2742 O O . ILE A 1 352 ? -3.486 -20.350 -11.627 1.00 88.50 352 ILE A O 1
ATOM 2746 N N . MET A 1 353 ? -5.357 -19.727 -12.705 1.00 89.69 353 MET A N 1
ATOM 2747 C CA . MET A 1 353 ? -4.931 -20.236 -14.007 1.00 89.69 353 MET A CA 1
ATOM 2748 C C . MET A 1 353 ? -4.291 -19.121 -14.829 1.00 89.69 353 MET A C 1
ATOM 2750 O O . MET A 1 353 ? -4.918 -18.101 -15.111 1.00 89.69 353 MET A O 1
ATOM 2754 N N . LEU A 1 354 ? -3.044 -19.340 -15.241 1.00 92.38 354 LEU A N 1
ATOM 2755 C CA . LEU A 1 354 ? -2.325 -18.451 -16.150 1.00 92.38 354 LEU A CA 1
ATOM 2756 C C . LEU A 1 354 ? -2.528 -18.910 -17.610 1.00 92.38 354 LEU A C 1
ATOM 2758 O O . LEU A 1 354 ? -2.529 -20.119 -17.854 1.00 92.38 354 LEU A O 1
ATOM 2762 N N . PRO A 1 355 ? -2.658 -17.991 -18.589 1.00 93.25 355 PRO A N 1
ATOM 2763 C CA . PRO A 1 355 ? -2.751 -18.339 -20.007 1.00 93.25 355 PRO A CA 1
ATOM 2764 C C . PRO A 1 355 ? -1.561 -19.180 -20.481 1.00 93.25 355 PRO A C 1
ATOM 2766 O O . PRO A 1 355 ? -0.418 -18.919 -20.096 1.00 93.25 355 PRO A O 1
ATOM 2769 N N . GLU A 1 356 ? -1.805 -20.160 -21.354 1.00 89.62 356 GLU A N 1
ATOM 2770 C CA . GLU A 1 356 ? -0.748 -21.055 -21.839 1.00 89.62 356 GLU A CA 1
ATOM 2771 C C . GLU A 1 356 ? 0.396 -20.303 -22.525 1.00 89.62 356 GLU A C 1
ATOM 2773 O O . GLU A 1 356 ? 1.560 -20.638 -22.286 1.00 89.62 356 GLU A O 1
ATOM 2778 N N . GLU A 1 357 ? 0.108 -19.288 -23.353 1.00 89.00 357 GLU A N 1
ATOM 2779 C CA . GLU A 1 357 ? 1.168 -18.492 -23.982 1.00 89.00 357 GLU A CA 1
ATOM 2780 C C . GLU A 1 357 ? 2.069 -17.815 -22.945 1.00 89.00 357 GLU A C 1
ATOM 2782 O O . GLU A 1 357 ? 3.293 -17.804 -23.104 1.00 89.00 357 GLU A O 1
ATOM 2787 N N . TYR A 1 358 ? 1.474 -17.338 -21.850 1.00 88.06 358 TYR A N 1
ATOM 2788 C CA . TYR A 1 358 ? 2.187 -16.674 -20.772 1.00 88.06 358 TYR A CA 1
ATOM 2789 C C . TYR A 1 358 ? 3.062 -17.674 -20.015 1.00 88.06 358 TYR A C 1
ATOM 2791 O O . TYR A 1 358 ? 4.247 -17.437 -19.806 1.00 88.06 358 TYR A O 1
ATOM 2799 N N . VAL A 1 359 ? 2.532 -18.854 -19.683 1.00 87.62 359 VAL A N 1
ATOM 2800 C CA . VAL A 1 359 ? 3.320 -19.919 -19.042 1.00 87.62 359 VAL A CA 1
ATOM 2801 C C . VAL A 1 359 ? 4.487 -20.362 -19.933 1.00 87.62 359 VAL A C 1
ATOM 2803 O O . VAL A 1 359 ? 5.615 -20.513 -19.450 1.00 87.62 359 VAL A O 1
ATOM 2806 N N . ARG A 1 360 ? 4.259 -20.528 -21.245 1.00 85.56 360 ARG A N 1
ATOM 2807 C CA . ARG A 1 360 ? 5.300 -20.938 -22.203 1.00 85.56 360 ARG A CA 1
ATOM 2808 C C . ARG A 1 360 ? 6.439 -19.921 -22.287 1.00 85.56 360 ARG A C 1
ATOM 2810 O O . ARG A 1 360 ? 7.593 -20.352 -22.311 1.00 85.56 360 ARG A O 1
ATOM 2817 N N . GLU A 1 361 ? 6.150 -18.617 -22.268 1.00 83.25 361 GLU A N 1
ATOM 2818 C CA . GLU A 1 361 ? 7.157 -17.536 -22.265 1.00 83.25 361 GLU A CA 1
ATOM 2819 C C . GLU A 1 361 ? 8.218 -17.754 -21.164 1.00 83.25 361 GLU A C 1
ATOM 2821 O O . GLU A 1 361 ? 9.429 -17.641 -21.405 1.00 83.25 361 GLU A O 1
ATOM 2826 N N . TYR A 1 362 ? 7.781 -18.194 -19.979 1.00 78.81 362 TYR A N 1
ATOM 2827 C CA . TYR A 1 362 ? 8.644 -18.335 -18.805 1.00 78.81 362 TYR A CA 1
ATOM 2828 C C . TYR A 1 362 ? 9.133 -19.772 -18.543 1.00 78.81 362 TYR A C 1
ATOM 2830 O O . TYR A 1 362 ? 10.226 -19.945 -17.994 1.00 78.81 362 TYR A O 1
ATOM 2838 N N . GLN A 1 363 ? 8.440 -20.811 -19.026 1.00 68.69 363 GLN A N 1
ATOM 2839 C CA . GLN A 1 363 ? 8.897 -22.208 -18.922 1.00 68.69 363 GLN A CA 1
ATOM 2840 C C . GLN A 1 363 ? 9.842 -22.653 -20.055 1.00 68.69 363 GLN A C 1
ATOM 2842 O O . GLN A 1 363 ? 10.703 -23.513 -19.832 1.00 68.69 363 GLN A O 1
ATOM 2847 N N . TYR A 1 364 ? 9.764 -22.059 -21.255 1.00 51.72 364 TYR A N 1
ATOM 2848 C CA . TYR A 1 364 ? 10.538 -22.489 -22.437 1.00 51.72 364 TYR A CA 1
ATOM 2849 C C . TYR A 1 364 ? 12.066 -22.459 -22.222 1.00 51.72 364 TYR A C 1
ATOM 2851 O O . TYR A 1 364 ? 12.822 -23.236 -22.813 1.00 51.72 364 TYR A O 1
ATOM 2859 N N . ASN A 1 365 ? 12.552 -21.633 -21.294 1.00 50.91 365 ASN A N 1
ATOM 2860 C CA . ASN A 1 365 ? 13.977 -21.548 -20.981 1.00 50.91 365 ASN A CA 1
ATOM 2861 C C . ASN A 1 365 ? 14.513 -22.685 -20.089 1.00 50.91 365 ASN A C 1
ATOM 2863 O O . ASN A 1 365 ? 15.730 -22.881 -20.049 1.00 50.91 365 ASN A O 1
ATOM 2867 N N . LYS A 1 366 ? 13.654 -23.517 -19.474 1.00 47.84 366 LYS A N 1
ATOM 2868 C CA . LYS A 1 366 ? 14.085 -24.759 -18.796 1.00 47.84 366 LYS A CA 1
ATOM 2869 C C . LYS A 1 366 ? 14.735 -25.720 -19.810 1.00 47.84 366 LYS A C 1
ATOM 2871 O O . LYS A 1 366 ? 15.781 -26.309 -19.538 1.00 47.84 366 LYS A O 1
ATOM 2876 N N . TRP A 1 367 ? 14.211 -25.773 -21.040 1.00 35.56 367 TRP A N 1
ATOM 2877 C CA . TRP A 1 367 ? 14.715 -26.638 -22.116 1.00 35.56 367 TRP A CA 1
ATOM 2878 C C . TRP A 1 367 ? 16.053 -26.192 -22.723 1.00 35.56 367 TRP A C 1
ATOM 2880 O O . TRP A 1 367 ? 16.840 -27.042 -23.149 1.00 35.56 367 TRP A O 1
ATOM 2890 N N . ARG A 1 368 ? 16.369 -24.889 -22.740 1.00 42.53 368 ARG A N 1
ATOM 2891 C CA . ARG A 1 368 ? 17.676 -24.391 -23.213 1.00 42.53 368 ARG A CA 1
ATOM 2892 C C . ARG A 1 368 ? 18.789 -24.611 -22.190 1.00 42.53 368 ARG A C 1
ATOM 2894 O O . ARG A 1 368 ? 19.885 -24.997 -22.594 1.00 42.53 368 ARG A O 1
ATOM 2901 N N . THR A 1 369 ? 18.508 -24.445 -20.898 1.00 44.34 369 THR A N 1
ATOM 2902 C CA . THR A 1 369 ? 19.477 -24.702 -19.816 1.00 44.34 369 THR A CA 1
ATOM 2903 C C . THR A 1 369 ? 19.741 -26.200 -19.645 1.00 44.34 369 THR A C 1
ATOM 2905 O O . THR A 1 369 ? 20.885 -26.616 -19.469 1.00 44.34 369 THR A O 1
ATOM 2908 N N . ILE A 1 370 ? 18.717 -27.043 -19.820 1.00 44.47 370 ILE A N 1
ATOM 2909 C CA . ILE A 1 370 ? 18.882 -28.503 -19.850 1.00 44.47 370 ILE A CA 1
ATOM 2910 C C . ILE A 1 370 ? 19.652 -28.939 -21.110 1.00 44.47 370 ILE A C 1
ATOM 2912 O O . ILE A 1 370 ? 20.624 -29.683 -20.992 1.00 44.47 370 ILE A O 1
ATOM 2916 N N . LYS A 1 371 ? 19.336 -28.422 -22.311 1.00 36.78 371 LYS A N 1
ATOM 2917 C CA . LYS A 1 371 ? 20.107 -28.740 -23.534 1.00 36.78 371 LY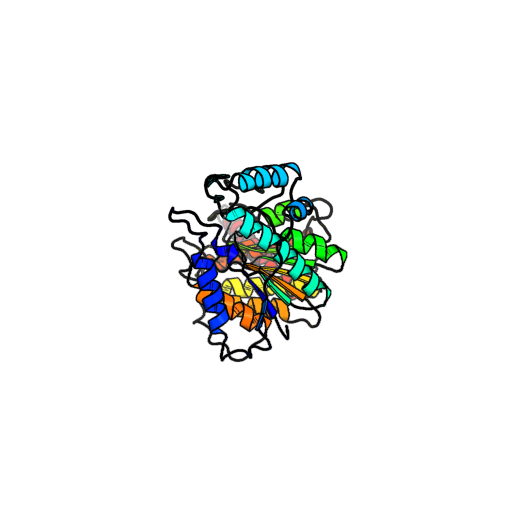S A CA 1
ATOM 2918 C C . LYS A 1 371 ? 21.553 -28.236 -23.486 1.00 36.78 371 LYS A C 1
ATOM 2920 O O . LYS A 1 371 ? 22.437 -28.927 -23.993 1.00 36.78 371 LYS A O 1
ATOM 2925 N N . SER A 1 372 ? 21.828 -27.072 -22.896 1.00 45.16 372 SER A N 1
ATOM 2926 C CA . SER A 1 372 ? 23.196 -26.549 -22.771 1.00 45.16 372 SER A CA 1
ATOM 2927 C C . SER A 1 372 ? 24.017 -27.345 -21.751 1.00 45.16 372 SER A C 1
ATOM 2929 O O . SER A 1 372 ? 25.183 -27.646 -22.021 1.00 45.16 372 SER A O 1
ATOM 2931 N N . ASN A 1 373 ? 23.399 -27.789 -20.651 1.00 43.78 373 ASN A N 1
ATOM 2932 C CA . ASN A 1 373 ? 24.031 -28.661 -19.661 1.00 43.78 373 ASN A CA 1
ATOM 2933 C C . ASN A 1 373 ? 24.233 -30.091 -20.183 1.00 43.78 373 ASN A C 1
ATOM 2935 O O . ASN A 1 373 ? 25.314 -30.643 -19.994 1.00 43.78 373 ASN A O 1
ATOM 2939 N N . ILE A 1 374 ? 23.283 -30.660 -20.934 1.00 48.22 374 ILE A N 1
ATOM 2940 C CA . ILE A 1 374 ? 23.438 -31.969 -21.597 1.00 48.22 374 ILE A CA 1
ATOM 2941 C C . ILE A 1 374 ? 24.527 -31.904 -22.681 1.00 48.22 374 ILE A C 1
ATOM 2943 O O . ILE A 1 374 ? 25.413 -32.759 -22.713 1.00 48.22 374 ILE A O 1
ATOM 2947 N N . ARG A 1 375 ? 24.555 -30.848 -23.513 1.00 46.81 375 ARG A N 1
ATOM 2948 C CA . ARG A 1 375 ? 25.620 -30.644 -24.518 1.00 46.81 375 ARG A CA 1
ATOM 2949 C C . ARG A 1 375 ? 26.998 -30.418 -23.882 1.00 46.81 375 ARG A C 1
ATOM 2951 O O . ARG A 1 375 ? 27.992 -30.912 -24.416 1.00 46.81 375 ARG A O 1
ATOM 2958 N N . ARG A 1 376 ? 27.088 -29.730 -22.734 1.00 48.84 376 ARG A N 1
ATOM 2959 C CA . ARG A 1 376 ? 28.341 -29.587 -21.963 1.00 48.84 376 ARG A CA 1
ATOM 2960 C C . ARG A 1 376 ? 28.781 -30.904 -21.314 1.00 48.84 376 ARG A C 1
ATOM 2962 O O . ARG A 1 376 ? 29.975 -31.202 -21.343 1.00 48.84 376 ARG A O 1
ATOM 2969 N N . LYS A 1 377 ? 27.850 -31.716 -20.796 1.00 46.47 377 LYS A N 1
ATOM 2970 C CA . LYS A 1 377 ? 28.146 -33.039 -20.213 1.00 46.47 377 LYS A CA 1
ATOM 2971 C C . LYS A 1 377 ? 28.639 -34.021 -21.286 1.00 46.47 377 LYS A C 1
ATOM 2973 O O . LYS A 1 377 ? 29.656 -34.669 -21.071 1.00 46.47 377 LYS A O 1
ATOM 2978 N N . HIS A 1 378 ? 28.020 -34.035 -22.472 1.00 46.03 378 HIS A N 1
ATOM 2979 C CA . HIS A 1 378 ? 28.464 -34.847 -23.618 1.00 46.03 378 HIS A CA 1
ATOM 2980 C C . HIS A 1 378 ? 29.793 -34.388 -24.245 1.00 46.03 378 HIS A C 1
ATOM 2982 O O . HIS A 1 378 ? 30.575 -35.219 -24.703 1.00 46.03 378 HIS A O 1
ATOM 2988 N N . ARG A 1 379 ? 30.108 -33.083 -24.239 1.00 49.50 379 ARG A N 1
ATOM 2989 C CA . ARG A 1 379 ? 31.437 -32.596 -24.666 1.00 49.50 379 ARG A CA 1
ATOM 2990 C C . ARG A 1 379 ? 32.554 -32.946 -23.676 1.00 49.50 379 ARG A C 1
ATOM 2992 O O . ARG A 1 379 ? 33.687 -33.128 -24.107 1.00 49.50 379 ARG A O 1
ATOM 2999 N N . ARG A 1 380 ? 32.259 -33.046 -22.374 1.00 49.84 380 ARG A N 1
ATOM 3000 C CA . ARG A 1 380 ? 33.244 -33.441 -21.348 1.00 49.84 380 ARG A CA 1
ATOM 3001 C C . ARG A 1 380 ? 33.527 -34.946 -21.340 1.00 49.84 380 ARG A C 1
ATOM 3003 O O . ARG A 1 380 ? 34.668 -35.322 -21.106 1.00 49.84 380 ARG A O 1
ATOM 3010 N N . THR A 1 381 ? 32.546 -35.794 -21.649 1.00 48.78 381 THR A N 1
ATOM 3011 C CA . THR A 1 381 ? 32.761 -37.249 -21.764 1.00 48.78 381 THR A CA 1
ATOM 3012 C C . THR A 1 381 ? 33.480 -37.658 -23.052 1.00 48.78 381 THR A C 1
ATOM 3014 O O . THR A 1 381 ? 34.226 -38.627 -23.029 1.00 48.78 381 THR A O 1
ATOM 3017 N N . ARG A 1 382 ? 33.349 -36.894 -24.146 1.00 50.22 382 ARG A N 1
ATOM 3018 C CA . ARG A 1 382 ? 34.111 -37.111 -25.396 1.00 50.22 382 ARG A CA 1
ATOM 3019 C C . ARG A 1 382 ? 35.561 -36.603 -25.386 1.00 50.22 382 ARG A C 1
ATOM 3021 O O . ARG A 1 382 ? 36.274 -36.869 -26.335 1.00 50.22 382 ARG A O 1
ATOM 3028 N N . LYS A 1 383 ? 35.986 -35.855 -24.361 1.00 50.06 383 LYS A N 1
ATOM 3029 C CA . LYS A 1 383 ? 37.387 -35.413 -24.177 1.00 50.06 383 LYS A CA 1
ATOM 3030 C C . LYS A 1 383 ? 38.156 -36.241 -23.131 1.00 50.06 383 LYS A C 1
ATOM 3032 O O . LYS A 1 383 ? 39.283 -35.898 -22.800 1.00 50.06 383 LYS A O 1
ATOM 3037 N N . ARG A 1 384 ? 37.522 -37.270 -22.557 1.00 48.94 384 ARG A N 1
ATOM 3038 C CA . ARG A 1 384 ? 38.094 -38.182 -21.543 1.00 48.94 384 ARG A CA 1
ATOM 3039 C C . ARG A 1 384 ? 38.065 -39.658 -21.976 1.00 48.94 384 ARG A C 1
ATOM 3041 O O . ARG A 1 384 ? 38.257 -40.543 -21.152 1.00 48.94 384 ARG A O 1
ATOM 3048 N N . ARG A 1 385 ? 37.795 -39.899 -23.253 1.00 40.88 385 ARG A N 1
ATOM 3049 C CA . ARG A 1 385 ? 38.104 -41.114 -24.008 1.00 40.88 385 ARG A CA 1
ATOM 3050 C C . ARG A 1 385 ? 38.922 -40.655 -25.199 1.00 40.88 385 ARG A C 1
ATOM 3052 O O . ARG A 1 385 ? 39.784 -41.442 -25.622 1.00 40.88 385 ARG A O 1
#

Foldseek 3Di:
DAQAEEEEDDPLLQLQADPDDALQHSVLLVLLVLQQVVCVVLDPCVRYHYDYFDFADLVLLCLLAPPVLSVVVVVVQVVQDWDAPADRAIGHNSNNVQVRSLRRSLVVQLVCQLVLHAYEYSGDDFALQQARNGHFPPFRGSQNHRGHSLLSSQSVCLVVWQEEEEEDAQEFSRRSCRSCQQPLSYAYAHEYEDLVFDPRSDQALLSQGDHSSKLRYFRQYFYFQAWLVLLVVVVVVVLLQCVQRVILEYEYADALCLDQPQDPDRHYPYWLVSLLQVLLSQQVDPNYHYYYYYHHTRPVSSNRNSSSNSCSVNVSPDDDIDPTDHDDPVRVVVSLVRVLSNLVSNVVINPRDGDPVVNCVNCVVVVVVVVVVVVVVVVVVVVVD

Mean predicted aligned error: 5.5 Å

Sequence (385 aa):
MVRRIYIIYHEDFRLHSIELAHPENPVRFDLGLEGIRGLAGIVSGRRVRLIEPPTGSLGIFKRVHSSSYVDWISSILRSRKTLWLDSDTYVSSGSIDALSRLAGAVQRAIVLALRGESSLILGRPPSHHAGFNGRAMGAPSQGFCIFNATALIGSILSKHGKTVIVDFDVHHGNGTQEILYNRGDITHIDIHQDPSTTFPYTGYPDQIGDGEGRGTKINIVVPPISGDDIYLDALRLVEIILDYIKPDFIVASAGFDAFRGDTDAVLSNVGSKFYYMIGRLLSAKNKIAVVTVLEGGYGDGLRRGLPAYIAGLLGVRKYPLDPMSYSSRGAWKLYWEYKRHLINNIIENSKIMLPEEYVREYQYNKWRTIKSNIRRKHRRTRKRR